Protein AF-0000000084846113 (afdb_homodimer)

Radius of gyration: 29.43 Å; Cα contacts (8 Å, |Δi|>4): 696; chains: 2; bounding box: 89×94×69 Å

InterPro domains:
  IPR036428 Pterin 4 alpha carbinolamine dehydratase superfamily [G3DSA:3.30.1360.20] (74-173)
  IPR036428 Pterin 4 alpha carbinolamine dehydratase superfamily [SSF55248] (79-173)

pLDDT: mean 70.59, std 27.31, range [16.94, 98.5]

Sequence (510 aa):
MQHLRASAIRAGRRCLSQQRISTGSQYIPQLPKPVAGWPSFWVIRKEVEEFLYPLYARGWGVGFYARTNYSSRHDRYVAHLNTDYAFANYSCASQFLADLAVTADEEKHHPSLLFLRNSKRPTLSIYLHTDSALRPRWHEEDPNASPPLSRRVPGITRRDLRFAILLEQLYDQYYHQGRALELRGQILKRYFARPTWEFLVARFIRSSLSLLPATKREEQREHLLQVLAHTGKEDVDLASITNDPDETESTECPAMQHLRASAIRAGRRCLSQQRISTGSQYIPQLPKPVAGWPSFWVIRKEVEEFLYPLYARGWGVGFYARTNYSSRHDRYVAHLNTDYAFANYSCASQFLADLAVTADEEKHHPSLLFLRNSKRPTLSIYLHTDSALRPRWHEEDPNASPPLSRRVPGITRRDLRFAILLEQLYDQYYHQGRALELRGQILKRYFARPTWEFLVARFIRSSLSLLPATKREEQREHLLQVLAHTGKEDVDLASITNDPDETESTECPA

Foldseek 3Di:
DPPPDDDPPPPDPPPDPPDPPPLPLQDQADQDDQDDDPDFEADDQVCCVRFVVSVLLQAKFKDWAADPPPPFNLLGIAIKIKGKFWWQADVLVVVLVVVLVVLCVVSVADFPDWDWDHDNIIMIMTIGKAAFYAYPPPPCQPPPQVVRSRGTHIYHGSSRRNSSSVSVVSSVVCVVVRTTDDRGSPDGDDPVRHDHPLVVLVSNVRSRLVNPPPVVSVVVVVVSVVVVVVVPDPPPPCVVVPPPVVPDDPPPPDD/DPPPPDDDDPPDPPPDPPDCPVLPQQDQADQDDQDDDPDFEADDQVCCVRFVVSVLLQAKFKDWAADPPPVFQLLGIAIKIKGKFWWQADVLVVVLVVVLVVLCVVSVADFPDWDWDHDNIIMIMTIGKAAFYAYPPPDCQPPPQVVRSRGTHIYHGSSRRNSSSVSVVSSVVCVVVRTTDDRGSPDGDDPVRHDHPLVVLVSNVSSRLVRPPPVVSVVVVVVSVVVVVVVPDNPPPCVVVPPPVVPDDPPPPDD

Solvent-accessible surface area (backbone atoms only — not comparable to full-atom values): 29384 Å² total; per-residue (Å²): 136,87,78,76,81,82,74,75,89,64,81,74,82,75,75,76,78,73,84,80,72,84,78,73,78,64,76,74,64,78,78,61,76,82,81,80,77,84,66,44,44,38,63,49,68,68,51,38,65,60,47,48,50,47,38,33,58,45,24,28,28,48,46,74,43,77,45,77,84,42,82,51,78,18,72,15,60,35,43,26,40,34,38,74,45,45,16,56,34,62,68,42,45,52,49,48,52,50,52,47,49,53,51,22,60,74,64,72,51,63,63,35,31,40,38,40,38,54,56,87,57,15,31,39,35,41,30,32,37,36,71,58,14,28,57,66,78,51,85,79,60,53,89,75,39,79,72,50,65,86,41,72,40,47,22,42,24,62,63,42,54,37,50,51,51,54,49,49,54,50,48,49,53,34,31,78,69,62,36,28,68,60,67,64,40,75,58,62,57,56,70,83,28,52,65,50,68,68,52,52,49,48,52,54,46,46,28,59,35,68,65,42,59,74,73,52,31,52,53,48,46,52,47,47,44,46,53,45,42,66,72,66,65,77,79,71,71,59,71,74,73,64,61,54,74,77,72,57,79,82,74,72,73,74,132,136,88,78,79,81,83,77,77,91,66,84,75,83,74,76,76,80,74,84,79,71,86,75,76,79,64,75,72,65,80,80,60,76,82,80,80,78,83,66,44,44,36,62,49,67,70,51,37,64,60,46,48,50,46,38,34,57,45,26,29,29,46,48,74,43,76,44,76,82,42,83,50,77,22,70,16,61,34,44,27,39,34,40,74,46,44,15,55,36,62,68,45,45,52,50,51,51,52,52,47,49,52,52,22,59,76,65,70,51,62,61,35,31,38,38,40,39,53,56,88,57,15,31,39,36,41,29,31,38,37,70,60,14,29,58,64,78,51,85,79,62,56,90,74,41,82,71,51,66,87,41,72,39,47,22,42,24,62,65,41,54,38,50,50,52,54,49,49,55,52,47,50,53,34,31,78,69,62,36,28,67,63,65,64,39,74,57,61,57,56,70,84,28,51,65,49,69,69,52,50,48,49,52,56,42,45,28,59,36,71,66,40,59,75,72,51,30,52,54,48,46,52,46,45,45,47,52,44,42,66,72,67,64,77,80,70,73,59,72,71,73,65,61,54,73,76,69,57,79,80,76,73,72,74,131

Organism: Agaricus bisporus var. burnettii (strain JB137-S8 / ATCC MYA-4627 / FGSC 10392) (NCBI:txid597362)

Structure (mmCIF, N/CA/C/O backbone):
data_AF-0000000084846113-model_v1
#
loop_
_entity.id
_entity.type
_entity.pdbx_description
1 polymer 'Uncharacterized protein'
#
loop_
_atom_site.group_PDB
_atom_site.id
_atom_site.type_symbol
_atom_site.label_atom_id
_atom_site.label_alt_id
_atom_site.label_comp_id
_atom_site.label_asym_id
_atom_site.label_entity_id
_atom_site.label_seq_id
_atom_site.pdbx_PDB_ins_code
_atom_site.Cartn_x
_atom_site.Cartn_y
_atom_site.Cartn_z
_atom_site.occupancy
_atom_site.B_iso_or_equiv
_atom_site.auth_seq_id
_atom_site.auth_comp_id
_atom_site.auth_asym_id
_atom_site.auth_atom_id
_atom_site.pdbx_PDB_model_num
ATOM 1 N N . MET A 1 1 ? -57.844 -31.328 -18.828 1 20.36 1 MET A N 1
ATOM 2 C CA . MET A 1 1 ? -57.812 -31.031 -17.391 1 20.36 1 MET A CA 1
ATOM 3 C C . MET A 1 1 ? -56.531 -30.312 -17 1 20.36 1 MET A C 1
ATOM 5 O O . MET A 1 1 ? -56.406 -29.875 -15.852 1 20.36 1 MET A O 1
ATOM 9 N N . GLN A 1 2 ? -55.406 -30.531 -17.703 1 19.56 2 GLN A N 1
ATOM 10 C CA . GLN A 1 2 ? -54.031 -30.562 -17.266 1 19.56 2 GLN A CA 1
ATOM 11 C C . GLN A 1 2 ? -53.469 -29.156 -17.062 1 19.56 2 GLN A C 1
ATOM 13 O O . GLN A 1 2 ? -52.312 -28.984 -16.734 1 19.56 2 GLN A O 1
ATOM 18 N N . HIS A 1 3 ? -54.094 -28.047 -17.375 1 20.06 3 HIS A N 1
ATOM 19 C CA . HIS A 1 3 ? -53.594 -26.75 -17.797 1 20.06 3 HIS A CA 1
ATOM 20 C C . HIS A 1 3 ? -53.125 -25.922 -16.609 1 20.06 3 HIS A C 1
ATOM 22 O O . HIS A 1 3 ? -52.562 -24.844 -16.781 1 20.06 3 HIS A O 1
ATOM 28 N N . LEU A 1 4 ? -53.656 -26.016 -15.406 1 19.75 4 LEU A N 1
ATOM 29 C CA . LEU A 1 4 ? -53.969 -24.922 -14.484 1 19.75 4 LEU A CA 1
ATOM 30 C C . LEU A 1 4 ? -52.688 -24.453 -13.781 1 19.75 4 LEU A C 1
ATOM 32 O O . LEU A 1 4 ? -52.75 -23.594 -12.891 1 19.75 4 LEU A O 1
ATOM 36 N N . ARG A 1 5 ? -51.594 -25.203 -13.656 1 19.92 5 ARG A N 1
ATOM 37 C CA . ARG A 1 5 ? -50.812 -25.141 -12.438 1 19.92 5 ARG A CA 1
ATOM 38 C C . ARG A 1 5 ? -50 -23.844 -12.375 1 19.92 5 ARG A C 1
ATOM 40 O O . ARG A 1 5 ? -49.125 -23.703 -11.508 1 19.92 5 ARG A O 1
ATOM 47 N N . ALA A 1 6 ? -49.688 -23.047 -13.438 1 19.33 6 ALA A N 1
ATOM 48 C CA . ALA A 1 6 ? -48.438 -22.297 -13.516 1 19.33 6 ALA A CA 1
ATOM 49 C C . ALA A 1 6 ? -48.531 -21.016 -12.672 1 19.33 6 ALA A C 1
ATOM 51 O O . ALA A 1 6 ? -47.531 -20.297 -12.547 1 19.33 6 ALA A O 1
ATOM 52 N N . SER A 1 7 ? -49.594 -20.406 -12.273 1 17.44 7 SER A N 1
ATOM 53 C CA . SER A 1 7 ? -49.812 -18.969 -12.156 1 17.44 7 SER A CA 1
ATOM 54 C C . SER A 1 7 ? -49.188 -18.406 -10.883 1 17.44 7 SER A C 1
ATOM 56 O O . SER A 1 7 ? -48.75 -17.266 -10.852 1 17.44 7 SER A O 1
ATOM 58 N N . ALA A 1 8 ? -49.469 -18.906 -9.672 1 19.38 8 ALA A N 1
ATOM 59 C CA . ALA A 1 8 ? -49.75 -18.125 -8.477 1 19.38 8 ALA A CA 1
ATOM 60 C C . ALA A 1 8 ? -48.469 -17.484 -7.918 1 19.38 8 ALA A C 1
ATOM 62 O O . ALA A 1 8 ? -48.531 -16.516 -7.164 1 19.38 8 ALA A O 1
ATOM 63 N N . ILE A 1 9 ? -47.344 -18.156 -7.957 1 19.95 9 ILE A N 1
ATOM 64 C CA . ILE A 1 9 ? -46.5 -18.016 -6.777 1 19.95 9 ILE A CA 1
ATOM 65 C C . ILE A 1 9 ? -45.781 -16.672 -6.82 1 19.95 9 ILE A C 1
ATOM 67 O O . ILE A 1 9 ? -44.625 -16.578 -7.293 1 19.95 9 ILE A O 1
ATOM 71 N N . ARG A 1 10 ? -46.281 -15.516 -7.422 1 18.7 10 ARG A N 1
ATOM 72 C CA . ARG A 1 10 ? -45.625 -14.242 -7.668 1 18.7 10 ARG A CA 1
ATOM 73 C C . ARG A 1 10 ? -45.375 -13.484 -6.363 1 18.7 10 ARG A C 1
ATOM 75 O O . ARG A 1 10 ? -45.219 -12.266 -6.371 1 18.7 10 ARG A O 1
ATOM 82 N N . ALA A 1 11 ? -45.875 -13.867 -5.262 1 20.97 11 ALA A N 1
ATOM 83 C CA . ALA A 1 11 ? -46.062 -12.914 -4.172 1 20.97 11 ALA A CA 1
ATOM 84 C C . ALA A 1 11 ? -44.781 -12.219 -3.82 1 20.97 11 ALA A C 1
ATOM 86 O O . ALA A 1 11 ? -43.75 -12.875 -3.623 1 20.97 11 ALA A O 1
ATOM 87 N N . GLY A 1 12 ? -44.594 -10.805 -4.137 1 19.86 12 GLY A N 1
ATOM 88 C CA . GLY A 1 12 ? -43.625 -9.742 -4.184 1 19.86 12 GLY A CA 1
ATOM 89 C C . GLY A 1 12 ? -43 -9.438 -2.832 1 19.86 12 GLY A C 1
ATOM 90 O O . GLY A 1 12 ? -43.719 -9.141 -1.871 1 19.86 12 GLY A O 1
ATOM 91 N N . ARG A 1 13 ? -42.062 -10.203 -2.213 1 23.38 13 ARG A N 1
ATOM 92 C CA . ARG A 1 13 ? -41.594 -10.039 -0.841 1 23.38 13 ARG A CA 1
ATOM 93 C C . ARG A 1 13 ? -41.312 -8.57 -0.535 1 23.38 13 ARG A C 1
ATOM 95 O O . ARG A 1 13 ? -40.438 -7.965 -1.158 1 23.38 13 ARG A O 1
ATOM 102 N N . ARG A 1 14 ? -42.25 -7.699 -0.131 1 21.22 14 ARG A N 1
ATOM 103 C CA . ARG A 1 14 ? -42.219 -6.332 0.384 1 21.22 14 ARG A CA 1
ATOM 104 C C . ARG A 1 14 ? -41.125 -6.148 1.427 1 21.22 14 ARG A C 1
ATOM 106 O O . ARG A 1 14 ? -41.125 -6.812 2.467 1 21.22 14 ARG A O 1
ATOM 113 N N . CYS A 1 15 ? -39.906 -5.953 1.016 1 23.12 15 CYS A N 1
ATOM 114 C CA . CYS A 1 15 ? -38.812 -5.547 1.891 1 23.12 15 CYS A CA 1
ATOM 115 C C . CYS A 1 15 ? -39.281 -4.469 2.867 1 23.12 15 CYS A C 1
ATOM 117 O O . CYS A 1 15 ? -39.781 -3.436 2.455 1 23.12 15 CYS A O 1
ATOM 119 N N . LEU A 1 16 ? -39.781 -4.789 3.955 1 23.8 16 LEU A N 1
ATOM 120 C CA . LEU A 1 16 ? -40.281 -3.92 5.012 1 23.8 16 LEU A CA 1
ATOM 121 C C . LEU A 1 16 ? -39.5 -2.625 5.082 1 23.8 16 LEU A C 1
ATOM 123 O O . LEU A 1 16 ? -38.281 -2.627 4.84 1 23.8 16 LEU A O 1
ATOM 127 N N . SER A 1 17 ? -40 -1.391 4.957 1 24.53 17 SER A N 1
ATOM 128 C CA . SER A 1 17 ? -39.781 0.054 5.027 1 24.53 17 SER A CA 1
ATOM 129 C C . SER A 1 17 ? -39.094 0.455 6.32 1 24.53 17 SER A C 1
ATOM 131 O O . SER A 1 17 ? -39.719 0.569 7.367 1 24.53 17 SER A O 1
ATOM 133 N N . GLN A 1 18 ? -38.125 -0.332 6.879 1 27.44 18 GLN A N 1
ATOM 134 C CA . GLN A 1 18 ? -37.812 0.091 8.234 1 27.44 18 GLN A CA 1
ATOM 135 C C . GLN A 1 18 ? -37.594 1.6 8.297 1 27.44 18 GLN A C 1
ATOM 137 O O . GLN A 1 18 ? -37.25 2.229 7.293 1 27.44 18 GLN A O 1
ATOM 142 N N . GLN A 1 19 ? -38 2.393 9.25 1 27.5 19 GLN A N 1
ATOM 143 C CA . GLN A 1 19 ? -37.969 3.773 9.719 1 27.5 19 GLN A CA 1
ATOM 144 C C . GLN A 1 19 ? -36.562 4.379 9.523 1 27.5 19 GLN A C 1
ATOM 146 O O . GLN A 1 19 ? -35.562 3.742 9.828 1 27.5 19 GLN A O 1
ATOM 151 N N . ARG A 1 20 ? -36.281 5.5 8.664 1 29.58 20 ARG A N 1
ATOM 152 C CA . ARG A 1 20 ? -35.281 6.375 8.078 1 29.58 20 ARG A CA 1
ATOM 153 C C . ARG A 1 20 ? -34.344 6.961 9.148 1 29.58 20 ARG A C 1
ATOM 155 O O . ARG A 1 20 ? -34.75 7.867 9.883 1 29.58 20 ARG A O 1
ATOM 162 N N . ILE A 1 21 ? -33.688 6.23 10 1 33 21 ILE A N 1
ATOM 163 C CA . ILE A 1 21 ? -32.844 6.91 10.977 1 33 21 ILE A CA 1
ATOM 164 C C . ILE A 1 21 ? -32.062 8.016 10.289 1 33 21 ILE A C 1
ATOM 166 O O . ILE A 1 21 ? -31.516 7.809 9.203 1 33 21 ILE A O 1
ATOM 170 N N . SER A 1 22 ? -32.219 9.406 10.406 1 33.28 22 SER A N 1
ATOM 171 C CA . SER A 1 22 ? -31.688 10.648 9.828 1 33.28 22 SER A CA 1
ATOM 172 C C . SER A 1 22 ? -30.188 10.539 9.547 1 33.28 22 SER A C 1
ATOM 174 O O . SER A 1 22 ? -29.391 10.375 10.461 1 33.28 22 SER A O 1
ATOM 176 N N . THR A 1 23 ? -29.578 9.938 8.648 1 38.38 23 THR A N 1
ATOM 177 C CA . THR A 1 23 ? -28.266 9.516 8.156 1 38.38 23 THR A CA 1
ATOM 178 C C . THR A 1 23 ? -27.312 10.703 8.062 1 38.38 23 THR A C 1
ATOM 180 O O . THR A 1 23 ? -27.453 11.539 7.16 1 38.38 23 THR A O 1
ATOM 183 N N . GLY A 1 24 ? -27.047 11.633 9.117 1 38.91 24 GLY A N 1
ATOM 184 C CA . GLY A 1 24 ? -26.312 12.883 9.234 1 38.91 24 GLY A CA 1
ATOM 185 C C . GLY A 1 24 ? -25.062 12.914 8.375 1 38.91 24 GLY A C 1
ATOM 186 O O . GLY A 1 24 ? -24.188 12.055 8.508 1 38.91 24 GLY A O 1
ATOM 187 N N . SER A 1 25 ? -25.094 13.234 7.109 1 49.88 25 SER A N 1
ATOM 188 C CA . SER A 1 25 ? -23.953 13.562 6.242 1 49.88 25 SER A CA 1
ATOM 189 C C . SER A 1 25 ? -22.844 14.258 7.016 1 49.88 25 SER A C 1
ATOM 191 O O . SER A 1 25 ? -23.078 15.297 7.633 1 49.88 25 SER A O 1
ATOM 193 N N . GLN A 1 26 ? -21.906 13.609 7.562 1 65.88 26 GLN A N 1
ATOM 194 C CA . GLN A 1 26 ? -20.891 14.086 8.5 1 65.88 26 GLN A CA 1
ATOM 195 C C . GLN A 1 26 ? -20.125 15.266 7.918 1 65.88 26 GLN A C 1
ATOM 197 O O . GLN A 1 26 ? -19.922 15.352 6.703 1 65.88 26 GLN A O 1
ATOM 202 N N . TYR A 1 27 ? -20.031 16.453 8.406 1 83.06 27 TYR A N 1
ATOM 203 C CA . TYR A 1 27 ? -19.438 17.75 8.156 1 83.06 27 TYR A CA 1
ATOM 204 C C . TYR A 1 27 ? -18.031 17.609 7.582 1 83.06 27 TYR A C 1
ATOM 206 O O . TYR A 1 27 ? -17.234 16.812 8.078 1 83.06 27 TYR A O 1
ATOM 214 N N . ILE A 1 28 ? -17.922 18.125 6.27 1 91.94 28 ILE A N 1
ATOM 215 C CA . ILE A 1 28 ? -16.578 18.344 5.75 1 91.94 28 ILE A CA 1
ATOM 216 C C . ILE A 1 28 ? -16.219 19.812 5.863 1 91.94 28 ILE A C 1
ATOM 218 O O . ILE A 1 28 ? -16.953 20.688 5.367 1 91.94 28 ILE A O 1
ATOM 222 N N . PRO A 1 29 ? -15.172 20.047 6.465 1 93 29 PRO A N 1
ATOM 223 C CA . PRO A 1 29 ? -14.812 21.469 6.574 1 93 29 PRO A CA 1
ATOM 224 C C . PRO A 1 29 ? -14.531 22.109 5.219 1 93 29 PRO A C 1
ATOM 226 O O . PRO A 1 29 ? -14.305 21.406 4.23 1 93 29 PRO A O 1
ATOM 229 N N . GLN A 1 30 ? -14.602 23.438 5.27 1 94.25 30 GLN A N 1
ATOM 230 C CA . GLN A 1 30 ? -14.242 24.172 4.062 1 94.25 30 GLN A CA 1
ATOM 231 C C . GLN A 1 30 ? -12.789 23.938 3.686 1 94.25 30 GLN A C 1
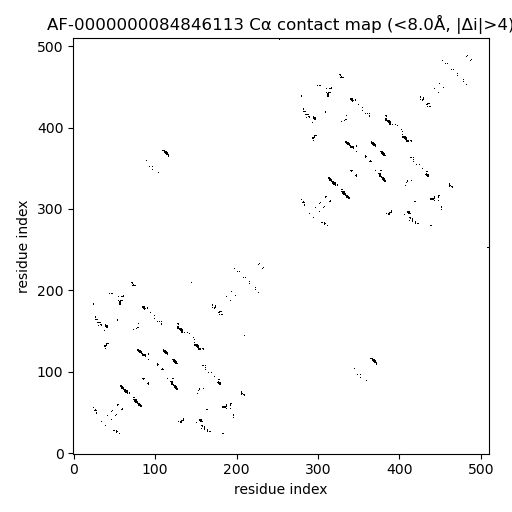ATOM 233 O O . GLN A 1 30 ? -11.922 23.859 4.559 1 94.25 30 GLN A O 1
ATOM 238 N N . LEU A 1 31 ? -12.641 23.906 2.424 1 96.81 31 LEU A N 1
ATOM 239 C CA . LEU A 1 31 ? -11.297 23.672 1.917 1 96.81 31 LEU A CA 1
ATOM 240 C C . LEU A 1 31 ? -10.383 24.844 2.248 1 96.81 31 LEU A C 1
ATOM 242 O O . LEU A 1 31 ? -10.672 25.984 1.877 1 96.81 31 LEU A O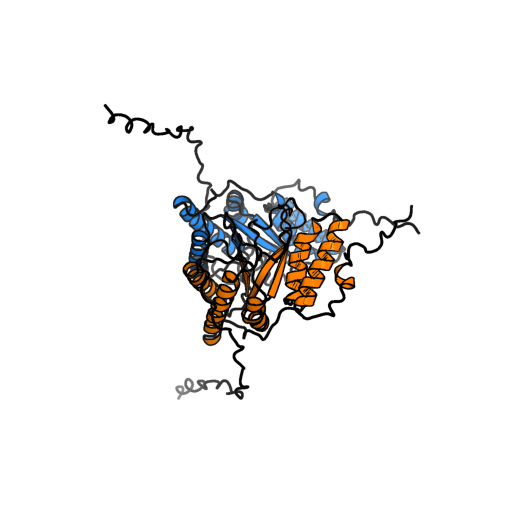 1
ATOM 246 N N . PRO A 1 32 ? -9.328 24.578 2.982 1 95 32 PRO A N 1
ATOM 247 C CA . PRO A 1 32 ? -8.406 25.688 3.234 1 95 32 PRO A CA 1
ATOM 248 C C . PRO A 1 32 ? -7.734 26.203 1.963 1 95 32 PRO A C 1
ATOM 250 O O . PRO A 1 32 ? -7.598 25.453 0.991 1 95 32 PRO A O 1
ATOM 253 N N . LYS A 1 33 ? -7.281 27.406 2.016 1 92 33 LYS A N 1
ATOM 254 C CA . LYS A 1 33 ? -6.574 27.984 0.878 1 92 33 LYS A CA 1
ATOM 255 C C . LYS A 1 33 ? -5.277 27.219 0.594 1 92 33 LYS A C 1
ATOM 257 O O . LYS A 1 33 ? -4.629 26.719 1.517 1 92 33 LYS A O 1
ATOM 262 N N . PRO A 1 34 ? -4.98 27.156 -0.676 1 91.62 34 PRO A N 1
ATOM 263 C CA . PRO A 1 34 ? -3.699 26.516 -0.989 1 91.62 34 PRO A CA 1
ATOM 264 C C . PRO A 1 34 ? -2.514 27.219 -0.324 1 91.62 34 PRO A C 1
ATOM 266 O O . PRO A 1 34 ? -2.568 28.422 -0.072 1 91.62 34 PRO A O 1
ATOM 269 N N . VAL A 1 35 ? -1.599 26.453 0.04 1 86.75 35 VAL A N 1
ATOM 270 C CA . VAL A 1 35 ? -0.404 27 0.667 1 86.75 35 VAL A CA 1
ATOM 271 C C . VAL A 1 35 ? 0.552 27.516 -0.407 1 86.75 35 VAL A C 1
ATOM 273 O O . VAL A 1 35 ? 0.805 26.828 -1.4 1 86.75 35 VAL A O 1
ATOM 276 N N . ALA A 1 36 ? 0.911 28.75 -0.157 1 81.5 36 ALA A N 1
ATOM 277 C CA . ALA A 1 36 ? 1.916 29.344 -1.041 1 81.5 36 ALA A CA 1
ATOM 278 C C . ALA A 1 36 ? 3.299 29.312 -0.395 1 81.5 36 ALA A C 1
ATOM 280 O O . ALA A 1 36 ? 3.426 29.469 0.821 1 81.5 36 ALA A O 1
ATOM 281 N N . GLY A 1 37 ? 4.332 28.969 -1.125 1 76.44 37 GLY A N 1
ATOM 282 C CA . GLY A 1 37 ? 5.695 29.062 -0.622 1 76.44 37 GLY A CA 1
ATOM 283 C C . GLY A 1 37 ? 6.254 27.719 -0.189 1 76.44 37 GLY A C 1
ATOM 284 O O . GLY A 1 37 ? 5.523 26.719 -0.125 1 76.44 37 GLY A O 1
ATOM 285 N N . TRP A 1 38 ? 7.535 27.562 -0.049 1 79.44 38 TRP A N 1
ATOM 286 C CA . TRP A 1 38 ? 8.305 26.406 0.402 1 79.44 38 TRP A CA 1
ATOM 287 C C . TRP A 1 38 ? 9.461 26.844 1.297 1 79.44 38 TRP A C 1
ATOM 289 O O . TRP A 1 38 ? 10.109 27.859 1.033 1 79.44 38 TRP A O 1
ATOM 299 N N . PRO A 1 39 ? 9.516 26.156 2.439 1 83.5 39 PRO A N 1
ATOM 300 C CA . PRO A 1 39 ? 8.789 25.016 3.002 1 83.5 39 PRO A CA 1
ATOM 301 C C . PRO A 1 39 ? 7.52 25.438 3.74 1 83.5 39 PRO A C 1
ATOM 303 O O . PRO A 1 39 ? 7.406 26.578 4.184 1 83.5 39 PRO A O 1
ATOM 306 N N . SER A 1 40 ? 6.609 24.531 3.822 1 86.44 40 SER A N 1
ATOM 307 C CA . SER A 1 40 ? 5.383 24.766 4.578 1 86.44 40 SER A CA 1
ATOM 308 C C . SER A 1 40 ? 5.605 24.562 6.074 1 86.44 40 SER A C 1
ATOM 310 O O . SER A 1 40 ? 6.465 23.766 6.473 1 86.44 40 SER A O 1
ATOM 312 N N . PHE A 1 41 ? 4.844 25.219 6.824 1 84.06 41 PHE A N 1
ATOM 313 C CA . PHE A 1 41 ? 4.969 25.094 8.273 1 84.06 41 PHE A CA 1
ATOM 314 C C . PHE A 1 41 ? 4.074 23.984 8.805 1 84.06 41 PHE A C 1
ATOM 316 O O . PHE A 1 41 ? 3.033 23.688 8.219 1 84.06 41 PHE A O 1
ATOM 323 N N . TRP A 1 42 ? 4.516 23.438 9.938 1 87.62 42 TRP A N 1
ATOM 324 C CA . TRP A 1 42 ? 3.637 22.531 10.664 1 87.62 42 TRP A CA 1
ATOM 325 C C . TRP A 1 42 ? 2.301 23.203 10.977 1 87.62 42 TRP A C 1
ATOM 327 O O . TRP A 1 42 ? 2.217 24.422 11.062 1 87.62 42 TRP A O 1
ATOM 337 N N . VAL A 1 43 ? 1.414 22.375 11.211 1 89.38 43 VAL A N 1
ATOM 338 C CA . VAL A 1 43 ? 0.086 22.891 11.531 1 89.38 43 VAL A CA 1
ATOM 339 C C . VAL A 1 43 ? 0.136 23.672 12.852 1 89.38 43 VAL A C 1
ATOM 341 O O . VAL A 1 43 ? 0.951 23.359 13.727 1 89.38 43 VAL A O 1
ATOM 344 N N . ILE A 1 44 ? -0.786 24.609 12.906 1 83.88 44 ILE A N 1
ATOM 345 C CA . ILE A 1 44 ? -0.947 25.391 14.125 1 83.88 44 ILE A CA 1
ATOM 346 C C . ILE A 1 44 ? -2.285 25.062 14.781 1 83.88 44 ILE A C 1
ATOM 348 O O . ILE A 1 44 ? -3.1 24.328 14.211 1 83.88 44 ILE A O 1
ATOM 352 N N . ARG A 1 45 ? -2.5 25.594 15.945 1 84.75 45 ARG A N 1
ATOM 353 C CA . ARG A 1 45 ? -3.693 25.266 16.719 1 84.75 45 ARG A CA 1
ATOM 354 C C . ARG A 1 45 ? -4.961 25.547 15.922 1 84.75 45 ARG A C 1
ATOM 356 O O . ARG A 1 45 ? -5.875 24.719 15.891 1 84.75 45 ARG A O 1
ATOM 363 N N . LYS A 1 46 ? -5.035 26.688 15.359 1 86.12 46 LYS A N 1
ATOM 364 C CA . LYS A 1 46 ? -6.219 27.078 14.602 1 86.12 46 LYS A CA 1
ATOM 365 C C . LYS A 1 46 ? -6.535 26.062 13.508 1 86.12 46 LYS A C 1
ATOM 367 O O . LYS A 1 46 ? -7.699 25.703 13.297 1 86.12 46 LYS A O 1
ATOM 372 N N . GLU A 1 47 ? -5.543 25.609 12.844 1 90.81 47 GLU A N 1
ATOM 373 C CA . GLU A 1 47 ? -5.727 24.641 11.766 1 90.81 47 GLU A CA 1
ATOM 374 C C . GLU A 1 47 ? -6.16 23.281 12.305 1 90.81 47 GLU A C 1
ATOM 376 O O . GLU A 1 47 ? -6.961 22.594 11.672 1 90.81 47 GLU A O 1
ATOM 381 N N . VAL A 1 48 ? -5.609 22.906 13.391 1 92.38 48 VAL A N 1
ATOM 382 C CA . VAL A 1 48 ? -5.992 21.656 14.023 1 92.38 48 VAL A CA 1
ATOM 383 C C . VAL A 1 48 ? -7.473 21.703 14.398 1 92.38 48 VAL A C 1
ATOM 385 O O . VAL A 1 48 ? -8.227 20.781 14.086 1 92.38 48 VAL A O 1
ATOM 388 N N . GLU A 1 49 ? -7.887 22.719 15 1 91.19 49 GLU A N 1
ATOM 389 C CA . GLU A 1 49 ? -9.266 22.859 15.453 1 91.19 49 GLU A CA 1
ATOM 390 C C . GLU A 1 49 ? -10.219 22.984 14.266 1 91.19 49 GLU A C 1
ATOM 392 O O . GLU A 1 49 ? -11.32 22.422 14.273 1 91.19 49 GLU A O 1
ATOM 397 N N . GLU A 1 50 ? -9.781 23.641 13.312 1 93.81 50 GLU A N 1
ATOM 398 C CA . GLU A 1 50 ? -10.672 23.953 12.195 1 93.81 50 GLU A CA 1
ATOM 399 C C . GLU A 1 50 ? -10.727 22.797 11.195 1 93.81 50 GLU A C 1
ATOM 401 O O . GLU A 1 50 ? -11.773 22.547 10.594 1 93.81 50 GLU A O 1
ATOM 406 N N . PHE A 1 51 ? -9.625 22.141 11.039 1 96.31 51 PHE A N 1
ATOM 407 C CA . PHE A 1 51 ? -9.57 21.188 9.938 1 96.31 51 PHE A CA 1
ATOM 408 C C . PHE A 1 51 ? -9.289 19.781 10.453 1 96.31 51 PHE A C 1
ATOM 410 O O . PHE A 1 51 ? -9.961 18.812 10.055 1 96.31 51 PHE A O 1
ATOM 417 N N . LEU A 1 52 ? -8.344 19.578 11.32 1 96.81 52 LEU A N 1
ATOM 418 C CA . LEU A 1 52 ? -7.918 18.25 11.742 1 96.81 52 LEU A CA 1
ATOM 419 C C . LEU A 1 52 ? -9.008 17.578 12.562 1 96.81 52 LEU A C 1
ATOM 421 O O . LEU A 1 52 ? -9.312 16.406 12.352 1 96.81 52 LEU A O 1
ATOM 425 N N . TYR A 1 53 ? -9.586 18.281 13.508 1 95.12 53 TYR A N 1
ATOM 426 C CA . TYR A 1 53 ? -10.609 17.688 14.367 1 95.12 53 TYR A CA 1
ATOM 427 C C . TYR A 1 53 ? -11.805 17.234 13.547 1 95.12 53 TYR A C 1
ATOM 429 O O . TYR A 1 53 ? -12.281 16.109 13.727 1 95.12 53 TYR A O 1
ATOM 437 N N . PRO A 1 54 ? -12.297 18.062 12.68 1 95.38 54 PRO A N 1
ATOM 438 C CA . PRO A 1 54 ? -13.367 17.547 11.82 1 95.38 54 PRO A CA 1
ATOM 439 C C . PRO A 1 54 ? -12.953 16.297 11.031 1 95.38 54 PRO A C 1
ATOM 441 O O . PRO A 1 54 ? -13.773 15.422 10.781 1 95.38 54 PRO A O 1
ATOM 444 N N . LEU A 1 55 ? -11.75 16.203 10.625 1 96.88 55 LEU A N 1
ATOM 445 C CA . LEU A 1 55 ? -11.266 15.031 9.891 1 96.88 55 LEU A CA 1
ATOM 446 C C . LEU A 1 55 ? -11.242 13.797 10.789 1 96.88 55 LEU A C 1
ATOM 448 O O . LEU A 1 55 ? -11.477 12.68 10.312 1 96.88 55 LEU A O 1
ATOM 452 N N . TYR A 1 56 ? -10.945 14.039 12.086 1 95.31 56 TYR A N 1
ATOM 453 C CA . TYR A 1 56 ? -11.07 12.93 13.023 1 95.31 56 TYR A CA 1
ATOM 454 C C . TYR A 1 56 ? -12.477 12.328 12.977 1 95.31 56 TYR A C 1
ATOM 456 O O . TYR A 1 56 ? -12.633 11.109 12.992 1 95.31 56 TYR A O 1
ATOM 464 N N . ALA A 1 57 ? -13.438 13.148 12.898 1 93.56 57 ALA A N 1
ATOM 465 C CA . ALA A 1 57 ? -14.836 12.742 12.898 1 93.56 57 ALA A CA 1
ATOM 466 C C . ALA A 1 57 ? -15.195 12.023 11.594 1 93.56 57 ALA A C 1
ATOM 468 O O . ALA A 1 57 ? -16.297 11.484 11.461 1 93.56 57 ALA A O 1
ATOM 469 N N . ARG A 1 58 ? -14.242 12 10.742 1 95.88 58 ARG A N 1
ATOM 470 C CA . ARG A 1 58 ? -14.484 11.312 9.477 1 95.88 58 ARG A CA 1
ATOM 471 C C . ARG A 1 58 ? -13.555 10.117 9.312 1 95.88 58 ARG A C 1
ATOM 473 O O . ARG A 1 58 ? -13.383 9.609 8.203 1 95.88 58 ARG A O 1
ATOM 480 N N . GLY A 1 59 ? -12.891 9.781 10.328 1 95.38 59 GLY A N 1
ATOM 481 C CA . GLY A 1 59 ? -12.156 8.531 10.312 1 95.38 59 GLY A CA 1
ATOM 482 C C . GLY A 1 59 ? -10.664 8.719 10.102 1 95.38 59 GLY A C 1
ATOM 483 O O . GLY A 1 59 ? -9.922 7.738 9.977 1 95.38 59 GLY A O 1
ATOM 484 N N . TRP A 1 60 ? -10.242 9.961 10.055 1 97.69 60 TRP A N 1
ATOM 485 C CA . TRP A 1 60 ? -8.805 10.203 9.984 1 97.69 60 TRP A CA 1
ATOM 486 C C . TRP A 1 60 ? -8.164 10.125 11.367 1 97.69 60 TRP A C 1
ATOM 488 O O . TRP A 1 60 ? -8.852 10.273 12.383 1 97.69 60 TRP A O 1
ATOM 498 N N . GLY A 1 61 ? -6.898 9.836 11.375 1 97.31 61 GLY A N 1
ATOM 499 C CA . GLY A 1 61 ? -6.094 9.859 12.586 1 97.31 61 GLY A CA 1
ATOM 500 C C . GLY A 1 61 ? -4.684 10.367 12.352 1 97.31 61 GLY A C 1
ATOM 501 O O . GLY A 1 61 ? -4.316 10.703 11.227 1 97.31 61 GLY A O 1
ATOM 502 N N . VAL A 1 62 ? -3.961 10.516 13.477 1 96.25 62 VAL A N 1
ATOM 503 C CA . VAL A 1 62 ? -2.555 10.906 13.43 1 96.25 62 VAL A CA 1
ATOM 504 C C . VAL A 1 62 ? -1.695 9.789 14.023 1 96.25 62 VAL A C 1
ATOM 506 O O . VAL A 1 62 ? -2.02 9.234 15.078 1 96.25 62 VAL A O 1
ATOM 509 N N . GLY A 1 63 ? -0.722 9.414 13.234 1 93.12 63 GLY A N 1
ATOM 510 C CA . GLY A 1 63 ? 0.287 8.484 13.719 1 93.12 63 GLY A CA 1
ATOM 511 C C . GLY A 1 63 ? 1.673 9.094 13.797 1 93.12 63 GLY A C 1
ATOM 512 O O . GLY A 1 63 ? 1.903 10.195 13.289 1 93.12 63 GLY A O 1
ATOM 513 N N . PHE A 1 64 ? 2.553 8.328 14.531 1 86.69 64 PHE A N 1
ATOM 514 C CA . PHE A 1 64 ? 3.936 8.766 14.688 1 86.69 64 PHE A CA 1
ATOM 515 C C . PHE A 1 64 ? 4.902 7.645 14.336 1 86.69 64 PHE A C 1
ATOM 517 O O . PHE A 1 64 ? 4.688 6.492 14.719 1 86.69 64 PHE A O 1
ATOM 524 N N . TYR A 1 65 ? 5.793 7.941 13.398 1 79.19 65 TYR A N 1
ATOM 525 C CA . TYR A 1 65 ? 6.816 6.934 13.156 1 79.19 65 TYR A CA 1
ATOM 526 C C . TYR A 1 65 ? 8.203 7.488 13.445 1 79.19 65 TYR A C 1
ATOM 528 O O . TYR A 1 65 ? 8.438 8.695 13.336 1 79.19 65 TYR A O 1
ATOM 536 N N . ALA A 1 66 ? 9.062 6.453 13.836 1 70.44 66 ALA A N 1
ATOM 537 C CA . ALA A 1 66 ? 10.438 6.824 14.18 1 70.44 66 ALA A CA 1
ATOM 538 C C . ALA A 1 66 ? 11.305 6.922 12.93 1 70.44 66 ALA A C 1
ATOM 540 O O . ALA A 1 66 ? 11.195 6.098 12.023 1 70.44 66 ALA A O 1
ATOM 541 N N . ARG A 1 67 ? 11.992 7.992 12.812 1 62.94 67 ARG A N 1
ATOM 542 C CA . ARG A 1 67 ? 12.961 8.109 11.734 1 62.94 67 ARG A CA 1
ATOM 543 C C . ARG A 1 67 ? 14.336 7.621 12.18 1 62.94 67 ARG A C 1
ATOM 545 O O . ARG A 1 67 ? 14.789 7.941 13.289 1 62.94 67 ARG A O 1
ATOM 552 N N . THR A 1 68 ? 14.859 6.512 11.664 1 53.88 68 THR A N 1
ATOM 553 C CA . THR A 1 68 ? 16.125 5.91 12.062 1 53.88 68 THR A CA 1
ATOM 554 C C . THR A 1 68 ? 17.281 6.871 11.82 1 53.88 68 THR A C 1
ATOM 556 O O . THR A 1 68 ? 18.281 6.848 12.539 1 53.88 68 THR A O 1
ATOM 559 N N . ASN A 1 69 ? 17.328 7.375 10.664 1 49.03 69 ASN A N 1
ATOM 560 C CA . ASN A 1 69 ? 18.594 7.992 10.25 1 49.03 69 ASN A CA 1
ATOM 561 C C . ASN A 1 69 ? 18.859 9.281 11.023 1 49.03 69 ASN A C 1
ATOM 563 O O . ASN A 1 69 ? 19.781 10.031 10.688 1 49.03 69 ASN A O 1
ATOM 567 N N . TYR A 1 70 ? 17.969 9.57 11.703 1 47.44 70 TYR A N 1
ATOM 568 C CA . TYR A 1 70 ? 18.359 10.82 12.352 1 47.44 70 TYR A CA 1
ATOM 569 C C . TYR A 1 70 ? 19.094 10.562 13.656 1 47.44 70 TYR A C 1
ATOM 571 O O . TYR A 1 70 ? 18.688 9.695 14.438 1 47.44 70 TYR A O 1
ATOM 579 N N . SER A 1 71 ? 20.359 10.641 13.508 1 45 71 SER A N 1
ATOM 580 C CA . SER A 1 71 ? 21.312 10.492 14.609 1 45 71 SER A CA 1
ATOM 581 C C . SER A 1 71 ? 20.688 10.914 15.938 1 45 71 SER A C 1
ATOM 583 O O . SER A 1 71 ? 21.078 10.438 17 1 45 71 SER A O 1
ATOM 585 N N . SER A 1 72 ? 20.109 11.977 15.898 1 42.16 72 SER A N 1
ATOM 586 C CA . SER A 1 72 ? 19.656 12.414 17.203 1 42.16 72 SER A CA 1
ATOM 587 C C . SER A 1 72 ? 18.281 11.828 17.547 1 42.16 72 SER A C 1
ATOM 589 O O . SER A 1 72 ? 17.422 11.727 16.672 1 42.16 72 SER A O 1
ATOM 591 N N . ARG A 1 73 ? 18.188 11.102 18.469 1 47.12 73 ARG A N 1
ATOM 592 C CA . ARG A 1 73 ? 17.031 10.453 19.062 1 47.12 73 ARG A CA 1
ATOM 593 C C . ARG A 1 73 ? 15.797 11.352 18.984 1 47.12 73 ARG A C 1
ATOM 595 O O . ARG A 1 73 ? 14.664 10.883 19.078 1 47.12 73 ARG A O 1
ATOM 602 N N . HIS A 1 74 ? 16 12.695 19.016 1 44.5 74 HIS A N 1
ATOM 603 C CA . HIS A 1 74 ? 14.977 13.703 19.297 1 44.5 74 HIS A CA 1
ATOM 604 C C . HIS A 1 74 ? 14.078 13.922 18.078 1 44.5 74 HIS A C 1
ATOM 606 O O . HIS A 1 74 ? 12.914 14.312 18.219 1 44.5 74 HIS A O 1
ATOM 612 N N . ASP A 1 75 ? 14.625 13.992 16.859 1 48.88 75 ASP A N 1
ATOM 613 C CA . ASP A 1 75 ? 13.93 14.18 15.586 1 48.88 75 ASP A CA 1
ATOM 614 C C . ASP A 1 75 ? 13.383 12.859 15.055 1 48.88 75 ASP A C 1
ATOM 616 O O . ASP A 1 75 ? 13.188 12.695 13.852 1 48.88 75 ASP A O 1
ATOM 620 N N . ARG A 1 76 ? 12.875 12.211 16.062 1 60.47 76 ARG A N 1
ATOM 621 C CA . ARG A 1 76 ? 12.82 10.789 15.758 1 60.47 76 ARG A CA 1
ATOM 622 C C . ARG A 1 76 ? 11.453 10.391 15.219 1 60.47 76 ARG A C 1
ATOM 624 O O . ARG A 1 76 ? 11.312 9.383 14.531 1 60.47 76 ARG A O 1
ATOM 631 N N . TYR A 1 77 ? 10.43 11.43 15.641 1 70.62 77 TYR A N 1
ATOM 632 C CA . TYR A 1 77 ? 9.133 10.938 15.195 1 70.62 77 TYR A CA 1
ATOM 633 C C . TYR A 1 77 ? 8.492 11.891 14.195 1 70.62 77 TYR A C 1
ATOM 635 O O . TYR A 1 77 ? 8.602 13.109 14.336 1 70.62 77 TYR A O 1
ATOM 643 N N . VAL A 1 78 ? 7.988 11.438 13.312 1 78.38 78 VAL A N 1
ATOM 644 C CA . VAL A 1 78 ? 7.27 12.164 12.266 1 78.38 78 VAL A CA 1
ATOM 645 C C . VAL A 1 78 ? 5.777 11.852 12.367 1 78.38 78 VAL A C 1
ATOM 647 O O . VAL A 1 78 ? 5.379 10.688 12.414 1 78.38 78 VAL A O 1
ATOM 650 N N . ALA A 1 79 ? 5.07 13.016 12.523 1 89.5 79 ALA A N 1
ATOM 651 C CA . ALA A 1 79 ? 3.619 12.852 12.523 1 89.5 79 ALA A CA 1
ATOM 652 C C . ALA A 1 79 ? 3.088 12.727 11.094 1 89.5 79 ALA A C 1
ATOM 654 O O . ALA A 1 79 ? 3.559 13.406 10.188 1 89.5 79 ALA A O 1
ATOM 655 N N . HIS A 1 80 ? 2.078 11.812 11 1 95 80 HIS A N 1
ATOM 656 C CA . HIS A 1 80 ? 1.405 11.688 9.711 1 95 80 HIS A CA 1
ATOM 657 C C . HIS A 1 80 ? -0.097 11.492 9.891 1 95 80 HIS A C 1
ATOM 659 O O . HIS A 1 80 ? -0.541 10.938 10.898 1 95 80 HIS A O 1
ATOM 665 N N . LEU A 1 81 ? -0.86 11.977 8.922 1 98.06 81 LEU A N 1
ATOM 666 C CA . LEU A 1 81 ? -2.281 11.664 8.82 1 98.06 81 LEU A CA 1
ATOM 667 C C . LEU A 1 81 ? -2.486 10.273 8.219 1 98.06 81 LEU A C 1
ATOM 669 O O . LEU A 1 81 ? -1.719 9.852 7.352 1 98.06 81 LEU A O 1
ATOM 673 N N . ASN A 1 82 ? -3.523 9.625 8.664 1 98.19 82 ASN A N 1
ATOM 674 C CA . ASN A 1 82 ? -3.84 8.344 8.031 1 98.19 82 ASN A CA 1
ATOM 675 C C . ASN A 1 82 ? -5.34 8.055 8.078 1 98.19 82 ASN A C 1
ATOM 677 O O . ASN A 1 82 ? -6.039 8.531 8.969 1 98.19 82 ASN A O 1
ATOM 681 N N . THR A 1 83 ? -5.797 7.34 7.148 1 98.06 83 THR A N 1
ATOM 682 C CA . THR A 1 83 ? -7.18 6.883 7.059 1 98.06 83 THR A CA 1
ATOM 683 C C . THR A 1 83 ? -7.27 5.59 6.258 1 98.06 83 THR A C 1
ATOM 685 O O . THR A 1 83 ? -6.277 5.141 5.676 1 98.06 83 THR A O 1
ATOM 688 N N . ASP A 1 84 ? -8.43 4.945 6.277 1 97.56 84 ASP A N 1
ATOM 689 C CA . ASP A 1 84 ? -8.75 3.75 5.5 1 97.56 84 ASP A CA 1
ATOM 690 C C . ASP A 1 84 ? -10.047 3.934 4.715 1 97.56 84 ASP A C 1
ATOM 692 O O . ASP A 1 84 ? -11.055 4.379 5.27 1 97.56 84 ASP A O 1
ATOM 696 N N . TYR A 1 85 ? -10.008 3.631 3.506 1 97.94 85 TYR A N 1
ATOM 697 C CA . TYR A 1 85 ? -11.164 3.672 2.623 1 97.94 85 TYR A CA 1
ATOM 698 C C . TYR A 1 85 ? -11.539 2.273 2.143 1 97.94 85 TYR A C 1
ATOM 700 O O . TYR A 1 85 ? -10.68 1.536 1.643 1 97.94 85 TYR A O 1
ATOM 708 N N . ALA A 1 86 ? -12.758 1.931 2.236 1 97.5 86 ALA A N 1
ATOM 709 C CA . ALA A 1 86 ? -13.25 0.638 1.768 1 97.5 86 ALA A CA 1
ATOM 710 C C . ALA A 1 86 ? -14.094 0.797 0.504 1 97.5 86 ALA A C 1
ATOM 712 O O . ALA A 1 86 ? -14.875 1.744 0.386 1 97.5 86 ALA A O 1
ATOM 713 N N . PHE A 1 87 ? -14.016 -0.179 -0.369 1 97.75 87 PHE A N 1
ATOM 714 C CA . PHE A 1 87 ? -14.672 -0.08 -1.669 1 97.75 87 PHE A CA 1
ATOM 715 C C . PHE A 1 87 ? -15.492 -1.333 -1.96 1 97.75 87 PHE A C 1
ATOM 717 O O . PHE A 1 87 ? -15.32 -2.361 -1.302 1 97.75 87 PHE A O 1
ATOM 724 N N . ALA A 1 88 ? -16.281 -1.229 -2.932 1 95.75 88 ALA A N 1
ATOM 725 C CA . ALA A 1 88 ? -17.219 -2.299 -3.271 1 95.75 88 ALA A CA 1
ATOM 726 C C . ALA A 1 88 ? -16.484 -3.463 -3.943 1 95.75 88 ALA A C 1
ATOM 728 O O . ALA A 1 88 ? -16.844 -4.625 -3.736 1 95.75 88 ALA A O 1
ATOM 729 N N . ASN A 1 89 ? -15.641 -3.201 -4.762 1 93.75 89 ASN A N 1
ATOM 730 C CA . ASN A 1 89 ? -14.805 -4.184 -5.441 1 93.75 89 ASN A CA 1
ATOM 731 C C . ASN A 1 89 ? -13.453 -3.59 -5.844 1 93.75 89 ASN A C 1
ATOM 733 O O . ASN A 1 89 ? -13.211 -2.398 -5.645 1 93.75 89 ASN A O 1
ATOM 737 N N . TYR A 1 90 ? -12.656 -4.398 -6.34 1 94.12 90 TYR A N 1
ATOM 738 C CA . TYR A 1 90 ? -11.305 -3.969 -6.672 1 94.12 90 TYR A CA 1
ATOM 739 C C . TYR A 1 90 ? -11.32 -2.895 -7.754 1 94.12 90 TYR A C 1
ATOM 741 O O . TYR A 1 90 ? -10.508 -1.968 -7.73 1 94.12 90 TYR A O 1
ATOM 749 N N . SER A 1 91 ? -12.109 -2.998 -8.703 1 91.88 91 SER A N 1
ATOM 750 C CA . SER A 1 91 ? -12.188 -2.016 -9.773 1 91.88 91 SER A CA 1
ATOM 751 C C . SER A 1 91 ? -12.508 -0.627 -9.234 1 91.88 91 SER A C 1
ATOM 753 O O . SER A 1 91 ? -11.961 0.371 -9.703 1 91.88 91 SER A O 1
ATOM 755 N N . CYS A 1 92 ? -13.391 -0.562 -8.328 1 96 92 CYS A N 1
ATOM 756 C CA . CYS A 1 92 ? -13.734 0.711 -7.707 1 96 92 CYS A CA 1
ATOM 757 C C . CYS A 1 92 ? -12.539 1.297 -6.965 1 96 92 CYS A C 1
ATOM 759 O O . CYS A 1 92 ? -12.273 2.496 -7.062 1 96 92 CYS A O 1
ATOM 761 N N . ALA A 1 93 ? -11.82 0.462 -6.23 1 97.19 93 ALA A N 1
ATOM 762 C CA . ALA A 1 93 ? -10.625 0.904 -5.508 1 97.19 93 ALA A CA 1
ATOM 763 C C . ALA A 1 93 ? -9.562 1.423 -6.469 1 97.19 93 ALA A C 1
ATOM 765 O O . ALA A 1 93 ? -8.953 2.467 -6.227 1 97.19 93 ALA A O 1
ATOM 766 N N . SER A 1 94 ? -9.398 0.696 -7.516 1 94.81 94 SER A N 1
ATOM 767 C CA . SER A 1 94 ? -8.406 1.069 -8.516 1 94.81 94 SER A CA 1
ATOM 768 C C . SER A 1 94 ? -8.758 2.402 -9.172 1 94.81 94 SER A C 1
ATOM 770 O O . SER A 1 94 ? -7.875 3.232 -9.414 1 94.81 94 SER A O 1
ATOM 772 N N . GLN A 1 95 ? -9.945 2.566 -9.477 1 95.25 95 GLN A N 1
ATOM 773 C CA . GLN A 1 95 ? -10.367 3.83 -10.07 1 95.25 95 GLN A CA 1
ATOM 774 C C . GLN A 1 95 ? -10.188 4.984 -9.086 1 95.25 95 GLN A C 1
ATOM 776 O O . GLN A 1 95 ? -9.805 6.09 -9.484 1 95.25 95 GLN A O 1
ATOM 781 N N . PHE A 1 96 ? -10.578 4.77 -7.855 1 97.88 96 PHE A N 1
ATOM 782 C CA . PHE A 1 96 ? -10.352 5.797 -6.848 1 97.88 96 PHE A CA 1
ATOM 783 C C . PHE A 1 96 ? -8.883 6.199 -6.801 1 97.88 96 PHE A C 1
ATOM 785 O O . PHE A 1 96 ? -8.562 7.383 -6.695 1 97.88 96 PHE A O 1
ATOM 792 N N . LEU A 1 97 ? -8.047 5.18 -6.867 1 96.88 97 LEU A N 1
ATOM 793 C CA . LEU A 1 97 ? -6.609 5.422 -6.863 1 96.88 97 LEU A CA 1
ATOM 794 C C . LEU A 1 97 ? -6.203 6.305 -8.039 1 96.88 97 LEU A C 1
ATOM 796 O O . LEU A 1 97 ? -5.371 7.203 -7.891 1 96.88 97 LEU A O 1
ATOM 800 N N . ALA A 1 98 ? -6.773 6.059 -9.141 1 94.62 98 ALA A N 1
ATOM 801 C CA . ALA A 1 98 ? -6.496 6.875 -10.32 1 94.62 98 ALA A CA 1
ATOM 802 C C . ALA A 1 98 ? -6.957 8.312 -10.109 1 94.62 98 ALA A C 1
ATOM 804 O O . ALA A 1 98 ? -6.23 9.258 -10.43 1 94.62 98 ALA A O 1
ATOM 805 N N . ASP A 1 99 ? -8.125 8.484 -9.609 1 97.12 99 ASP A N 1
ATOM 806 C CA . ASP A 1 99 ? -8.656 9.82 -9.359 1 97.12 99 ASP A CA 1
ATOM 807 C C . ASP A 1 99 ? -7.844 10.539 -8.281 1 97.12 99 ASP A C 1
ATOM 809 O O . ASP A 1 99 ? -7.637 11.75 -8.367 1 97.12 99 ASP A O 1
ATOM 813 N N . LEU A 1 100 ? -7.465 9.789 -7.305 1 97.75 100 LEU A N 1
ATOM 814 C CA . LEU A 1 100 ? -6.59 10.328 -6.27 1 97.75 100 LEU A CA 1
ATOM 815 C C . LEU A 1 100 ? -5.301 10.867 -6.875 1 97.75 100 LEU A C 1
ATOM 817 O O . LEU A 1 100 ? -4.809 11.922 -6.469 1 97.75 100 LEU A O 1
ATOM 821 N N . ALA A 1 101 ? -4.785 10.195 -7.777 1 95.75 101 ALA A N 1
ATOM 822 C CA . ALA A 1 101 ? -3.551 10.625 -8.438 1 95.75 101 ALA A CA 1
ATOM 823 C C . ALA A 1 101 ? -3.746 11.953 -9.156 1 95.75 101 ALA A C 1
ATOM 825 O O . ALA A 1 101 ? -2.854 12.805 -9.156 1 95.75 101 ALA A O 1
ATOM 826 N N . VAL A 1 102 ? -4.855 12.07 -9.773 1 95.62 102 VAL A N 1
ATOM 827 C CA . VAL A 1 102 ? -5.18 13.32 -10.453 1 95.62 102 VAL A CA 1
ATOM 828 C C . VAL A 1 102 ? -5.223 14.461 -9.438 1 95.62 102 VAL A C 1
ATOM 830 O O . VAL A 1 102 ? -4.633 15.523 -9.656 1 95.62 102 VAL A O 1
ATOM 833 N N . THR A 1 103 ? -5.898 14.203 -8.336 1 96.5 103 THR A N 1
ATOM 834 C CA . THR A 1 103 ? -5.98 15.188 -7.262 1 96.5 103 THR A CA 1
ATOM 835 C C . THR A 1 103 ? -4.59 15.547 -6.75 1 96.5 103 THR A C 1
ATOM 837 O O . THR A 1 103 ? -4.285 16.719 -6.527 1 96.5 103 THR A O 1
ATOM 840 N N . ALA A 1 104 ? -3.771 14.547 -6.551 1 96.38 104 ALA A N 1
ATOM 841 C CA . ALA A 1 104 ? -2.414 14.75 -6.051 1 96.38 104 ALA A CA 1
ATOM 842 C C . ALA A 1 104 ? -1.604 15.625 -6.996 1 96.38 104 ALA A C 1
ATOM 844 O O . ALA A 1 104 ? -0.877 16.516 -6.555 1 96.38 104 ALA A O 1
ATOM 845 N N . ASP A 1 105 ? -1.771 15.422 -8.25 1 93.38 105 ASP A N 1
ATOM 846 C CA . ASP A 1 105 ? -1.047 16.188 -9.25 1 93.38 105 ASP A CA 1
ATOM 847 C C . ASP A 1 105 ? -1.504 17.656 -9.258 1 93.38 105 ASP A C 1
ATOM 849 O O . ASP A 1 105 ? -0.681 18.562 -9.352 1 93.38 105 ASP A O 1
ATOM 853 N N . GLU A 1 106 ? -2.764 17.859 -9.195 1 93.31 106 GLU A N 1
ATOM 854 C CA . GLU A 1 106 ? -3.318 19.203 -9.172 1 93.31 106 GLU A CA 1
ATOM 855 C C . GLU A 1 106 ? -2.85 19.969 -7.945 1 93.31 106 GLU A C 1
ATOM 857 O O . GLU A 1 106 ? -2.564 21.172 -8.031 1 93.31 106 GLU A O 1
ATOM 862 N N . GLU A 1 107 ? -2.736 19.312 -6.832 1 94 107 GLU A N 1
ATOM 863 C CA . GLU A 1 107 ? -2.361 19.938 -5.566 1 94 107 GLU A CA 1
ATOM 864 C C . GLU A 1 107 ? -0.845 20.016 -5.418 1 94 107 GLU A C 1
ATOM 866 O O . GLU A 1 107 ? -0.338 20.656 -4.504 1 94 107 GLU A O 1
ATOM 871 N N . LYS A 1 108 ? -0.196 19.281 -6.289 1 91.19 108 LYS A N 1
ATOM 872 C CA . LYS A 1 108 ? 1.253 19.141 -6.172 1 91.19 108 LYS A CA 1
ATOM 873 C C . LYS A 1 108 ? 1.65 18.672 -4.777 1 91.19 108 LYS A C 1
ATOM 875 O O . LYS A 1 108 ? 2.547 19.25 -4.156 1 91.19 108 LYS A O 1
ATOM 880 N N . HIS A 1 109 ? 0.958 17.766 -4.297 1 94.25 109 HIS A N 1
ATOM 881 C CA . HIS A 1 109 ? 1.154 17.109 -3.01 1 94.25 109 HIS A CA 1
ATOM 882 C C . HIS A 1 109 ? 0.716 15.648 -3.064 1 94.25 109 HIS A C 1
ATOM 884 O O . HIS A 1 109 ? -0.435 15.352 -3.396 1 94.25 109 HIS A O 1
ATOM 890 N N . HIS A 1 110 ? 1.652 14.781 -2.789 1 95.5 110 HIS A N 1
ATOM 891 C CA . HIS A 1 110 ? 1.426 13.352 -2.986 1 95.5 110 HIS A CA 1
ATOM 892 C C . HIS A 1 110 ? 1.406 12.609 -1.656 1 95.5 110 HIS A C 1
ATOM 894 O O . HIS A 1 110 ? 2.088 13.008 -0.708 1 95.5 110 HIS A O 1
ATOM 900 N N . PRO A 1 111 ? 0.593 11.57 -1.613 1 97.25 111 PRO A N 1
ATOM 901 C CA . PRO A 1 111 ? 0.622 10.75 -0.397 1 97.25 111 PRO A CA 1
ATOM 902 C C . PRO A 1 111 ? 2.002 10.164 -0.116 1 97.25 111 PRO A C 1
ATOM 904 O O . PRO A 1 111 ? 2.752 9.867 -1.05 1 97.25 111 PRO A O 1
ATOM 907 N N . SER A 1 112 ? 2.275 10.062 1.12 1 95.56 112 SER A N 1
ATOM 908 C CA . SER A 1 112 ? 3.543 9.461 1.532 1 95.56 112 SER A CA 1
ATOM 909 C C . SER A 1 112 ? 3.531 7.953 1.343 1 95.56 112 SER A C 1
ATOM 911 O O . SER A 1 112 ? 4.555 7.355 1.008 1 95.56 112 SER A O 1
ATOM 913 N N . LEU A 1 113 ? 2.359 7.398 1.566 1 95.94 113 LEU A N 1
ATOM 914 C CA . LEU A 1 113 ? 2.199 5.953 1.462 1 95.94 113 LEU A CA 1
ATOM 915 C C . LEU A 1 113 ? 0.773 5.59 1.062 1 95.94 113 LEU A C 1
ATOM 917 O O . LEU A 1 113 ? -0.186 6.184 1.561 1 95.94 113 LEU A O 1
ATOM 921 N N . LEU A 1 114 ? 0.64 4.609 0.195 1 98 114 LEU A N 1
ATOM 922 C CA . LEU A 1 114 ? -0.628 3.986 -0.171 1 98 114 LEU A CA 1
ATOM 923 C C . LEU A 1 114 ? -0.556 2.471 -0.02 1 98 114 LEU A C 1
ATOM 925 O O . LEU A 1 114 ? 0.421 1.848 -0.441 1 98 114 LEU A O 1
ATOM 929 N N . PHE A 1 115 ? -1.548 1.956 0.635 1 97.44 115 PHE A N 1
ATOM 930 C CA . PHE A 1 115 ? -1.637 0.515 0.84 1 97.44 115 PHE A CA 1
ATOM 931 C C . PHE A 1 115 ? -3.002 -0.009 0.412 1 97.44 115 PHE A C 1
ATOM 933 O O . PHE A 1 115 ? -4.004 0.233 1.086 1 97.44 115 PHE A O 1
ATOM 940 N N . LEU A 1 116 ? -3.012 -0.744 -0.729 1 97.81 116 LEU A N 1
ATOM 941 C CA . LEU A 1 116 ? -4.254 -1.32 -1.231 1 97.81 116 LEU A CA 1
ATOM 942 C C . LEU A 1 116 ? -4.305 -2.82 -0.963 1 97.81 116 LEU A C 1
ATOM 944 O O . LEU A 1 116 ? -3.484 -3.576 -1.487 1 97.81 116 LEU A O 1
ATOM 948 N N . ARG A 1 117 ? -5.223 -3.197 -0.193 1 96.06 117 ARG A N 1
ATOM 949 C CA . ARG A 1 117 ? -5.469 -4.605 0.107 1 96.06 117 ARG A CA 1
ATOM 950 C C . ARG A 1 117 ? -6.703 -5.109 -0.631 1 96.06 117 ARG A C 1
ATOM 952 O O . ARG A 1 117 ? -7.793 -4.551 -0.488 1 96.06 117 ARG A O 1
ATOM 959 N N . ASN A 1 118 ? -6.402 -6.188 -1.352 1 93.56 118 ASN A N 1
ATOM 960 C CA . ASN A 1 118 ? -7.492 -6.77 -2.131 1 93.56 118 ASN A CA 1
ATOM 961 C C . ASN A 1 118 ? -8.164 -7.918 -1.381 1 93.56 118 ASN A C 1
ATOM 963 O O . ASN A 1 118 ? -7.652 -9.039 -1.368 1 93.56 118 ASN A O 1
ATOM 967 N N . SER A 1 119 ? -9.172 -7.699 -0.758 1 86.62 119 SER A N 1
ATOM 968 C CA . SER A 1 119 ? -10 -8.664 -0.05 1 86.62 119 SER A CA 1
ATOM 969 C C . SER A 1 119 ? -11.445 -8.609 -0.536 1 86.62 119 SER A C 1
ATOM 971 O O . SER A 1 119 ? -11.727 -8.109 -1.627 1 86.62 119 SER A O 1
ATOM 973 N N . LYS A 1 120 ? -12.312 -9.25 0.16 1 86.31 120 LYS A N 1
ATOM 974 C CA . LYS A 1 120 ? -13.727 -9.164 -0.171 1 86.31 120 LYS A CA 1
ATOM 975 C C . LYS A 1 120 ? -14.203 -7.715 -0.179 1 86.31 120 LYS A C 1
ATOM 977 O O . LYS A 1 120 ? -15.07 -7.344 -0.971 1 86.31 120 LYS A O 1
ATOM 982 N N . ARG A 1 121 ? -13.641 -6.961 0.675 1 91.75 121 ARG A N 1
ATOM 983 C CA . ARG A 1 121 ? -13.82 -5.516 0.757 1 91.75 121 ARG A CA 1
ATOM 984 C C . ARG A 1 121 ? -12.5 -4.785 0.562 1 91.75 121 ARG A C 1
ATOM 986 O O . ARG A 1 121 ? -11.805 -4.477 1.534 1 91.75 121 ARG A O 1
ATOM 993 N N . PRO A 1 122 ? -12.211 -4.492 -0.691 1 96.44 122 PRO A N 1
ATOM 994 C CA . PRO A 1 122 ? -10.922 -3.828 -0.914 1 96.44 122 PRO A CA 1
ATOM 995 C C . PRO A 1 122 ? -10.758 -2.561 -0.078 1 96.44 122 PRO A C 1
ATOM 997 O O . PRO A 1 122 ? -11.703 -1.768 0.038 1 96.44 122 PRO A O 1
ATOM 1000 N N . THR A 1 123 ? -9.609 -2.424 0.518 1 97.69 123 THR A N 1
ATOM 1001 C CA . THR A 1 123 ? -9.359 -1.309 1.423 1 97.69 123 THR A CA 1
ATOM 1002 C C . THR A 1 123 ? -8.078 -0.574 1.036 1 97.69 123 THR A C 1
ATOM 1004 O O . THR A 1 123 ? -7.047 -1.202 0.788 1 97.69 123 THR A O 1
ATOM 1007 N N . LEU A 1 124 ? -8.211 0.721 0.964 1 98.19 124 LEU A N 1
ATOM 1008 C CA . LEU A 1 124 ? -7.07 1.593 0.7 1 98.19 124 LEU A CA 1
ATOM 1009 C C . LEU A 1 124 ? -6.691 2.385 1.946 1 98.19 124 LEU A C 1
ATOM 1011 O O . LEU A 1 124 ? -7.504 3.156 2.467 1 98.19 124 LEU A O 1
ATOM 1015 N N . SER A 1 125 ? -5.488 2.146 2.438 1 98.06 125 SER A N 1
ATOM 1016 C CA . SER A 1 125 ? -4.93 2.965 3.508 1 98.06 125 SER A CA 1
ATOM 1017 C C . SER A 1 125 ? -4.043 4.074 2.953 1 98.06 125 SER A C 1
ATOM 1019 O O . SER A 1 125 ? -3.215 3.83 2.072 1 98.06 125 SER A O 1
ATOM 1021 N N . ILE A 1 126 ? -4.258 5.242 3.496 1 98.44 126 ILE A N 1
ATOM 1022 C CA . ILE A 1 126 ? -3.539 6.414 3.006 1 98.44 126 ILE A CA 1
ATOM 1023 C C . ILE A 1 126 ? -2.781 7.074 4.156 1 98.44 126 ILE A C 1
ATOM 1025 O O . ILE A 1 126 ? -3.322 7.238 5.254 1 98.44 126 ILE A O 1
ATOM 1029 N N . TYR A 1 127 ? -1.531 7.453 3.912 1 97.69 127 TYR A N 1
ATOM 1030 C CA . TYR A 1 127 ? -0.697 8.211 4.84 1 97.69 127 TYR A CA 1
ATOM 1031 C C . TYR A 1 127 ? -0.198 9.5 4.199 1 97.69 127 TYR A C 1
ATOM 1033 O O . TYR A 1 127 ? 0.255 9.492 3.053 1 97.69 127 TYR A O 1
ATOM 1041 N N . LEU A 1 128 ? -0.292 10.555 4.988 1 97.69 128 LEU A N 1
ATOM 1042 C CA . LEU A 1 128 ? 0.073 11.859 4.465 1 97.69 128 LEU A CA 1
ATOM 1043 C C . LEU A 1 128 ? 0.983 12.602 5.438 1 97.69 128 LEU A C 1
ATOM 1045 O O . LEU A 1 128 ? 0.689 12.68 6.633 1 97.69 128 LEU A O 1
ATOM 1049 N N . HIS A 1 129 ? 2.049 13.117 4.988 1 95.19 129 HIS A N 1
ATOM 1050 C CA . HIS A 1 129 ? 2.85 14.141 5.641 1 95.19 129 HIS A CA 1
ATOM 1051 C C . HIS A 1 129 ? 3.701 14.906 4.629 1 95.19 129 HIS A C 1
ATOM 1053 O O . HIS A 1 129 ? 3.857 14.461 3.486 1 95.19 129 HIS A O 1
ATOM 1059 N N . THR A 1 130 ? 4.078 16.016 5.008 1 93.31 130 THR A N 1
ATOM 1060 C CA . THR A 1 130 ? 5.012 16.797 4.207 1 93.31 130 THR A CA 1
ATOM 1061 C C . THR A 1 130 ? 6.453 16.453 4.578 1 93.31 130 THR A C 1
ATOM 1063 O O . THR A 1 130 ? 6.824 16.5 5.754 1 93.31 130 THR A O 1
ATOM 1066 N N . ASP A 1 131 ? 7.254 16.141 3.582 1 88.69 131 ASP A N 1
ATOM 1067 C CA . ASP A 1 131 ? 8.617 15.68 3.822 1 88.69 131 ASP A CA 1
ATOM 1068 C C . ASP A 1 131 ? 9.516 16.844 4.262 1 88.69 131 ASP A C 1
ATOM 1070 O O . ASP A 1 131 ? 10.43 16.656 5.062 1 88.69 131 ASP A O 1
ATOM 1074 N N . SER A 1 132 ? 9.32 17.938 3.629 1 86.38 132 SER A N 1
ATOM 1075 C CA . SER A 1 132 ? 10.125 19.125 3.939 1 86.38 132 SER A CA 1
ATOM 1076 C C . SER A 1 132 ? 9.266 20.25 4.508 1 86.38 132 SER A C 1
ATOM 1078 O O . SER A 1 132 ? 8.719 21.047 3.76 1 86.38 132 SER A O 1
ATOM 1080 N N . ALA A 1 133 ? 9.188 20.234 5.809 1 87.88 133 ALA A N 1
ATOM 1081 C CA . ALA A 1 133 ? 8.383 21.234 6.504 1 87.88 133 ALA A CA 1
ATOM 1082 C C . ALA A 1 133 ? 9.203 21.938 7.586 1 87.88 133 ALA A C 1
ATOM 1084 O O . ALA A 1 133 ? 10.359 21.594 7.828 1 87.88 133 ALA A O 1
ATOM 1085 N N . LEU A 1 134 ? 8.594 23.062 8 1 78.56 134 LEU A N 1
ATOM 1086 C CA . LEU A 1 134 ? 9.234 23.812 9.078 1 78.56 134 LEU A CA 1
ATOM 1087 C C . LEU A 1 134 ? 8.391 23.766 10.352 1 78.56 134 LEU A C 1
ATOM 1089 O O . LEU A 1 134 ? 7.16 23.859 10.289 1 78.56 134 LEU A O 1
ATOM 1093 N N . ARG A 1 135 ? 9.055 23.609 11.422 1 71.25 135 ARG A N 1
ATOM 1094 C CA . ARG A 1 135 ? 8.383 23.734 12.711 1 71.25 135 ARG A CA 1
ATOM 1095 C C . ARG A 1 135 ? 8.07 25.188 13.023 1 71.25 135 ARG A C 1
ATOM 1097 O O . ARG A 1 135 ? 8.875 26.078 12.734 1 71.25 135 ARG A O 1
ATOM 1104 N N . PRO A 1 136 ? 6.766 25.391 13.391 1 58.19 136 PRO A N 1
ATOM 1105 C CA . PRO A 1 136 ? 6.488 26.781 13.742 1 58.19 136 PRO A CA 1
ATOM 1106 C C . PRO A 1 136 ? 7.438 27.328 14.812 1 58.19 136 PRO A C 1
ATOM 1108 O O . PRO A 1 136 ? 7.887 26.562 15.68 1 58.19 136 PRO A O 1
ATOM 1111 N N . ARG A 1 137 ? 8.094 28.484 14.398 1 48.5 137 ARG A N 1
ATOM 1112 C CA . ARG A 1 137 ? 8.953 29.156 15.367 1 48.5 137 ARG A CA 1
ATOM 1113 C C . ARG A 1 137 ? 8.266 29.266 16.719 1 48.5 137 ARG A C 1
ATOM 1115 O O . ARG A 1 137 ? 7.246 29.953 16.844 1 48.5 137 ARG A O 1
ATOM 1122 N N . TRP A 1 138 ? 8.023 28.141 17.25 1 43.97 138 TRP A N 1
ATOM 1123 C CA . TRP A 1 138 ? 7.57 28.578 18.562 1 43.97 138 TRP A CA 1
ATOM 1124 C C . TRP A 1 138 ? 8.539 29.578 19.172 1 43.97 138 TRP A C 1
ATOM 1126 O O . TRP A 1 138 ? 9.719 29.609 18.812 1 43.97 138 TRP A O 1
ATOM 1136 N N . HIS A 1 139 ? 8.008 30.516 19.703 1 39.88 139 HIS A N 1
ATOM 1137 C CA . HIS A 1 139 ? 8.766 31.672 20.172 1 39.88 139 HIS A CA 1
ATOM 1138 C C . HIS A 1 139 ? 10.227 31.312 20.406 1 39.88 139 HIS A C 1
ATOM 1140 O O . HIS A 1 139 ? 11.117 32.094 20.062 1 39.88 139 HIS A O 1
ATOM 1146 N N . GLU A 1 140 ? 10.562 30.625 21.484 1 39.28 140 GLU A N 1
ATOM 1147 C CA . GLU A 1 140 ? 11.922 30.641 22.031 1 39.28 140 GLU A CA 1
ATOM 1148 C C . GLU A 1 140 ? 12.812 29.625 21.297 1 39.28 140 GLU A C 1
ATOM 1150 O O . GLU A 1 140 ? 12.781 28.438 21.609 1 39.28 140 GLU A O 1
ATOM 1155 N N . GLU A 1 141 ? 12.828 29.719 20.062 1 43.94 141 GLU A N 1
ATOM 1156 C CA . GLU A 1 141 ? 13.844 28.875 19.438 1 43.94 141 GLU A CA 1
ATOM 1157 C C . GLU A 1 141 ? 15.156 28.938 20.203 1 43.94 141 GLU A C 1
ATOM 1159 O O . GLU A 1 141 ? 15.641 30.031 20.531 1 43.94 141 GLU A O 1
ATOM 1164 N N . ASP A 1 142 ? 15.367 27.984 20.953 1 43.19 142 ASP A N 1
ATOM 1165 C CA . ASP A 1 142 ? 16.703 27.969 21.547 1 43.19 142 ASP A CA 1
ATOM 1166 C C . ASP A 1 142 ? 17.781 28.172 20.484 1 43.19 142 ASP A C 1
ATOM 1168 O O . ASP A 1 142 ? 17.891 27.375 19.547 1 43.19 142 ASP A O 1
ATOM 1172 N N . PRO A 1 143 ? 18.125 29.438 20.359 1 48.16 143 PRO A N 1
ATOM 1173 C CA . PRO A 1 143 ? 19.188 29.719 19.391 1 48.16 143 PRO A CA 1
ATOM 1174 C C . PRO A 1 143 ? 20.234 28.609 19.297 1 48.16 143 PRO A C 1
ATOM 1176 O O . PRO A 1 143 ? 20.969 28.516 18.312 1 48.16 143 PRO A O 1
ATOM 1179 N N . ASN A 1 144 ? 20.266 27.766 20.344 1 45.72 144 ASN A N 1
ATOM 1180 C CA . ASN A 1 144 ? 21.281 26.703 20.375 1 45.72 144 ASN A CA 1
ATOM 1181 C C . ASN A 1 144 ? 20.688 25.344 20.031 1 45.72 144 ASN A C 1
ATOM 1183 O O . ASN A 1 144 ? 21.328 24.312 20.25 1 45.72 144 ASN A O 1
ATOM 1187 N N . ALA A 1 145 ? 19.5 25.406 19.688 1 44.75 145 ALA A N 1
ATOM 1188 C CA . ALA A 1 145 ? 18.844 24.141 19.359 1 44.75 145 ALA A CA 1
ATOM 1189 C C . ALA A 1 145 ? 19.547 23.438 18.203 1 44.75 145 ALA A C 1
ATOM 1191 O O . ALA A 1 145 ? 19.953 24.078 17.234 1 44.75 145 ALA A O 1
ATOM 1192 N N . SER A 1 146 ? 20.25 22.297 18.375 1 43.5 146 SER A N 1
ATOM 1193 C CA . SER A 1 146 ? 20.828 21.422 17.344 1 43.5 146 SER A CA 1
ATOM 1194 C C . SER A 1 146 ? 19.953 20.188 17.125 1 43.5 146 SER A C 1
ATOM 1196 O O . SER A 1 146 ? 19.719 19.406 18.047 1 43.5 146 SER A O 1
ATOM 1198 N N . PRO A 1 147 ? 19.469 19.953 15.812 1 48.66 147 PRO A N 1
ATOM 1199 C CA . PRO A 1 147 ? 19.719 20.906 14.719 1 48.66 147 PRO A CA 1
ATOM 1200 C C . PRO A 1 147 ? 18.906 22.188 14.859 1 48.66 147 PRO A C 1
ATOM 1202 O O . PRO A 1 147 ? 17.922 22.234 15.602 1 48.66 147 PRO A O 1
ATOM 1205 N N . PRO A 1 148 ? 19.422 23.109 14.18 1 51.34 148 PRO A N 1
ATOM 1206 C CA . PRO A 1 148 ? 18.688 24.375 14.234 1 51.34 148 PRO A CA 1
ATOM 1207 C C . PRO A 1 148 ? 17.219 24.219 13.867 1 51.34 148 PRO A C 1
ATOM 1209 O O . PRO A 1 148 ? 16.875 23.391 13.008 1 51.34 148 PRO A O 1
ATOM 1212 N N . LEU A 1 149 ? 16.312 24.609 14.719 1 50.31 149 LEU A N 1
ATOM 1213 C CA . LEU A 1 149 ? 14.867 24.547 14.508 1 50.31 149 LEU A CA 1
ATOM 1214 C C . LEU A 1 149 ? 14.508 24.953 13.086 1 50.31 149 LEU A C 1
ATOM 1216 O O . LEU A 1 149 ? 13.406 24.672 12.617 1 50.31 149 LEU A O 1
ATOM 1220 N N . SER A 1 150 ? 15.438 25.703 12.5 1 54.19 150 SER A N 1
ATOM 1221 C CA . SER A 1 150 ? 15.258 26.141 11.117 1 54.19 150 SER A CA 1
ATOM 1222 C C . SER A 1 150 ? 15.406 24.969 10.141 1 54.19 150 SER A C 1
ATOM 1224 O O . SER A 1 150 ? 15.227 25.141 8.938 1 54.19 150 SER A O 1
ATOM 1226 N N . ARG A 1 151 ? 15.531 23.797 10.828 1 62.47 151 ARG A N 1
ATOM 1227 C CA . ARG A 1 151 ? 15.789 22.703 9.898 1 62.47 151 ARG A CA 1
ATOM 1228 C C . ARG A 1 151 ? 14.484 22.125 9.375 1 62.47 151 ARG A C 1
ATOM 1230 O O . ARG A 1 151 ? 13.453 22.156 10.047 1 62.47 151 ARG A O 1
ATOM 1237 N N . ARG A 1 152 ? 14.523 21.766 8.125 1 74.81 152 ARG A N 1
ATOM 1238 C CA . ARG A 1 152 ? 13.414 21.078 7.477 1 74.81 152 ARG A CA 1
ATOM 1239 C C . ARG A 1 152 ? 13.172 19.703 8.102 1 74.81 152 ARG A C 1
ATOM 1241 O O . ARG A 1 152 ? 14.086 18.875 8.18 1 74.81 152 ARG A O 1
ATOM 1248 N N . VAL A 1 153 ? 11.977 19.609 8.703 1 78.38 153 VAL A N 1
ATOM 1249 C CA . VAL A 1 153 ? 11.555 18.359 9.328 1 78.38 153 VAL A CA 1
ATOM 1250 C C . VAL A 1 153 ? 10.203 17.922 8.766 1 78.38 153 VAL A C 1
ATOM 1252 O O . VAL A 1 153 ? 9.312 18.75 8.578 1 78.38 153 VAL A O 1
ATOM 1255 N N . PRO A 1 154 ? 10.078 16.688 8.539 1 86.88 154 PRO A N 1
ATOM 1256 C CA . PRO A 1 154 ? 8.773 16.234 8.047 1 86.88 154 PRO A CA 1
ATOM 1257 C C . PRO A 1 154 ? 7.664 16.406 9.086 1 86.88 154 PRO A C 1
ATOM 1259 O O . PRO A 1 154 ? 7.938 16.453 10.281 1 86.88 154 PRO A O 1
ATOM 1262 N N . GLY A 1 155 ? 6.477 16.516 8.602 1 90.38 155 GLY A N 1
ATOM 1263 C CA . GLY A 1 155 ? 5.332 16.641 9.492 1 90.38 155 GLY A CA 1
ATOM 1264 C C . GLY A 1 155 ? 4.047 16.984 8.766 1 90.38 155 GLY A C 1
ATOM 1265 O O . GLY A 1 155 ? 4.004 16.969 7.531 1 90.38 155 GLY A O 1
ATOM 1266 N N . ILE A 1 156 ? 3.094 17.203 9.594 1 94.62 156 ILE A N 1
ATOM 1267 C CA . ILE A 1 156 ? 1.79 17.547 9.023 1 94.62 156 ILE A CA 1
ATOM 1268 C C . ILE A 1 156 ? 1.703 19.047 8.781 1 94.62 156 ILE A C 1
ATOM 1270 O O . ILE A 1 156 ? 1.982 19.844 9.68 1 94.62 156 ILE A O 1
ATOM 1274 N N . THR A 1 157 ? 1.325 19.453 7.629 1 93.31 157 THR A N 1
ATOM 1275 C CA . THR A 1 157 ? 1.152 20.844 7.246 1 93.31 157 THR A CA 1
ATOM 1276 C C . THR A 1 157 ? -0.249 21.094 6.688 1 93.31 157 THR A C 1
ATOM 1278 O O . THR A 1 157 ? -1.042 20.156 6.566 1 93.31 157 THR A O 1
ATOM 1281 N N . ARG A 1 158 ? -0.534 22.312 6.383 1 94.5 158 ARG A N 1
ATOM 1282 C CA . ARG A 1 158 ? -1.828 22.656 5.801 1 94.5 158 ARG A CA 1
ATOM 1283 C C . ARG A 1 158 ? -2.039 21.938 4.473 1 94.5 158 ARG A C 1
ATOM 1285 O O . ARG A 1 158 ? -3.176 21.672 4.078 1 94.5 158 ARG A O 1
ATOM 1292 N N . ARG A 1 159 ? -0.953 21.609 3.766 1 96.75 159 ARG A N 1
ATOM 1293 C CA . ARG A 1 159 ? -1.065 20.859 2.518 1 96.75 159 ARG A CA 1
ATOM 1294 C C . ARG A 1 159 ? -1.692 19.5 2.754 1 96.75 159 ARG A C 1
ATOM 1296 O O . ARG A 1 159 ? -2.488 19.016 1.939 1 96.75 159 ARG A O 1
ATOM 1303 N N . ASP A 1 160 ? -1.297 18.906 3.809 1 97.62 160 ASP A N 1
ATOM 1304 C CA . ASP A 1 160 ? -1.824 17.594 4.152 1 97.62 160 ASP A CA 1
ATOM 1305 C C . ASP A 1 160 ? -3.309 17.672 4.508 1 97.62 160 ASP A C 1
ATOM 1307 O O . ASP A 1 160 ? -4.098 16.812 4.09 1 97.62 160 ASP A O 1
ATOM 1311 N N . LEU A 1 161 ? -3.654 18.656 5.285 1 97.88 161 LEU A N 1
ATOM 1312 C CA . LEU A 1 161 ? -5.051 18.844 5.672 1 97.88 161 LEU A CA 1
ATOM 1313 C C . LEU A 1 161 ? -5.922 19.109 4.449 1 97.88 161 LEU A C 1
ATOM 1315 O O . LEU A 1 161 ? -7.008 18.547 4.32 1 97.88 161 LEU A O 1
ATOM 1319 N N . ARG A 1 162 ? -5.441 19.969 3.654 1 97.88 162 ARG A N 1
ATOM 1320 C CA . ARG A 1 162 ? -6.168 20.281 2.428 1 97.88 162 ARG A CA 1
ATOM 1321 C C . ARG A 1 162 ? -6.359 19.031 1.57 1 97.88 162 ARG A C 1
ATOM 1323 O O . ARG A 1 162 ? -7.465 18.766 1.093 1 97.88 162 ARG A O 1
ATOM 1330 N N . PHE A 1 163 ? -5.34 18.297 1.376 1 98.25 163 PHE A N 1
ATOM 1331 C CA . PHE A 1 163 ? -5.402 17.078 0.583 1 98.25 163 PHE A CA 1
ATOM 1332 C C . PHE A 1 163 ? -6.398 16.094 1.186 1 98.25 163 PHE A C 1
ATOM 1334 O O . PHE A 1 163 ? -7.188 15.484 0.463 1 98.25 163 PHE A O 1
ATOM 1341 N N . ALA A 1 164 ? -6.336 15.93 2.447 1 98.5 164 ALA A N 1
ATOM 1342 C CA . ALA A 1 164 ? -7.246 15.031 3.146 1 98.5 164 ALA A CA 1
ATOM 1343 C C . ALA A 1 164 ? -8.703 15.414 2.891 1 98.5 164 ALA A C 1
ATOM 1345 O O . ALA A 1 164 ? -9.555 14.547 2.672 1 98.5 164 ALA A O 1
ATOM 1346 N N . ILE A 1 165 ? -8.977 16.656 2.939 1 98.06 165 ILE A N 1
ATOM 1347 C CA . ILE A 1 165 ? -10.336 17.141 2.725 1 98.06 165 ILE A CA 1
ATOM 1348 C C . ILE A 1 165 ? -10.773 16.844 1.29 1 98.06 165 ILE A C 1
ATOM 1350 O O . ILE A 1 165 ? -11.898 16.406 1.055 1 98.06 165 ILE A O 1
ATOM 1354 N N . LEU A 1 166 ? -9.914 17.062 0.376 1 98.31 166 LEU A N 1
ATOM 1355 C CA . LEU A 1 166 ? -10.211 16.734 -1.016 1 98.31 166 LEU A CA 1
ATOM 1356 C C . LEU A 1 166 ? -10.5 15.25 -1.182 1 98.31 166 LEU A C 1
ATOM 1358 O O . LEU A 1 166 ? -11.398 14.867 -1.935 1 98.31 166 LEU A O 1
ATOM 1362 N N . LEU A 1 167 ? -9.758 14.414 -0.527 1 98.25 167 LEU A N 1
ATOM 1363 C CA . LEU A 1 167 ? -9.977 12.977 -0.604 1 98.25 167 LEU A CA 1
ATOM 1364 C C . LEU A 1 167 ? -11.328 12.602 0.003 1 98.25 167 LEU A C 1
ATOM 1366 O O . LEU A 1 167 ? -12.008 11.703 -0.49 1 98.25 167 LEU A O 1
ATOM 1370 N N . GLU A 1 168 ? -11.641 13.305 1.07 1 97.69 168 GLU A N 1
ATOM 1371 C CA . GLU A 1 168 ? -12.953 13.062 1.66 1 97.69 168 GLU A CA 1
ATOM 1372 C C . GLU A 1 168 ? -14.07 13.398 0.679 1 97.69 168 GLU A C 1
ATOM 1374 O O . GLU A 1 168 ? -15.055 12.664 0.57 1 97.69 168 GLU A O 1
ATOM 1379 N N . GLN A 1 169 ? -13.938 14.477 0.009 1 97.56 169 GLN A N 1
ATOM 1380 C CA . GLN A 1 169 ? -14.914 14.852 -1.003 1 97.56 169 GLN A CA 1
ATOM 1381 C C . GLN A 1 169 ? -14.992 13.805 -2.111 1 97.56 169 GLN A C 1
ATOM 1383 O O . GLN A 1 169 ? -16.078 13.43 -2.549 1 97.56 169 GLN A O 1
ATOM 1388 N N . LEU A 1 170 ? -13.875 13.375 -2.516 1 98 170 LEU A N 1
ATOM 1389 C CA . LEU A 1 170 ? -13.812 12.352 -3.551 1 98 170 LEU A CA 1
ATOM 1390 C C . LEU A 1 170 ? -14.469 11.055 -3.068 1 98 170 LEU A C 1
ATOM 1392 O O . LEU A 1 170 ? -15.258 10.445 -3.795 1 98 170 LEU A O 1
ATOM 1396 N N . TYR A 1 171 ? -14.133 10.648 -1.911 1 98 171 TYR A N 1
ATOM 1397 C CA . TYR A 1 171 ? -14.68 9.406 -1.371 1 98 171 TYR A CA 1
ATOM 1398 C C . TYR A 1 171 ? -16.188 9.492 -1.227 1 98 171 TYR A C 1
ATOM 1400 O O . TYR A 1 171 ? -16.906 8.516 -1.484 1 98 171 TYR A O 1
ATOM 1408 N N . ASP A 1 172 ? -16.656 10.648 -0.781 1 96.69 172 ASP A N 1
ATOM 1409 C CA . ASP A 1 172 ? -18.094 10.852 -0.671 1 96.69 172 ASP A CA 1
ATOM 1410 C C . ASP A 1 172 ? -18.781 10.664 -2.023 1 96.69 172 ASP A C 1
ATOM 1412 O O . ASP A 1 172 ? -19.875 10.094 -2.1 1 96.69 172 ASP A O 1
ATOM 1416 N N . GLN A 1 173 ? -18.203 11.172 -3.045 1 96.75 173 GLN A N 1
ATOM 1417 C CA . GLN A 1 173 ? -18.75 10.977 -4.383 1 96.75 173 GLN A CA 1
ATOM 1418 C C . GLN A 1 173 ? -18.844 9.492 -4.727 1 96.75 173 GLN A C 1
ATOM 1420 O O . GLN A 1 173 ? -19.859 9.039 -5.258 1 96.75 173 GLN A O 1
ATOM 1425 N N . TYR A 1 174 ? -17.812 8.781 -4.41 1 97.44 174 TYR A N 1
ATOM 1426 C CA . TYR A 1 174 ? -17.797 7.344 -4.664 1 97.44 174 TYR A CA 1
ATOM 1427 C C . TYR A 1 174 ? -18.891 6.641 -3.855 1 97.44 174 TYR A C 1
ATOM 1429 O O . TYR A 1 174 ? -19.531 5.723 -4.348 1 97.44 174 TYR A O 1
ATOM 1437 N N . TYR A 1 175 ? -19.016 7.082 -2.66 1 96.19 175 TYR A N 1
ATOM 1438 C CA . TYR A 1 175 ? -20.031 6.484 -1.792 1 96.19 175 TYR A CA 1
ATOM 1439 C C . TYR A 1 175 ? -21.422 6.707 -2.35 1 96.19 175 TYR A C 1
ATOM 1441 O O . TYR A 1 175 ? -22.234 5.781 -2.393 1 96.19 175 TYR A O 1
ATOM 1449 N N . HIS A 1 176 ? -21.703 7.895 -2.789 1 95.19 176 HIS A N 1
ATOM 1450 C CA . HIS A 1 176 ? -23.031 8.227 -3.326 1 95.19 176 HIS A CA 1
ATOM 1451 C C . HIS A 1 176 ? -23.312 7.445 -4.605 1 95.19 176 HIS A C 1
ATOM 1453 O O . HIS A 1 176 ? -24.469 7.172 -4.926 1 95.19 176 HIS A O 1
ATOM 1459 N N . GLN A 1 177 ? -22.281 6.957 -5.27 1 96.44 177 GLN A N 1
ATOM 1460 C CA . GLN A 1 177 ? -22.422 6.188 -6.5 1 96.44 177 GLN A CA 1
ATOM 1461 C C . GLN A 1 177 ? -22.484 4.691 -6.211 1 96.44 177 GLN A C 1
ATOM 1463 O O . GLN A 1 177 ? -22.562 3.877 -7.137 1 96.44 177 GLN A O 1
ATOM 1468 N N . GLY A 1 178 ? -22.328 4.34 -4.992 1 95.25 178 GLY A N 1
ATOM 1469 C CA . GLY A 1 178 ? -22.359 2.936 -4.617 1 95.25 178 GLY A CA 1
ATOM 1470 C C . GLY A 1 178 ? -21.031 2.227 -4.832 1 95.25 178 GLY A C 1
ATOM 1471 O O . GLY A 1 178 ? -20.984 0.995 -4.828 1 95.25 178 GLY A O 1
ATOM 1472 N N . ARG A 1 179 ? -20 2.988 -4.965 1 96.94 179 ARG A N 1
ATOM 1473 C CA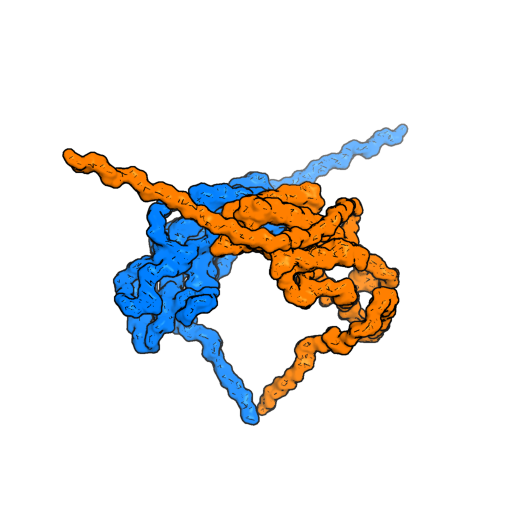 . ARG A 1 179 ? -18.688 2.42 -5.285 1 96.94 179 ARG A CA 1
ATOM 1474 C C . ARG A 1 179 ? -17.812 2.326 -4.039 1 96.94 179 ARG A C 1
ATOM 1476 O O . ARG A 1 179 ? -16.766 1.673 -4.055 1 96.94 179 ARG A O 1
ATOM 1483 N N . ALA A 1 180 ? -18.141 3.021 -2.98 1 96.25 180 ALA A N 1
ATOM 1484 C CA . ALA A 1 180 ? -17.484 2.959 -1.671 1 96.25 180 ALA A CA 1
ATOM 1485 C C . ALA A 1 180 ? -18.438 2.395 -0.618 1 96.25 180 ALA A C 1
ATOM 1487 O O . ALA A 1 180 ? -19.656 2.547 -0.726 1 96.25 180 ALA A O 1
ATOM 1488 N N . LEU A 1 181 ? -17.875 1.78 0.414 1 93.25 181 LEU A N 1
ATOM 1489 C CA . LEU A 1 181 ? -18.703 0.939 1.27 1 93.25 181 LEU A CA 1
ATOM 1490 C C . LEU A 1 181 ? -19.031 1.646 2.584 1 93.25 181 LEU A C 1
ATOM 1492 O O . LEU A 1 181 ? -19.969 1.266 3.285 1 93.25 181 LEU A O 1
ATOM 1496 N N . GLU A 1 182 ? -18.281 2.576 2.893 1 89.88 182 GLU A N 1
ATOM 1497 C CA . GLU A 1 182 ? -18.438 3.133 4.23 1 89.88 182 GLU A CA 1
ATOM 1498 C C . GLU A 1 182 ? -18.922 4.578 4.176 1 89.88 182 GLU A C 1
ATOM 1500 O O . GLU A 1 182 ? -18.438 5.375 3.373 1 89.88 182 GLU A O 1
ATOM 1505 N N . LEU A 1 183 ? -19.922 4.797 5.027 1 87.19 183 LEU A N 1
ATOM 1506 C CA . LEU A 1 183 ? -20.219 6.195 5.332 1 87.19 183 LEU A CA 1
ATOM 1507 C C . LEU A 1 183 ? -19.188 6.777 6.285 1 87.19 183 LEU A C 1
ATOM 1509 O O . LEU A 1 183 ? -19 6.27 7.395 1 87.19 183 LEU A O 1
ATOM 1513 N N . ARG A 1 184 ? -18.594 7.754 5.824 1 90.25 184 ARG A N 1
ATOM 1514 C CA . ARG A 1 184 ? -17.516 8.312 6.621 1 90.25 184 ARG A CA 1
ATOM 1515 C C . ARG A 1 184 ? -18.016 8.836 7.957 1 90.25 184 ARG A C 1
ATOM 1517 O O . ARG A 1 184 ? -19.094 9.445 8.023 1 90.25 184 ARG A O 1
ATOM 1524 N N . GLY A 1 185 ? -17.203 8.609 9.047 1 88.06 185 GLY A N 1
ATOM 1525 C CA . GLY A 1 185 ? -17.594 9 10.391 1 88.06 185 GLY A CA 1
ATOM 1526 C C . GLY A 1 185 ? -18.203 7.863 11.195 1 88.06 185 GLY A C 1
ATOM 1527 O O . GLY A 1 185 ? -18.312 7.949 12.414 1 88.06 185 GLY A O 1
ATOM 1528 N N . GLN A 1 186 ? -18.547 6.781 10.547 1 85.44 186 GLN A N 1
ATOM 1529 C CA . GLN A 1 186 ? -19.109 5.629 11.234 1 85.44 186 GLN A CA 1
ATOM 1530 C C . GLN A 1 186 ? -18.062 4.887 12.039 1 85.44 186 GLN A C 1
ATOM 1532 O O . GLN A 1 186 ? -18.344 4.387 13.133 1 85.44 186 GLN A O 1
ATOM 1537 N N . ILE A 1 187 ? -16.938 4.812 11.469 1 87.5 187 ILE A N 1
ATOM 1538 C CA . ILE A 1 187 ? -15.812 4.184 12.148 1 87.5 187 ILE A CA 1
ATOM 1539 C C . ILE A 1 187 ? -14.734 5.23 12.445 1 87.5 187 ILE A C 1
ATOM 1541 O O . ILE A 1 187 ? -14.227 5.887 11.539 1 87.5 187 ILE A O 1
ATOM 1545 N N . LEU A 1 188 ? -14.492 5.34 13.742 1 91.06 188 LEU A N 1
ATOM 1546 C CA . LEU A 1 188 ? -13.469 6.293 14.148 1 91.06 188 LEU A CA 1
ATOM 1547 C C . LEU A 1 188 ? -12.242 5.57 14.695 1 91.06 188 LEU A C 1
ATOM 1549 O O . LEU A 1 188 ? -12.352 4.453 15.203 1 91.06 188 LEU A O 1
ATOM 1553 N N . LYS A 1 189 ? -11.188 6.262 14.555 1 93.38 189 LYS A N 1
ATOM 1554 C CA . LYS A 1 189 ? -9.969 5.727 15.164 1 93.38 189 LYS A CA 1
ATOM 1555 C C . LYS A 1 189 ? -10.016 5.836 16.688 1 93.38 189 LYS A C 1
ATOM 1557 O O . LYS A 1 189 ? -10.797 6.617 17.234 1 93.38 189 LYS A O 1
ATOM 1562 N N . ARG A 1 190 ? -9.156 5.023 17.219 1 89.75 190 ARG A N 1
ATOM 1563 C CA . ARG A 1 190 ? -9.07 5.047 18.672 1 89.75 190 ARG A CA 1
ATOM 1564 C C . ARG A 1 190 ? -8.555 6.395 19.172 1 89.75 190 ARG A C 1
ATOM 1566 O O . ARG A 1 190 ? -7.934 7.145 18.406 1 89.75 190 ARG A O 1
ATOM 1573 N N . TYR A 1 191 ? -8.742 6.605 20.453 1 85.62 191 TYR A N 1
ATOM 1574 C CA . TYR A 1 191 ? -8.461 7.918 21.016 1 85.62 191 TYR A CA 1
ATOM 1575 C C . TYR A 1 191 ? -6.984 8.266 20.906 1 85.62 191 TYR A C 1
ATOM 1577 O O . TYR A 1 191 ? -6.629 9.43 20.703 1 85.62 191 TYR A O 1
ATOM 1585 N N . PHE A 1 192 ? -6.145 7.336 20.969 1 86.38 192 PHE A N 1
ATOM 1586 C CA . PHE A 1 192 ? -4.715 7.621 20.953 1 86.38 192 PHE A CA 1
ATOM 1587 C C . PHE A 1 192 ? -4.254 7.996 19.547 1 86.38 192 PHE A C 1
ATOM 1589 O O . PHE A 1 192 ? -3.174 8.562 19.375 1 86.38 192 PHE A O 1
ATOM 1596 N N . ALA A 1 193 ? -5.133 7.676 18.625 1 93.81 193 ALA A N 1
ATOM 1597 C CA . ALA A 1 193 ? -4.824 8.031 17.234 1 93.81 193 ALA A CA 1
ATOM 1598 C C . ALA A 1 193 ? -5.52 9.336 16.844 1 93.81 193 ALA A C 1
ATOM 1600 O O . ALA A 1 193 ? -5.543 9.695 15.664 1 93.81 193 ALA A O 1
ATOM 1601 N N . ARG A 1 194 ? -6.125 9.969 17.766 1 94.38 194 ARG A N 1
ATOM 1602 C CA . ARG A 1 194 ? -6.762 11.266 17.578 1 94.38 194 ARG A CA 1
ATOM 1603 C C . ARG A 1 194 ? -6.273 12.273 18.609 1 94.38 194 ARG A C 1
ATOM 1605 O O . ARG A 1 194 ? -7.066 12.812 19.391 1 94.38 194 ARG A O 1
ATOM 1612 N N . PRO A 1 195 ? -5.043 12.578 18.547 1 91.06 195 PRO A N 1
ATOM 1613 C CA . PRO A 1 195 ? -4.484 13.453 19.578 1 91.06 195 PRO A CA 1
ATOM 1614 C C . PRO A 1 195 ? -5.082 14.859 19.547 1 91.06 195 PRO A C 1
ATOM 1616 O O . PRO A 1 195 ? -5.414 15.367 18.484 1 91.06 195 PRO A O 1
ATOM 1619 N N . THR A 1 196 ? -5.117 15.391 20.734 1 89.19 196 THR A N 1
ATOM 1620 C CA . THR A 1 196 ? -5.496 16.797 20.875 1 89.19 196 THR A CA 1
ATOM 1621 C C . THR A 1 196 ? -4.328 17.703 20.531 1 89.19 196 THR A C 1
ATOM 1623 O O . THR A 1 196 ? -3.201 17.234 20.344 1 89.19 196 THR A O 1
ATOM 1626 N N . TRP A 1 197 ? -4.641 18.969 20.406 1 86.56 197 TRP A N 1
ATOM 1627 C CA . TRP A 1 197 ? -3.582 19.938 20.141 1 86.56 197 TRP A CA 1
ATOM 1628 C C . TRP A 1 197 ? -2.494 19.859 21.203 1 86.56 197 TRP A C 1
ATOM 1630 O O . TRP A 1 197 ? -1.303 19.859 20.891 1 86.56 197 TRP A O 1
ATOM 1640 N N . GLU A 1 198 ? -2.893 19.781 22.438 1 79.44 198 GLU A N 1
ATOM 1641 C CA . GLU A 1 198 ? -1.959 19.719 23.562 1 79.44 198 GLU A CA 1
ATOM 1642 C C . GLU A 1 198 ? -1.028 18.516 23.438 1 79.44 198 GLU A C 1
ATOM 1644 O O . GLU A 1 198 ? 0.173 18.625 23.688 1 79.44 198 GLU A O 1
ATOM 1649 N N . PHE A 1 199 ? -1.646 17.469 23.062 1 81.31 199 PHE A N 1
ATOM 1650 C CA . PHE A 1 199 ? -0.848 16.266 22.906 1 81.31 199 PHE A CA 1
ATOM 1651 C C . PHE A 1 199 ? 0.118 16.406 21.734 1 81.31 199 PHE A C 1
ATOM 1653 O O . PHE A 1 199 ? 1.273 15.992 21.812 1 81.31 199 PHE A O 1
ATOM 1660 N N . LEU A 1 200 ? -0.311 16.922 20.656 1 84.06 200 LEU A N 1
ATOM 1661 C CA . LEU A 1 200 ? 0.534 17.125 19.484 1 84.06 200 LEU A CA 1
ATOM 1662 C C . LEU A 1 200 ? 1.73 18.016 19.828 1 84.06 200 LEU A C 1
ATOM 1664 O O . LEU A 1 200 ? 2.867 17.688 19.469 1 84.06 200 LEU A O 1
ATOM 1668 N N . VAL A 1 201 ? 1.5 19.016 20.531 1 75.94 201 VAL A N 1
ATOM 1669 C CA . VAL A 1 201 ? 2.551 19.953 20.922 1 75.94 201 VAL A CA 1
ATOM 1670 C C . VAL A 1 201 ? 3.535 19.266 21.859 1 75.94 201 VAL A C 1
ATOM 1672 O O . VAL A 1 201 ? 4.75 19.438 21.734 1 75.94 201 VAL A O 1
ATOM 1675 N N . ALA A 1 202 ? 3.004 18.562 22.781 1 71.12 202 ALA A N 1
ATOM 1676 C CA . ALA A 1 202 ? 3.857 17.859 23.734 1 71.12 202 ALA A CA 1
ATOM 1677 C C . ALA A 1 202 ? 4.805 16.906 23.016 1 71.12 202 ALA A C 1
ATOM 1679 O O . ALA A 1 202 ? 5.98 16.797 23.359 1 71.12 202 ALA A O 1
ATOM 1680 N N . ARG A 1 203 ? 4.242 16.25 22.094 1 71.88 203 ARG A N 1
ATOM 1681 C CA . ARG A 1 203 ? 5.051 15.305 21.328 1 71.88 203 ARG A CA 1
ATOM 1682 C C . ARG A 1 203 ? 6.102 16.047 20.5 1 71.88 203 ARG A C 1
ATOM 1684 O O . ARG A 1 203 ? 7.234 15.57 20.375 1 71.88 203 ARG A O 1
ATOM 1691 N N . PHE A 1 204 ? 5.699 17.109 19.984 1 65.81 204 PHE A N 1
ATOM 1692 C CA . PHE A 1 204 ? 6.605 17.906 19.172 1 65.81 204 PHE A CA 1
ATOM 1693 C C . PHE A 1 204 ? 7.738 18.469 20.016 1 65.81 204 PHE A C 1
ATOM 1695 O O . PHE A 1 204 ? 8.891 18.5 19.578 1 65.81 204 PHE A O 1
ATOM 1702 N N . ILE A 1 205 ? 7.379 18.906 21.141 1 60.25 205 ILE A N 1
ATOM 1703 C CA . ILE A 1 205 ? 8.359 19.469 22.062 1 60.25 205 ILE A CA 1
ATOM 1704 C C . ILE A 1 205 ? 9.297 18.375 22.562 1 60.25 205 ILE A C 1
ATOM 1706 O O . ILE A 1 205 ? 10.516 18.578 22.609 1 60.25 205 ILE A O 1
ATOM 1710 N N . ARG A 1 206 ? 8.633 17.312 23 1 56.62 206 ARG A N 1
ATOM 1711 C CA . ARG A 1 206 ? 9.445 16.203 23.484 1 56.62 206 ARG A CA 1
ATOM 1712 C C . ARG A 1 206 ? 10.461 15.766 22.422 1 56.62 206 ARG A C 1
ATOM 1714 O O . ARG A 1 206 ? 11.617 15.477 22.734 1 56.62 206 ARG A O 1
ATOM 1721 N N . SER A 1 207 ? 10.008 15.688 21.344 1 55.22 207 SER A N 1
ATOM 1722 C CA . SER A 1 207 ? 10.898 15.297 20.266 1 55.22 207 SER A CA 1
ATOM 1723 C C . SER A 1 207 ? 12.023 16.312 20.078 1 55.22 207 SER A C 1
ATOM 1725 O O . SER A 1 207 ? 13.141 15.953 19.688 1 55.22 207 SER A O 1
ATOM 1727 N N . SER A 1 208 ? 11.695 17.5 20.531 1 50.69 208 SER A N 1
ATOM 1728 C CA . SER A 1 208 ? 12.68 18.562 20.422 1 50.69 208 SER A CA 1
ATOM 1729 C C . SER A 1 208 ? 13.602 18.594 21.641 1 50.69 208 SER A C 1
ATOM 1731 O O . SER A 1 208 ? 14.773 18.969 21.531 1 50.69 208 SER A O 1
ATOM 1733 N N . LEU A 1 209 ? 12.969 18.266 22.922 1 49.59 209 LEU A N 1
ATOM 1734 C CA . LEU A 1 209 ? 13.68 18.406 24.188 1 49.59 209 LEU A CA 1
ATOM 1735 C C . LEU A 1 209 ? 14.641 17.25 24.406 1 49.59 209 LEU A C 1
ATOM 1737 O O . LEU A 1 209 ? 15.648 17.391 25.109 1 49.59 209 LEU A O 1
ATOM 1741 N N . SER A 1 210 ? 14.203 16.062 24.047 1 47.44 210 SER A N 1
ATOM 1742 C CA . SER A 1 210 ? 15.016 14.891 24.359 1 47.44 210 SER A CA 1
ATOM 1743 C C . SER A 1 210 ? 16.469 15.094 23.938 1 47.44 210 SER A C 1
ATOM 1745 O O . SER A 1 210 ? 17.344 14.336 24.344 1 47.44 210 SER A O 1
ATOM 1747 N N . LEU A 1 211 ? 16.703 16.062 23.219 1 45.38 211 LEU A N 1
ATOM 1748 C CA . LEU A 1 211 ? 18.062 16.344 22.781 1 45.38 211 LEU A CA 1
ATOM 1749 C C . LEU A 1 211 ? 18.812 17.203 23.797 1 45.38 211 LEU A C 1
ATOM 1751 O O . LEU A 1 211 ? 20.016 17.438 23.672 1 45.38 211 LEU A O 1
ATOM 1755 N N . LEU A 1 212 ? 18.062 17.656 24.797 1 48.22 212 LEU A N 1
ATOM 1756 C CA . LEU A 1 212 ? 18.672 18.609 25.703 1 48.22 212 LEU A CA 1
ATOM 1757 C C . LEU A 1 212 ? 19.234 17.906 26.938 1 48.22 212 LEU A C 1
ATOM 1759 O O . LEU A 1 212 ? 18.75 16.844 27.328 1 48.22 212 LEU A O 1
ATOM 1763 N N . PRO A 1 213 ? 20.438 18.188 27.344 1 50 213 PRO A N 1
ATOM 1764 C CA . PRO A 1 213 ? 20.938 17.688 28.625 1 50 213 PRO A CA 1
ATOM 1765 C C . PRO A 1 213 ? 19.875 17.766 29.734 1 50 213 PRO A C 1
ATOM 1767 O O . PRO A 1 213 ? 18.969 18.594 29.656 1 50 213 PRO A O 1
ATOM 1770 N N . ALA A 1 214 ? 19.891 16.734 30.672 1 49.44 214 ALA A N 1
ATOM 1771 C CA . ALA A 1 214 ? 18.906 16.531 31.719 1 49.44 214 ALA A CA 1
ATOM 1772 C C . ALA A 1 214 ? 18.484 17.875 32.344 1 49.44 214 ALA A C 1
ATOM 1774 O O . ALA A 1 214 ? 17.297 18.094 32.594 1 49.44 214 ALA A O 1
ATOM 1775 N N . THR A 1 215 ? 19.391 18.672 32.625 1 51.53 215 THR A N 1
ATOM 1776 C CA . THR A 1 215 ? 19.141 19.938 33.281 1 51.53 215 THR A CA 1
ATOM 1777 C C . THR A 1 215 ? 18.281 20.859 32.438 1 51.53 215 THR A C 1
ATOM 1779 O O . THR A 1 215 ? 17.375 21.516 32.938 1 51.53 215 THR A O 1
ATOM 1782 N N . LYS A 1 216 ? 18.547 20.891 31.203 1 52.72 216 LYS A N 1
ATOM 1783 C CA . LYS A 1 216 ? 17.875 21.812 30.312 1 52.72 216 LYS A CA 1
ATOM 1784 C C . LYS A 1 216 ? 16.5 21.266 29.891 1 52.72 216 LYS A C 1
ATOM 1786 O O . LYS A 1 216 ? 15.578 22.031 29.625 1 52.72 216 LYS A O 1
ATOM 1791 N N . ARG A 1 217 ? 16.406 20.031 30 1 51.22 217 ARG A N 1
ATOM 1792 C CA . ARG A 1 217 ? 15.125 19.375 29.719 1 51.22 217 ARG A CA 1
ATOM 1793 C C . ARG A 1 217 ? 14.055 19.844 30.688 1 51.22 217 ARG A C 1
ATOM 1795 O O . ARG A 1 217 ? 12.914 20.094 30.297 1 51.22 217 ARG A O 1
ATOM 1802 N N . GLU A 1 218 ? 14.5 19.875 31.891 1 50.62 218 GLU A N 1
ATOM 1803 C CA . GLU A 1 218 ? 13.562 20.297 32.906 1 50.62 218 GLU A CA 1
ATOM 1804 C C . GLU A 1 218 ? 13.117 21.734 32.688 1 50.62 218 GLU A C 1
ATOM 1806 O O . GLU A 1 218 ? 11.938 22.062 32.844 1 50.62 218 GLU A O 1
ATOM 1811 N N . GLU A 1 219 ? 14.023 22.562 32.375 1 51.25 219 GLU A N 1
ATOM 1812 C CA . GLU A 1 219 ? 13.672 23.969 32.125 1 51.25 219 GLU A CA 1
ATOM 1813 C C . GLU A 1 219 ? 12.766 24.109 30.922 1 51.25 219 GLU A C 1
ATOM 1815 O O . GLU A 1 219 ? 11.781 24.859 30.953 1 51.25 219 GLU A O 1
ATOM 1820 N N . GLN A 1 220 ? 13.078 23.438 29.984 1 49.84 220 GLN A N 1
ATOM 1821 C CA . GLN A 1 220 ? 12.289 23.516 28.766 1 49.84 220 GLN A CA 1
ATOM 1822 C C . GLN A 1 220 ? 10.922 22.875 28.953 1 49.84 220 GLN A C 1
ATOM 1824 O O . GLN A 1 220 ? 9.914 23.359 28.422 1 49.84 220 GLN A O 1
ATOM 1829 N N . ARG A 1 221 ? 11 21.844 29.688 1 50.66 221 ARG A N 1
ATOM 1830 C CA . ARG A 1 221 ? 9.719 21.266 30.094 1 50.66 221 ARG A CA 1
ATOM 1831 C C . ARG A 1 221 ? 8.859 22.297 30.812 1 50.66 221 ARG A C 1
ATOM 1833 O O . ARG A 1 221 ? 7.66 22.406 30.562 1 50.66 221 ARG A O 1
ATOM 1840 N N . GLU A 1 222 ? 9.484 22.891 31.734 1 51.75 222 GLU A N 1
ATOM 1841 C CA . GLU A 1 222 ? 8.758 23.922 32.469 1 51.75 222 GLU A CA 1
ATOM 1842 C C . GLU A 1 222 ? 8.258 25.016 31.531 1 51.75 222 GLU A C 1
ATOM 1844 O O . GLU A 1 222 ? 7.121 25.484 31.672 1 51.75 222 GLU A O 1
ATOM 1849 N N . HIS A 1 223 ? 9.047 25.344 30.656 1 48.97 223 HIS A N 1
ATOM 1850 C CA . HIS A 1 223 ? 8.641 26.359 29.703 1 48.97 223 HIS A CA 1
ATOM 1851 C C . HIS A 1 223 ? 7.531 25.844 28.781 1 48.97 223 HIS A C 1
ATOM 1853 O O . HIS A 1 223 ? 6.566 26.562 28.516 1 48.97 223 HIS A O 1
ATOM 1859 N N . LEU A 1 224 ? 7.77 24.734 28.406 1 49.78 224 LEU A N 1
ATOM 1860 C CA . LEU A 1 224 ? 6.738 24.125 27.578 1 49.78 224 LEU A CA 1
ATOM 1861 C C . LEU A 1 224 ? 5.414 24.031 28.328 1 49.78 224 LEU A C 1
ATOM 1863 O O . LEU A 1 224 ? 4.352 24.297 27.766 1 49.78 224 LEU A O 1
ATOM 1867 N N . LEU A 1 225 ? 5.555 23.688 29.516 1 51.78 225 LEU A N 1
ATOM 1868 C CA . LEU A 1 225 ? 4.375 23.656 30.375 1 51.78 225 LEU A CA 1
ATOM 1869 C C . LEU A 1 225 ? 3.756 25.047 30.5 1 51.78 225 LEU A C 1
ATOM 1871 O O . LEU A 1 225 ? 2.531 25.188 30.5 1 51.78 225 LEU A O 1
ATOM 1875 N N . GLN A 1 226 ? 4.594 25.906 30.547 1 51.28 226 GLN A N 1
ATOM 1876 C CA . GLN A 1 226 ? 4.09 27.281 30.625 1 51.28 226 GLN A CA 1
ATOM 1877 C C . GLN A 1 226 ? 3.381 27.688 29.344 1 51.28 226 GLN A C 1
ATOM 1879 O O . GLN A 1 226 ? 2.334 28.328 29.375 1 51.28 226 GLN A O 1
ATOM 1884 N N . VAL A 1 227 ? 3.977 27.25 28.328 1 47.19 227 VAL A N 1
ATOM 1885 C CA . VAL A 1 227 ? 3.365 27.562 27.047 1 47.19 227 VAL A CA 1
ATOM 1886 C C . VAL A 1 227 ? 2.029 26.828 26.922 1 47.19 227 VAL A C 1
ATOM 1888 O O . VAL A 1 227 ? 1.034 27.422 26.484 1 47.19 227 VAL A O 1
ATOM 1891 N N . LEU A 1 228 ? 2.086 25.625 27.281 1 48.5 228 LEU A N 1
ATOM 1892 C CA . LEU A 1 228 ? 0.845 24.859 27.266 1 48.5 228 LEU A CA 1
ATOM 1893 C C . LEU A 1 228 ? -0.157 25.422 28.266 1 48.5 228 LEU A C 1
ATOM 1895 O O . LEU A 1 228 ? -1.36 25.453 27.984 1 48.5 228 LEU A O 1
ATOM 1899 N N . ALA A 1 229 ? 0.369 25.703 29.453 1 48.09 229 ALA A N 1
ATOM 1900 C CA . ALA A 1 229 ? -0.481 26.359 30.453 1 48.09 229 ALA A CA 1
ATOM 1901 C C . ALA A 1 229 ? -1.094 27.641 29.891 1 48.09 229 ALA A C 1
ATOM 1903 O O . ALA A 1 229 ? -2.236 27.984 30.203 1 48.09 229 ALA A O 1
ATOM 1904 N N . HIS A 1 230 ? -0.328 28.297 29.25 1 42.47 230 HIS A N 1
ATOM 1905 C CA . HIS A 1 230 ? -0.897 29.516 28.672 1 42.47 230 HIS A CA 1
ATOM 1906 C C . HIS A 1 230 ? -1.915 29.172 27.594 1 42.47 230 HIS A C 1
ATOM 1908 O O . HIS A 1 230 ? -2.795 29.984 27.297 1 42.47 230 HIS A O 1
ATOM 1914 N N . THR A 1 231 ? -1.747 28.109 26.906 1 42.44 231 THR A N 1
ATOM 1915 C CA . THR A 1 231 ? -2.734 27.75 25.906 1 42.44 231 THR A CA 1
ATOM 1916 C C . THR A 1 231 ? -4 27.203 26.562 1 42.44 231 THR A C 1
ATOM 1918 O O . THR A 1 231 ? -4.941 26.797 25.859 1 42.44 231 THR A O 1
ATOM 1921 N N . GLY A 1 232 ? -4.445 27.578 27.938 1 39.94 232 GLY A N 1
ATOM 1922 C CA . GLY A 1 232 ? -5.617 27.484 28.797 1 39.94 232 GLY A CA 1
ATOM 1923 C C . GLY A 1 232 ? -5.797 26.109 29.422 1 39.94 232 GLY A C 1
ATOM 1924 O O . GLY A 1 232 ? -6.77 25.875 30.141 1 39.94 232 GLY A O 1
ATOM 1925 N N . LYS A 1 233 ? -5.449 24.875 29.047 1 41.66 233 LYS A N 1
ATOM 1926 C CA . LYS A 1 233 ? -5.914 23.703 29.781 1 41.66 233 LYS A CA 1
ATOM 1927 C C . LYS A 1 233 ? -4.906 23.281 30.844 1 41.66 233 LYS A C 1
ATOM 1929 O O . LYS A 1 233 ? -3.773 22.922 30.531 1 41.66 233 LYS A O 1
ATOM 1934 N N . GLU A 1 234 ? -4.93 23.516 32.156 1 38.72 234 GLU A N 1
ATOM 1935 C CA . GLU A 1 234 ? -4.273 23.234 33.438 1 38.72 234 GLU A CA 1
ATOM 1936 C C . GLU A 1 234 ? -4.133 21.734 33.688 1 38.72 234 GLU A C 1
ATOM 1938 O O . GLU A 1 234 ? -3.205 21.281 34.344 1 38.72 234 GLU A O 1
ATOM 1943 N N . ASP A 1 235 ? -5.121 20.859 33.438 1 34.59 235 ASP A N 1
ATOM 1944 C CA . ASP A 1 235 ? -5.238 19.562 34.094 1 34.59 235 ASP A CA 1
ATOM 1945 C C . ASP A 1 235 ? -4.438 18.484 33.375 1 34.59 235 ASP A C 1
ATOM 1947 O O . ASP A 1 235 ? -4.844 17.328 33.312 1 34.59 235 ASP A O 1
ATOM 1951 N N . VAL A 1 236 ? -3.518 18.734 32.562 1 33.97 236 VAL A N 1
ATOM 1952 C CA . VAL A 1 236 ? -2.797 17.609 31.984 1 33.97 236 VAL A CA 1
ATOM 1953 C C . VAL A 1 236 ? -1.874 16.984 33.031 1 33.97 236 VAL A C 1
ATOM 1955 O O . VAL A 1 236 ? -0.995 17.641 33.562 1 33.97 236 VAL A O 1
ATOM 1958 N N . ASP A 1 237 ? -2.391 15.914 33.781 1 32.47 237 ASP A N 1
ATOM 1959 C CA . ASP A 1 237 ? -1.541 15.109 34.656 1 32.47 237 ASP A CA 1
ATOM 1960 C C . ASP A 1 237 ? -0.28 14.648 33.938 1 32.47 237 ASP A C 1
ATOM 1962 O O . ASP A 1 237 ? -0.35 13.828 33 1 32.47 237 ASP A O 1
ATOM 1966 N N . LEU A 1 238 ? 0.724 15.266 34 1 33.81 238 LEU A N 1
ATOM 1967 C CA . LEU A 1 238 ? 2.049 15.062 33.406 1 33.81 238 LEU A CA 1
ATOM 1968 C C . LEU A 1 238 ? 2.67 13.766 33.906 1 33.81 238 LEU A C 1
ATOM 1970 O O . LEU A 1 238 ? 3.68 13.305 33.375 1 33.81 238 LEU A O 1
ATOM 1974 N N . ALA A 1 239 ? 2.346 13.312 35.094 1 37.56 239 ALA A N 1
ATOM 1975 C CA . ALA A 1 239 ? 2.902 12.078 35.625 1 37.56 239 ALA A CA 1
ATOM 1976 C C . ALA A 1 239 ? 2.691 10.906 34.688 1 37.56 239 ALA A C 1
ATOM 1978 O O . ALA A 1 239 ? 3.529 10.008 34.594 1 37.56 239 ALA A O 1
ATOM 1979 N N . SER A 1 240 ? 1.685 10.844 34 1 33.12 240 SER A N 1
ATOM 1980 C CA . SER A 1 240 ? 1.393 9.711 33.156 1 33.12 240 SER A CA 1
ATOM 1981 C C . SER A 1 240 ? 2.244 9.742 31.875 1 33.12 240 SER A C 1
ATOM 1983 O O . SER A 1 240 ? 2.291 8.766 31.125 1 33.12 240 SER A O 1
ATOM 1985 N N . ILE A 1 241 ? 2.73 10.859 31.5 1 32.81 241 ILE A N 1
ATOM 1986 C CA . ILE A 1 241 ? 3.547 11.016 30.312 1 32.81 241 ILE A CA 1
ATOM 1987 C C . ILE A 1 241 ? 4.953 10.484 30.562 1 32.81 241 ILE A C 1
ATOM 1989 O O . ILE A 1 241 ? 5.66 10.102 29.625 1 32.81 241 ILE A O 1
ATOM 1993 N N . THR A 1 242 ? 5.391 10.445 31.797 1 31.8 242 THR A N 1
ATOM 1994 C CA . THR A 1 242 ? 6.77 10.109 32.156 1 31.8 242 THR A CA 1
ATOM 1995 C C . THR A 1 242 ? 6.941 8.594 32.25 1 31.8 242 THR A C 1
ATOM 1997 O O . THR A 1 242 ? 8.055 8.109 32.5 1 31.8 242 THR A O 1
ATOM 2000 N N . ASN A 1 243 ? 5.836 7.875 32.438 1 31.47 243 ASN A N 1
ATOM 2001 C CA . ASN A 1 243 ? 6.199 6.484 32.719 1 31.47 243 ASN A CA 1
ATOM 2002 C C . ASN A 1 243 ? 6.703 5.789 31.438 1 31.47 243 ASN A C 1
ATOM 2004 O O . ASN A 1 243 ? 5.969 5.664 30.469 1 31.47 243 ASN A O 1
ATOM 2008 N N . ASP A 1 244 ? 7.961 6.004 31.094 1 29.97 244 ASP A N 1
ATOM 2009 C CA . ASP A 1 244 ? 8.648 5.07 30.219 1 29.97 244 ASP A CA 1
ATOM 2010 C C . ASP A 1 244 ? 8.25 3.627 30.516 1 29.97 244 ASP A C 1
ATOM 2012 O O . ASP A 1 244 ? 8.359 3.178 31.656 1 29.97 244 ASP A O 1
ATOM 2016 N N . PRO A 1 245 ? 7.246 3.055 29.797 1 31.36 245 PRO A N 1
ATOM 2017 C CA . PRO A 1 245 ? 7.008 1.679 30.234 1 31.36 245 PRO A CA 1
ATOM 2018 C C . PRO A 1 245 ? 8.305 0.904 30.484 1 31.36 245 PRO A C 1
ATOM 2020 O O . PRO A 1 245 ? 8.281 -0.19 31.047 1 31.36 245 PRO A O 1
ATOM 2023 N N . ASP A 1 246 ? 9.312 1.333 29.812 1 30.06 246 ASP A N 1
ATOM 2024 C CA . ASP A 1 246 ? 10.469 0.463 30.031 1 30.06 246 ASP A CA 1
ATOM 2025 C C . ASP A 1 246 ? 10.961 0.557 31.469 1 30.06 246 ASP A C 1
ATOM 2027 O O . ASP A 1 246 ? 11.953 -0.076 31.844 1 30.06 246 ASP A O 1
ATOM 2031 N N . GLU A 1 247 ? 10.531 1.517 32.156 1 30.89 247 GLU A N 1
ATOM 2032 C CA . GLU A 1 247 ? 11.07 1.426 33.531 1 30.89 247 GLU A CA 1
ATOM 2033 C C . GLU A 1 247 ? 10.391 0.321 34.312 1 30.89 247 GLU A C 1
ATOM 2035 O O . GLU A 1 247 ? 9.844 0.573 35.406 1 30.89 247 GLU A O 1
ATOM 2040 N N . THR A 1 248 ? 9.547 -0.553 33.688 1 29.14 248 THR A N 1
ATOM 2041 C CA . THR A 1 248 ? 9.242 -1.653 34.594 1 29.14 248 THR A CA 1
ATOM 2042 C C . THR A 1 248 ? 10.531 -2.285 35.125 1 29.14 248 THR A C 1
ATOM 2044 O O . THR A 1 248 ? 11.57 -2.229 34.469 1 29.14 248 THR A O 1
ATOM 2047 N N . GLU A 1 249 ? 10.461 -2.873 36.375 1 30.38 249 GLU A N 1
ATOM 2048 C CA . GLU A 1 249 ? 11.352 -3.498 37.344 1 30.38 249 GLU A CA 1
ATOM 2049 C C . GLU A 1 249 ? 12.273 -4.516 36.656 1 30.38 249 GLU A C 1
ATOM 2051 O O . GLU A 1 249 ? 11.828 -5.301 35.812 1 30.38 249 GLU A O 1
ATOM 2056 N N . SER A 1 250 ? 13.625 -4.23 36.562 1 29.12 250 SER A N 1
ATOM 2057 C CA . SER A 1 250 ? 14.734 -5.172 36.531 1 29.12 250 SER A CA 1
ATOM 2058 C C . SER A 1 250 ? 14.461 -6.391 37.406 1 29.12 250 SER A C 1
ATOM 2060 O O . SER A 1 250 ? 14.469 -6.289 38.625 1 29.12 250 SER A O 1
ATOM 2062 N N . THR A 1 251 ? 13.406 -7.18 37.125 1 27.45 251 THR A N 1
ATOM 2063 C CA . THR A 1 251 ? 13.43 -8.438 37.844 1 27.45 251 THR A CA 1
ATOM 2064 C C . THR A 1 251 ? 14.781 -9.125 37.719 1 27.45 251 THR A C 1
ATOM 2066 O O . THR A 1 251 ? 15.203 -9.469 36.594 1 27.45 251 THR A O 1
ATOM 2069 N N . GLU A 1 252 ? 15.68 -8.852 38.688 1 25.62 252 GLU A N 1
ATOM 2070 C CA . GLU A 1 252 ? 16.891 -9.539 39.125 1 25.62 252 GLU A CA 1
ATOM 2071 C C . GLU A 1 252 ? 16.719 -11.055 39.062 1 25.62 252 GLU A C 1
ATOM 2073 O O . GLU A 1 252 ? 15.766 -11.602 39.625 1 25.62 252 GLU A O 1
ATOM 2078 N N . CYS A 1 253 ? 17.031 -11.672 37.906 1 26.91 253 CYS A N 1
ATOM 2079 C CA . CYS A 1 253 ? 17.281 -13.102 38 1 26.91 253 CYS A CA 1
ATOM 2080 C C . CYS A 1 253 ? 18.203 -13.398 39.188 1 26.91 253 CYS A C 1
ATOM 2082 O O . CYS A 1 253 ? 19.219 -12.719 39.375 1 26.91 253 CYS A O 1
ATOM 2084 N N . PRO A 1 254 ? 17.625 -13.953 40.188 1 25.66 254 PRO A N 1
ATOM 2085 C CA . PRO A 1 254 ? 18.531 -14.297 41.281 1 25.66 254 PRO A CA 1
ATOM 2086 C C . PRO A 1 254 ? 19.859 -14.867 40.781 1 25.66 254 PRO A C 1
ATOM 2088 O O . PRO A 1 254 ? 19.922 -15.414 39.688 1 25.66 254 PRO A O 1
ATOM 2091 N N . ALA A 1 255 ? 20.906 -14.664 41.594 1 21.52 255 ALA A N 1
ATOM 2092 C CA . ALA A 1 255 ? 22.141 -15.43 41.469 1 21.52 255 ALA A CA 1
ATOM 2093 C C . ALA A 1 255 ? 21.859 -16.938 41.5 1 21.52 255 ALA A C 1
ATOM 2095 O O . ALA A 1 255 ? 21 -17.391 42.25 1 21.52 255 ALA A O 1
ATOM 2096 N N . MET B 1 1 ? 30.656 53 -27.625 1 19.61 1 MET B N 1
ATOM 2097 C CA . MET B 1 1 ? 31.594 51.906 -27.391 1 19.61 1 MET B CA 1
ATOM 2098 C C . MET B 1 1 ? 30.875 50.719 -26.766 1 19.61 1 MET B C 1
ATOM 2100 O O . MET B 1 1 ? 31.422 49.625 -26.719 1 19.61 1 MET B O 1
ATOM 2104 N N . GLN B 1 2 ? 29.891 50.875 -25.906 1 20.19 2 GLN B N 1
ATOM 2105 C CA . GLN B 1 2 ? 29.562 50.094 -24.734 1 20.19 2 GLN B CA 1
ATOM 2106 C C . GLN B 1 2 ? 28.828 48.812 -25.109 1 20.19 2 GLN B C 1
ATOM 2108 O O . GLN B 1 2 ? 28.312 48.094 -24.234 1 20.19 2 GLN B O 1
ATOM 2113 N N . HIS B 1 3 ? 28.625 48.375 -26.312 1 19.78 3 HIS B N 1
ATOM 2114 C CA . HIS B 1 3 ? 27.594 47.5 -26.875 1 19.78 3 HIS B CA 1
ATOM 2115 C C . HIS B 1 3 ? 27.844 46.062 -26.531 1 19.78 3 HIS B C 1
ATOM 2117 O O . HIS B 1 3 ? 26.969 45.219 -26.703 1 19.78 3 HIS B O 1
ATOM 2123 N N . LEU B 1 4 ? 29.047 45.5 -26.406 1 19.64 4 LEU B N 1
ATOM 2124 C CA . LEU B 1 4 ? 29.5 44.188 -26.922 1 19.64 4 LEU B CA 1
ATOM 2125 C C . LEU B 1 4 ? 29.047 43.062 -26.016 1 19.64 4 LEU B C 1
ATOM 2127 O O . LEU B 1 4 ? 29.438 41.906 -26.234 1 19.64 4 LEU B O 1
ATOM 2131 N N . ARG B 1 5 ? 28.672 43.156 -24.766 1 19.64 5 ARG B N 1
ATOM 2132 C CA . ARG B 1 5 ? 28.984 42.188 -23.734 1 19.64 5 ARG B CA 1
ATOM 2133 C C . ARG B 1 5 ? 28.141 40.906 -23.906 1 19.64 5 ARG B C 1
ATOM 2135 O O . ARG B 1 5 ? 28.156 40.031 -23.047 1 19.64 5 ARG B O 1
ATOM 2142 N N . ALA B 1 6 ? 26.953 40.75 -24.562 1 18.59 6 ALA B N 1
ATOM 2143 C CA . ALA B 1 6 ? 25.875 39.844 -24.156 1 18.59 6 ALA B CA 1
ATOM 2144 C C . ALA B 1 6 ? 26.156 38.406 -24.656 1 18.59 6 ALA B C 1
ATOM 2146 O O . ALA B 1 6 ? 25.391 37.5 -24.359 1 18.59 6 ALA B O 1
ATOM 2147 N N . SER B 1 7 ? 26.953 37.969 -25.531 1 16.94 7 SER B N 1
ATOM 2148 C CA . SER B 1 7 ? 26.781 36.906 -26.516 1 16.94 7 SER B CA 1
ATOM 2149 C C . SER B 1 7 ? 27.094 35.531 -25.906 1 16.94 7 SER B C 1
ATOM 2151 O O . SER B 1 7 ? 26.469 34.531 -26.234 1 16.94 7 SER B O 1
ATOM 2153 N N . ALA B 1 8 ? 28.234 35.156 -25.266 1 18.47 8 ALA B N 1
ATOM 2154 C CA . ALA B 1 8 ? 29.047 33.969 -25.5 1 18.47 8 ALA B CA 1
ATOM 2155 C C . ALA B 1 8 ? 28.469 32.75 -24.766 1 18.47 8 ALA B C 1
ATOM 2157 O O . ALA B 1 8 ? 28.812 31.609 -25.094 1 18.47 8 ALA B O 1
ATOM 2158 N N . ILE B 1 9 ? 27.891 32.781 -23.578 1 19.23 9 ILE B N 1
ATOM 2159 C CA . ILE B 1 9 ? 28.156 31.703 -22.625 1 19.23 9 ILE B CA 1
ATOM 2160 C C . ILE B 1 9 ? 27.328 30.469 -22.984 1 19.23 9 ILE B C 1
ATOM 2162 O O . ILE B 1 9 ? 26.219 30.312 -22.484 1 19.23 9 ILE B O 1
ATOM 2166 N N . ARG B 1 10 ? 26.969 30.031 -24.25 1 18.5 10 ARG B N 1
ATOM 2167 C CA . ARG B 1 10 ? 26.047 28.969 -24.656 1 18.5 10 ARG B CA 1
ATOM 2168 C C . ARG B 1 10 ? 26.672 27.594 -24.438 1 18.5 10 ARG B C 1
ATOM 2170 O O . ARG B 1 10 ? 26.219 26.594 -25 1 18.5 10 ARG B O 1
ATOM 2177 N N . ALA B 1 11 ? 27.875 27.359 -24.156 1 20.98 11 ALA B N 1
ATOM 2178 C CA . ALA B 1 11 ? 28.516 26.094 -24.516 1 20.98 11 ALA B CA 1
ATOM 2179 C C . ALA B 1 11 ? 27.844 24.922 -23.812 1 20.98 11 ALA B C 1
ATOM 2181 O O . ALA B 1 11 ? 27.641 24.969 -22.594 1 20.98 11 ALA B O 1
ATOM 2182 N N . GLY B 1 12 ? 27.094 23.891 -24.562 1 20.55 12 GLY B N 1
ATOM 2183 C CA . GLY B 1 12 ? 26.203 22.75 -24.453 1 20.55 12 GLY B CA 1
ATOM 2184 C C . GLY B 1 12 ? 26.859 21.562 -23.766 1 20.55 12 GLY B C 1
ATOM 2185 O O . GLY B 1 12 ? 27.906 21.078 -24.203 1 20.55 12 GLY B O 1
ATOM 2186 N N . ARG B 1 13 ? 27.031 21.391 -22.453 1 22.66 13 ARG B N 1
ATOM 2187 C CA . ARG B 1 13 ? 27.828 20.375 -21.766 1 22.66 13 ARG B CA 1
ATOM 2188 C C . ARG B 1 13 ? 27.531 18.984 -22.297 1 22.66 13 ARG B C 1
ATOM 2190 O O . ARG B 1 13 ? 26.391 18.516 -22.203 1 22.66 13 ARG B O 1
ATOM 2197 N N . ARG B 1 14 ? 28.188 18.422 -23.328 1 21.69 14 ARG B N 1
ATOM 2198 C CA . ARG B 1 14 ? 28.266 17.094 -23.953 1 21.69 14 ARG B CA 1
ATOM 2199 C C . ARG B 1 14 ? 28.438 16.016 -22.906 1 21.69 14 ARG B C 1
ATOM 2201 O O . ARG B 1 14 ? 29.422 16.016 -22.156 1 21.69 14 ARG B O 1
ATOM 2208 N N . CYS B 1 15 ? 27.344 15.516 -22.328 1 23.38 15 CYS B N 1
ATOM 2209 C CA . CYS B 1 15 ? 27.328 14.328 -21.484 1 23.38 15 CYS B CA 1
ATOM 2210 C C . CYS B 1 15 ? 28.203 13.227 -22.094 1 23.38 15 CYS B C 1
ATOM 2212 O O . CYS B 1 15 ? 28.016 12.852 -23.25 1 23.38 15 CYS B O 1
ATOM 2214 N N . LEU B 1 16 ? 29.391 13.141 -21.797 1 24.09 16 LEU B N 1
ATOM 2215 C CA . LEU B 1 16 ? 30.406 12.195 -22.25 1 24.09 16 LEU B CA 1
ATOM 2216 C C . LEU B 1 16 ? 29.797 10.812 -22.453 1 24.09 16 LEU B C 1
ATOM 2218 O O . LEU B 1 16 ? 28.906 10.398 -21.703 1 24.09 16 LEU B O 1
ATOM 2222 N N . SER B 1 17 ? 29.844 10.164 -23.594 1 24.52 17 SER B N 1
ATOM 2223 C CA . SER B 1 17 ? 29.547 8.922 -24.312 1 24.52 17 SER B CA 1
ATOM 2224 C C . SER B 1 17 ? 30.125 7.719 -23.562 1 24.52 17 SER B C 1
ATOM 2226 O O . SER B 1 17 ? 31.312 7.426 -23.672 1 24.52 17 SER B O 1
ATOM 2228 N N . GLN B 1 18 ? 30.031 7.621 -22.203 1 27.31 18 GLN B N 1
ATOM 2229 C CA . GLN B 1 18 ? 30.797 6.48 -21.688 1 27.31 18 GLN B CA 1
ATOM 2230 C C . GLN B 1 18 ? 30.469 5.215 -22.484 1 27.31 18 GLN B C 1
ATOM 2232 O O . GLN B 1 18 ? 29.391 5.102 -23.062 1 27.31 18 GLN B O 1
ATOM 2237 N N . GLN B 1 19 ? 31.328 4.34 -22.875 1 27.31 19 GLN B N 1
ATOM 2238 C CA . GLN B 1 19 ? 31.422 3.029 -23.516 1 27.31 19 GLN B CA 1
ATOM 2239 C C . GLN B 1 19 ? 30.344 2.084 -22.984 1 27.31 19 GLN B C 1
ATOM 2241 O O . GLN B 1 19 ? 30.109 2.004 -21.781 1 27.31 19 GLN B O 1
ATOM 2246 N N . ARG B 1 20 ? 29.328 1.48 -23.797 1 30.05 20 ARG B N 1
ATOM 2247 C CA . ARG B 1 20 ? 28.125 0.654 -23.891 1 30.05 20 ARG B CA 1
ATOM 2248 C C . ARG B 1 20 ? 28.328 -0.692 -23.203 1 30.05 20 ARG B C 1
ATOM 2250 O O . ARG B 1 20 ? 29 -1.576 -23.75 1 30.05 20 ARG B O 1
ATOM 2257 N N . ILE B 1 21 ? 28.766 -0.798 -21.969 1 32.97 21 ILE B N 1
ATOM 2258 C CA . ILE B 1 21 ? 28.844 -2.164 -21.453 1 32.97 21 ILE B CA 1
ATOM 2259 C C . ILE B 1 21 ? 27.562 -2.924 -21.828 1 32.97 21 ILE B C 1
ATOM 2261 O O . ILE B 1 21 ? 26.469 -2.393 -21.703 1 32.97 21 ILE B O 1
ATOM 2265 N N . SER B 1 22 ? 27.438 -3.943 -22.719 1 33.34 22 SER B N 1
ATOM 2266 C CA . SER B 1 22 ? 26.422 -4.793 -23.312 1 33.34 22 SER B CA 1
ATOM 2267 C C . SER B 1 22 ? 25.359 -5.191 -22.281 1 33.34 22 SER B C 1
ATOM 2269 O O . SER B 1 22 ? 25.641 -5.961 -21.359 1 33.34 22 SER B O 1
ATOM 2271 N N . THR B 1 23 ? 24.562 -4.465 -21.609 1 38.72 23 THR B N 1
ATOM 2272 C CA . THR B 1 23 ? 23.625 -4.477 -20.5 1 38.72 23 THR B CA 1
ATOM 2273 C C . THR B 1 23 ? 22.594 -5.582 -20.688 1 38.72 23 THR B C 1
ATOM 2275 O O . THR B 1 23 ? 21.766 -5.52 -21.594 1 38.72 23 THR B O 1
ATOM 2278 N N . GLY B 1 24 ? 22.875 -6.992 -20.625 1 39.12 24 GLY B N 1
ATOM 2279 C CA . GLY B 1 24 ? 22.141 -8.219 -20.859 1 39.12 24 GLY B CA 1
ATOM 2280 C C . GLY B 1 24 ? 20.672 -8.117 -20.453 1 39.12 24 GLY B C 1
ATOM 2281 O O . GLY B 1 24 ? 20.375 -7.824 -19.281 1 39.12 24 GLY B O 1
ATOM 2282 N N . SER B 1 25 ? 19.781 -7.602 -21.203 1 50.03 25 SER B N 1
ATOM 2283 C CA . SER B 1 25 ? 18.328 -7.648 -21.062 1 50.03 25 SER B CA 1
ATOM 2284 C C . SER B 1 25 ? 17.859 -8.969 -20.453 1 50.03 25 SER B C 1
ATOM 2286 O O . SER B 1 25 ? 18.141 -10.039 -21 1 50.03 25 SER B O 1
ATOM 2288 N N . GLN B 1 26 ? 17.75 -9.133 -19.188 1 66.25 26 GLN B N 1
ATOM 2289 C CA . GLN B 1 26 ? 17.5 -10.359 -18.438 1 66.25 26 GLN B CA 1
ATOM 2290 C C . GLN B 1 26 ? 16.25 -11.07 -18.953 1 66.25 26 GLN B C 1
ATOM 2292 O O . GLN B 1 26 ? 15.312 -10.43 -19.438 1 66.25 26 GLN B O 1
ATOM 2297 N N . TYR B 1 27 ? 16.188 -12.273 -19.375 1 82.81 27 TYR B N 1
ATOM 2298 C CA . TYR B 1 27 ? 15.242 -13.234 -19.938 1 82.81 27 TYR B CA 1
ATOM 2299 C C . TYR B 1 27 ? 13.891 -13.148 -19.234 1 82.81 27 TYR B C 1
ATOM 2301 O O . TYR B 1 27 ? 13.828 -13.102 -18 1 82.81 27 TYR B O 1
ATOM 2309 N N . ILE B 1 28 ? 12.859 -12.742 -20.094 1 91.88 28 ILE B N 1
ATOM 2310 C CA . ILE B 1 28 ? 11.484 -12.938 -19.641 1 91.88 28 ILE B CA 1
ATOM 2311 C C . ILE B 1 28 ? 10.891 -14.18 -20.297 1 91.88 28 ILE B C 1
ATOM 2313 O O . ILE B 1 28 ? 10.891 -14.305 -21.516 1 91.88 28 ILE B O 1
ATOM 2317 N N . PRO B 1 29 ? 10.438 -15.023 -19.516 1 92.81 29 PRO B N 1
ATOM 2318 C CA . PRO B 1 29 ? 9.867 -16.219 -20.125 1 92.81 29 PRO B CA 1
ATOM 2319 C C . PRO B 1 29 ? 8.641 -15.914 -21 1 92.81 29 PRO B C 1
ATOM 2321 O O . PRO B 1 29 ? 8.047 -14.844 -20.875 1 92.81 29 PRO B O 1
ATOM 2324 N N . GLN B 1 30 ? 8.367 -16.891 -21.859 1 94.19 30 GLN B N 1
ATOM 2325 C CA . GLN B 1 30 ? 7.156 -16.766 -22.656 1 94.19 30 GLN B CA 1
ATOM 2326 C C . GLN B 1 30 ? 5.91 -16.75 -21.781 1 94.19 30 GLN B C 1
ATOM 2328 O O . GLN B 1 30 ? 5.836 -17.469 -20.781 1 94.19 30 GLN B O 1
ATOM 2333 N N . LEU B 1 31 ? 5.02 -15.977 -22.25 1 96.75 31 LEU B N 1
ATOM 2334 C CA . LEU B 1 31 ? 3.775 -15.852 -21.5 1 96.75 31 LEU B CA 1
ATOM 2335 C C . LEU B 1 31 ? 2.994 -17.156 -21.516 1 96.75 31 LEU B C 1
ATOM 2337 O O . LEU B 1 31 ? 2.674 -17.688 -22.594 1 96.75 31 LEU B O 1
ATOM 2341 N N . PRO B 1 32 ? 2.748 -17.703 -20.344 1 94.81 32 PRO B N 1
ATOM 2342 C CA . PRO B 1 32 ? 1.931 -18.922 -20.359 1 94.81 32 PRO B CA 1
ATOM 2343 C C . PRO B 1 32 ? 0.508 -18.672 -20.859 1 94.81 32 PRO B C 1
ATOM 2345 O O . PRO B 1 32 ? 0.006 -17.547 -20.766 1 94.81 32 PRO B O 1
ATOM 2348 N N . LYS B 1 33 ? -0.128 -19.688 -21.312 1 91.81 33 LYS B N 1
ATOM 2349 C CA . LYS B 1 33 ? -1.512 -19.578 -21.766 1 91.81 33 LYS B CA 1
ATOM 2350 C C . LYS B 1 33 ? -2.438 -19.203 -20.625 1 91.81 33 LYS B C 1
ATOM 2352 O O . LYS B 1 33 ? -2.213 -19.594 -19.469 1 91.81 33 LYS B O 1
ATOM 2357 N N . PRO B 1 34 ? -3.416 -18.422 -20.984 1 91.31 34 PRO B N 1
ATOM 2358 C CA . PRO B 1 34 ? -4.387 -18.109 -19.938 1 91.31 34 PRO B CA 1
ATOM 2359 C C . PRO B 1 34 ? -5.035 -19.359 -19.328 1 91.31 34 PRO B C 1
ATOM 2361 O O . PRO B 1 34 ? -5.172 -20.375 -20.016 1 91.31 34 PRO B O 1
ATOM 2364 N N . VAL B 1 35 ? -5.285 -19.281 -18.094 1 86.5 35 VAL B N 1
ATOM 2365 C CA . VAL B 1 35 ? -5.93 -20.406 -17.422 1 86.5 35 VAL B CA 1
ATOM 2366 C C . VAL B 1 35 ? -7.438 -20.359 -17.656 1 86.5 35 VAL B C 1
ATOM 2368 O O . VAL B 1 35 ? -8.062 -19.297 -17.547 1 86.5 35 VAL B O 1
ATOM 2371 N N . ALA B 1 36 ? -7.871 -21.516 -18.109 1 81.5 36 ALA B N 1
ATOM 2372 C CA . ALA B 1 36 ? -9.312 -21.656 -18.266 1 81.5 36 ALA B CA 1
ATOM 2373 C C . ALA B 1 36 ? -9.93 -22.406 -17.094 1 81.5 36 ALA B C 1
ATOM 2375 O O . ALA B 1 36 ? -9.32 -23.344 -16.562 1 81.5 36 ALA B O 1
ATOM 2376 N N . GLY B 1 37 ? -11.031 -21.984 -16.562 1 76.25 37 GLY B N 1
ATOM 2377 C CA . GLY B 1 37 ? -11.75 -22.719 -15.539 1 76.25 37 GLY B CA 1
ATOM 2378 C C . GLY B 1 37 ? -11.531 -22.156 -14.141 1 76.25 37 GLY B C 1
ATOM 2379 O O . GLY B 1 37 ? -10.688 -21.281 -13.945 1 76.25 37 GLY B O 1
ATOM 2380 N N . TRP B 1 38 ? -12.328 -22.5 -13.188 1 79.38 38 TRP B N 1
ATOM 2381 C CA . TRP B 1 38 ? -12.305 -22.141 -11.773 1 79.38 38 TRP B CA 1
ATOM 2382 C C . TRP B 1 38 ? -12.727 -23.328 -10.906 1 79.38 38 TRP B C 1
ATOM 2384 O O . TRP B 1 38 ? -13.641 -24.062 -11.266 1 79.38 38 TRP B O 1
ATOM 2394 N N . PRO B 1 39 ? -11.898 -23.562 -9.906 1 83.5 39 PRO B N 1
ATOM 2395 C CA . PRO B 1 39 ? -10.703 -22.906 -9.375 1 83.5 39 PRO B CA 1
ATOM 2396 C C . PRO B 1 39 ? -9.422 -23.328 -10.086 1 83.5 39 PRO B C 1
ATOM 2398 O O . PRO B 1 39 ? -9.375 -24.406 -10.68 1 83.5 39 PRO B O 1
ATOM 2401 N N . SER B 1 40 ? -8.445 -22.484 -10.047 1 86.06 40 SER B N 1
ATOM 2402 C CA . SER B 1 40 ? -7.137 -22.797 -10.602 1 86.06 40 SER B CA 1
ATOM 2403 C C . SER B 1 40 ? -6.316 -23.656 -9.641 1 86.06 40 SER B C 1
ATOM 2405 O O . SER B 1 40 ? -6.488 -23.562 -8.422 1 86.06 40 SER B O 1
ATOM 2407 N N . PHE B 1 41 ? -5.465 -24.391 -10.18 1 83.81 41 PHE B N 1
ATOM 2408 C CA . PHE B 1 41 ? -4.625 -25.25 -9.359 1 83.81 41 PHE B CA 1
ATOM 2409 C C . PHE B 1 41 ? -3.34 -24.531 -8.961 1 83.81 41 PHE B C 1
ATOM 2411 O O . PHE B 1 41 ? -2.859 -23.656 -9.688 1 83.81 41 PHE B O 1
ATOM 2418 N N . TRP B 1 42 ? -2.83 -24.969 -7.805 1 87.44 42 TRP B N 1
ATOM 2419 C CA . TRP B 1 42 ? -1.491 -24.531 -7.438 1 87.44 42 TRP B CA 1
ATOM 2420 C C . TRP B 1 42 ? -0.488 -24.844 -8.539 1 87.44 42 TRP B C 1
ATOM 2422 O O . TRP B 1 42 ? -0.696 -25.781 -9.328 1 87.44 42 TRP B O 1
ATOM 2432 N N . VAL B 1 43 ? 0.537 -24.156 -8.477 1 89 43 VAL B N 1
ATOM 2433 C CA . VAL B 1 43 ? 1.579 -24.375 -9.469 1 89 43 VAL B CA 1
ATOM 2434 C C . VAL B 1 43 ? 2.154 -25.781 -9.32 1 89 43 VAL B C 1
ATOM 2436 O O . VAL B 1 43 ? 2.182 -26.328 -8.211 1 89 43 VAL B O 1
ATOM 2439 N N . ILE B 1 44 ? 2.617 -26.266 -10.453 1 83.44 44 ILE B N 1
ATOM 2440 C CA . ILE B 1 44 ? 3.279 -27.562 -10.484 1 83.44 44 ILE B CA 1
ATOM 2441 C C . ILE B 1 44 ? 4.762 -27.375 -10.805 1 83.44 44 ILE B C 1
ATOM 2443 O O . ILE B 1 44 ? 5.203 -26.266 -11.117 1 83.44 44 ILE B O 1
ATOM 2447 N N . ARG B 1 45 ? 5.508 -28.438 -10.734 1 84.12 45 ARG B N 1
ATOM 2448 C CA . ARG B 1 45 ? 6.953 -28.375 -10.906 1 84.12 45 ARG B CA 1
ATOM 2449 C C . ARG B 1 45 ? 7.316 -27.734 -12.242 1 84.12 45 ARG B C 1
ATOM 2451 O O . ARG B 1 45 ? 8.188 -26.859 -12.312 1 84.12 45 ARG B O 1
ATOM 2458 N N . LYS B 1 46 ? 6.723 -28.172 -13.281 1 85.56 46 LYS B N 1
ATOM 2459 C CA . LYS B 1 46 ? 7.02 -27.672 -14.617 1 85.56 46 LYS B CA 1
ATOM 2460 C C . LYS B 1 46 ? 6.848 -26.156 -14.68 1 85.56 46 LYS B C 1
ATOM 2462 O O . LYS B 1 46 ? 7.672 -25.453 -15.273 1 85.56 46 LYS B O 1
ATOM 2467 N N . GLU B 1 47 ? 5.812 -25.672 -14.07 1 90.5 47 GLU B N 1
ATOM 2468 C CA . GLU B 1 47 ? 5.535 -24.25 -14.078 1 90.5 47 GLU B CA 1
ATOM 2469 C C . GLU B 1 47 ? 6.551 -23.484 -13.242 1 90.5 47 GLU B C 1
ATOM 2471 O O . GLU B 1 47 ? 6.934 -22.359 -13.594 1 90.5 47 GLU B O 1
ATOM 2476 N N . VAL B 1 48 ? 6.922 -24.047 -12.164 1 92.12 48 VAL B N 1
ATOM 2477 C CA . VAL B 1 48 ? 7.938 -23.422 -11.312 1 92.12 48 VAL B CA 1
ATOM 2478 C C . VAL B 1 48 ? 9.25 -23.297 -12.078 1 92.12 48 VAL B C 1
ATOM 2480 O O . VAL B 1 48 ? 9.852 -22.219 -12.109 1 92.12 48 VAL B O 1
ATOM 2483 N N . GLU B 1 49 ? 9.648 -24.297 -12.703 1 90.69 49 GLU B N 1
ATOM 2484 C CA . GLU B 1 49 ? 10.914 -24.312 -13.438 1 90.69 49 GLU B CA 1
ATOM 2485 C C . GLU B 1 49 ? 10.844 -23.406 -14.664 1 90.69 49 GLU B C 1
ATOM 2487 O O . GLU B 1 49 ? 11.805 -22.703 -14.984 1 90.69 49 GLU B O 1
ATOM 2492 N N . GLU B 1 50 ? 9.742 -23.391 -15.25 1 93.5 50 GLU B N 1
ATOM 2493 C CA . GLU B 1 50 ? 9.625 -22.688 -16.516 1 93.5 50 GLU B CA 1
ATOM 2494 C C . GLU B 1 50 ? 9.352 -21.203 -16.281 1 93.5 50 GLU B C 1
ATOM 2496 O O . GLU B 1 50 ? 9.812 -20.344 -17.047 1 93.5 50 GLU B O 1
ATOM 2501 N N . PHE B 1 51 ? 8.633 -20.906 -15.258 1 96.12 51 PHE B N 1
ATOM 2502 C CA . PHE B 1 51 ? 8.156 -19.531 -15.133 1 96.12 51 PHE B CA 1
ATOM 2503 C C . PHE B 1 51 ? 8.648 -18.906 -13.836 1 96.12 51 PHE B C 1
ATOM 2505 O O . PHE B 1 51 ? 9.141 -17.781 -13.828 1 96.12 51 PHE B O 1
ATOM 2512 N N . LEU B 1 52 ? 8.539 -19.578 -12.719 1 96.75 52 LEU B N 1
ATOM 2513 C CA . LEU B 1 52 ? 8.852 -19 -11.414 1 96.75 52 LEU B CA 1
ATOM 2514 C C . LEU B 1 52 ? 10.344 -18.734 -11.281 1 96.75 52 LEU B C 1
ATOM 2516 O O . LEU B 1 52 ? 10.75 -17.656 -10.828 1 96.75 52 LEU B O 1
ATOM 2520 N N . TYR B 1 53 ? 11.164 -19.688 -11.648 1 95.06 53 TYR B N 1
ATOM 2521 C CA . TYR B 1 53 ? 12.609 -19.516 -11.508 1 95.06 53 TYR B CA 1
ATOM 2522 C C . TYR B 1 53 ? 13.109 -18.344 -12.336 1 95.06 53 TYR B C 1
ATOM 2524 O O . TYR B 1 53 ? 13.867 -17.5 -11.844 1 95.06 53 TYR B O 1
ATOM 2532 N N . PRO B 1 54 ? 12.711 -18.266 -13.57 1 95.25 54 PRO B N 1
ATOM 2533 C CA . PRO B 1 54 ? 13.094 -17.062 -14.312 1 95.25 54 PRO B CA 1
ATOM 2534 C C . PRO B 1 54 ? 12.633 -15.773 -13.633 1 95.25 54 PRO B C 1
ATOM 2536 O O . PRO B 1 54 ? 13.32 -14.75 -13.703 1 95.25 54 PRO B O 1
ATOM 2539 N N . LEU B 1 55 ? 11.516 -15.758 -13.016 1 96.81 55 LEU B N 1
ATOM 2540 C CA . LEU B 1 55 ? 11.008 -14.578 -12.312 1 96.81 55 LEU B CA 1
ATOM 2541 C C . LEU B 1 55 ? 11.883 -14.25 -11.109 1 96.81 55 LEU B C 1
ATOM 2543 O O . LEU B 1 55 ? 12.055 -13.078 -10.766 1 96.81 55 LEU B O 1
ATOM 2547 N N . TYR B 1 56 ? 12.414 -15.32 -10.469 1 95.25 56 TYR B N 1
ATOM 2548 C CA . TYR B 1 56 ? 13.383 -15.078 -9.414 1 95.25 56 TYR B CA 1
ATOM 2549 C C . TYR B 1 56 ? 14.547 -14.234 -9.922 1 95.25 56 TYR B C 1
ATOM 2551 O O . TYR B 1 56 ? 15 -13.312 -9.242 1 95.25 56 TYR B O 1
ATOM 2559 N N . ALA B 1 57 ? 14.992 -14.523 -11.078 1 93.44 57 ALA B N 1
ATOM 2560 C CA . ALA B 1 57 ? 16.125 -13.844 -11.688 1 93.44 57 ALA B CA 1
ATOM 2561 C C . ALA B 1 57 ? 15.781 -12.414 -12.07 1 93.44 57 ALA B C 1
ATOM 2563 O O . ALA B 1 57 ? 16.656 -11.633 -12.461 1 93.44 57 ALA B O 1
ATOM 2564 N N . ARG B 1 58 ? 14.555 -12.117 -11.859 1 95.81 58 ARG B N 1
ATOM 2565 C CA . ARG B 1 58 ? 14.133 -10.75 -12.172 1 95.81 58 ARG B CA 1
ATOM 2566 C C . ARG B 1 58 ? 13.656 -10.031 -10.914 1 95.81 58 ARG B C 1
ATOM 2568 O O . ARG B 1 58 ? 12.984 -9 -11 1 95.81 58 ARG B O 1
ATOM 2575 N N . GLY B 1 59 ? 13.891 -10.602 -9.812 1 95.25 59 GLY B N 1
ATOM 2576 C CA . GLY B 1 59 ? 13.68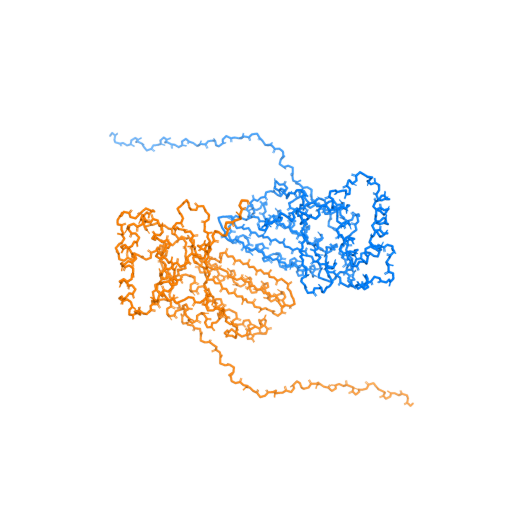 -9.875 -8.57 1 95.25 59 GLY B CA 1
ATOM 2577 C C . GLY B 1 59 ? 12.398 -10.273 -7.855 1 95.25 59 GLY B C 1
ATOM 2578 O O . GLY B 1 59 ? 12.039 -9.68 -6.836 1 95.25 59 GLY B O 1
ATOM 2579 N N . TRP B 1 60 ? 11.727 -11.273 -8.406 1 97.62 60 TRP B N 1
ATOM 2580 C CA . TRP B 1 60 ? 10.555 -11.789 -7.707 1 97.62 60 TRP B CA 1
ATOM 2581 C C . TRP B 1 60 ? 10.969 -12.773 -6.617 1 97.62 60 TRP B C 1
ATOM 2583 O O . TRP B 1 60 ? 12.055 -13.344 -6.664 1 97.62 60 TRP B O 1
ATOM 2593 N N . GLY B 1 61 ? 10.109 -12.898 -5.641 1 97.25 61 GLY B N 1
ATOM 2594 C CA . GLY B 1 61 ? 10.266 -13.891 -4.59 1 97.25 61 GLY B CA 1
ATOM 2595 C C . GLY B 1 61 ? 8.945 -14.5 -4.148 1 97.25 61 GLY B C 1
ATOM 2596 O O . GLY B 1 61 ? 7.883 -14.133 -4.66 1 97.25 61 GLY B O 1
ATOM 2597 N N . VAL B 1 62 ? 9.062 -15.508 -3.271 1 96.25 62 VAL B N 1
ATOM 2598 C CA . VAL B 1 62 ? 7.898 -16.141 -2.66 1 96.25 62 VAL B CA 1
ATOM 2599 C C . VAL B 1 62 ? 7.934 -15.93 -1.148 1 96.25 62 VAL B C 1
ATOM 2601 O O . VAL B 1 62 ? 8.977 -16.109 -0.513 1 96.25 62 VAL B O 1
ATOM 2604 N N . GLY B 1 63 ? 6.82 -15.43 -0.668 1 93.06 63 GLY B N 1
ATOM 2605 C CA . GLY B 1 63 ? 6.625 -15.328 0.77 1 93.06 63 GLY B CA 1
ATOM 2606 C C . GLY B 1 63 ? 5.488 -16.203 1.278 1 93.06 63 GLY B C 1
ATOM 2607 O O . GLY B 1 63 ? 4.703 -16.734 0.49 1 93.06 63 GLY B O 1
ATOM 2608 N N . PHE B 1 64 ? 5.5 -16.359 2.645 1 86.88 64 PHE B N 1
ATOM 2609 C CA . PHE B 1 64 ? 4.457 -17.141 3.295 1 86.88 64 PHE B CA 1
ATOM 2610 C C . PHE B 1 64 ? 3.826 -16.359 4.441 1 86.88 64 PHE B C 1
ATOM 2612 O O . PHE B 1 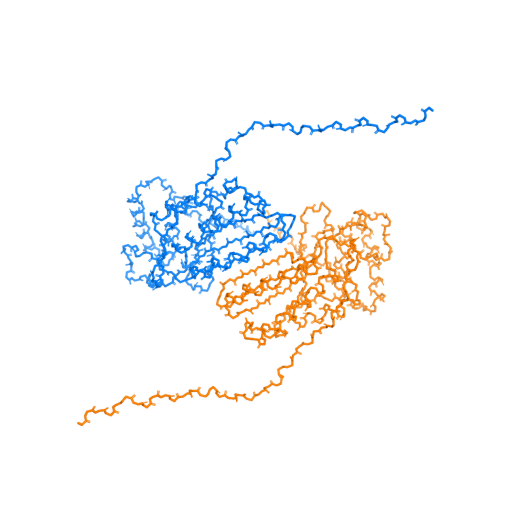64 ? 4.523 -15.68 5.195 1 86.88 64 PHE B O 1
ATOM 2619 N N . TYR B 1 65 ? 2.498 -16.234 4.375 1 79 65 TYR B N 1
ATOM 2620 C CA . TYR B 1 65 ? 1.857 -15.633 5.535 1 79 65 TYR B CA 1
ATOM 2621 C C . TYR B 1 65 ? 0.87 -16.594 6.18 1 79 65 TYR B C 1
ATOM 2623 O O . TYR B 1 65 ? 0.313 -17.469 5.508 1 79 65 TYR B O 1
ATOM 2631 N N . ALA B 1 66 ? 0.753 -16.328 7.543 1 70.44 66 ALA B N 1
ATOM 2632 C CA . ALA B 1 66 ? -0.143 -17.188 8.312 1 70.44 66 ALA B CA 1
ATOM 2633 C C . ALA B 1 66 ? -1.586 -16.688 8.219 1 70.44 66 ALA B C 1
ATOM 2635 O O . ALA B 1 66 ? -1.847 -15.492 8.273 1 70.44 66 ALA B O 1
ATOM 2636 N N . ARG B 1 67 ? -2.461 -17.562 7.895 1 63.09 67 ARG B N 1
ATOM 2637 C CA . ARG B 1 67 ? -3.879 -17.219 7.926 1 63.09 67 ARG B CA 1
ATOM 2638 C C . ARG B 1 67 ? -4.492 -17.562 9.281 1 63.09 67 ARG B C 1
ATOM 2640 O O . ARG B 1 67 ? -4.262 -18.656 9.812 1 63.09 67 ARG B O 1
ATOM 2647 N N . THR B 1 68 ? -4.879 -16.609 10.086 1 53.81 68 THR B N 1
ATOM 2648 C CA . THR B 1 68 ? -5.41 -16.812 11.43 1 53.81 68 THR B CA 1
ATOM 2649 C C . THR B 1 68 ? -6.699 -17.625 11.383 1 53.81 68 THR B C 1
ATOM 2651 O O . THR B 1 68 ? -7.02 -18.344 12.328 1 53.81 68 THR B O 1
ATOM 2654 N N . ASN B 1 69 ? -7.578 -17.234 10.57 1 49.31 69 ASN B N 1
ATOM 2655 C CA . ASN B 1 69 ? -8.938 -17.719 10.734 1 49.31 69 ASN B CA 1
ATOM 2656 C C . ASN B 1 69 ? -9.039 -19.203 10.398 1 49.31 69 ASN B C 1
ATOM 2658 O O . ASN B 1 69 ? -10.141 -19.766 10.328 1 49.31 69 ASN B O 1
ATOM 2662 N N . TYR B 1 70 ? -8.055 -19.641 9.969 1 47.75 70 TYR B N 1
ATOM 2663 C CA . TYR B 1 70 ? -8.297 -21.047 9.68 1 47.75 70 TYR B CA 1
ATOM 2664 C C . TYR B 1 70 ? -8.016 -21.906 10.898 1 47.75 70 TYR B C 1
ATOM 2666 O O . TYR B 1 70 ? -7.012 -21.703 11.594 1 47.75 70 TYR B O 1
ATOM 2674 N N . SER B 1 71 ? -9.102 -22.188 11.523 1 45.19 71 SER B N 1
ATOM 2675 C CA . SER B 1 71 ? -9.125 -23.062 12.695 1 45.19 71 SER B CA 1
ATOM 2676 C C . SER B 1 71 ? -7.98 -24.078 12.648 1 45.19 71 SER B C 1
ATOM 2678 O O . SER B 1 71 ? -7.535 -24.547 13.695 1 45.19 71 SER B O 1
ATOM 2680 N N . SER B 1 72 ? -7.848 -24.625 11.555 1 42.5 72 SER B N 1
ATOM 2681 C CA . SER B 1 72 ? -6.836 -25.672 11.586 1 42.5 72 SER B CA 1
ATOM 2682 C C . SER B 1 72 ? -5.445 -25.109 11.305 1 42.5 72 SER B C 1
ATOM 2684 O O . SER B 1 72 ? -5.281 -24.25 10.438 1 42.5 72 SER B O 1
ATOM 2686 N N . ARG B 1 73 ? -4.586 -25.203 12.156 1 47.25 73 ARG B N 1
ATOM 2687 C CA . ARG B 1 73 ? -3.18 -24.812 12.141 1 47.25 73 ARG B CA 1
ATOM 2688 C C . ARG B 1 73 ? -2.551 -25.078 10.781 1 47.25 73 ARG B C 1
ATOM 2690 O O . ARG B 1 73 ? -1.505 -24.516 10.453 1 47.25 73 ARG B O 1
ATOM 2697 N N . HIS B 1 74 ? -3.031 -26.094 10.062 1 44.91 74 HIS B N 1
ATOM 2698 C CA . HIS B 1 74 ? -2.387 -26.719 8.906 1 44.91 74 HIS B CA 1
ATOM 2699 C C . HIS B 1 74 ? -2.484 -25.812 7.68 1 44.91 74 HIS B C 1
ATOM 2701 O O . HIS B 1 74 ? -1.639 -25.891 6.785 1 44.91 74 HIS B O 1
ATOM 2707 N N . ASP B 1 75 ? -3.609 -25.172 7.469 1 49.28 75 ASP B N 1
ATOM 2708 C CA . ASP B 1 75 ? -3.906 -24.281 6.352 1 49.28 75 ASP B CA 1
ATOM 2709 C C . ASP B 1 75 ? -3.453 -22.844 6.652 1 49.28 75 ASP B C 1
ATOM 2711 O O . ASP B 1 75 ? -3.998 -21.891 6.102 1 49.28 75 ASP B O 1
ATOM 2715 N N . ARG B 1 76 ? -2.258 -22.938 7.27 1 60.47 76 ARG B N 1
ATOM 2716 C CA . ARG B 1 76 ? -2.012 -21.703 8.008 1 60.47 76 ARG B CA 1
ATOM 2717 C C . ARG B 1 76 ? -1.218 -20.703 7.16 1 60.47 76 ARG B C 1
ATOM 2719 O O . ARG B 1 76 ? -1.274 -19.5 7.395 1 60.47 76 ARG B O 1
ATOM 2726 N N . TYR B 1 77 ? -0.463 -21.469 6.074 1 70.62 77 TYR B N 1
ATOM 2727 C CA . TYR B 1 77 ? 0.361 -20.484 5.383 1 70.62 77 TYR B CA 1
ATOM 2728 C C . TYR B 1 77 ? -0.04 -20.359 3.914 1 70.62 77 TYR B C 1
ATOM 2730 O O . TYR B 1 77 ? -0.342 -21.375 3.268 1 70.62 77 TYR B O 1
ATOM 2738 N N . VAL B 1 78 ? -0.091 -19.344 3.49 1 78.06 78 VAL B N 1
ATOM 2739 C CA . VAL B 1 78 ? -0.402 -19.016 2.102 1 78.06 78 VAL B CA 1
ATOM 2740 C C . VAL B 1 78 ? 0.836 -18.438 1.416 1 78.06 78 VAL B C 1
ATOM 2742 O O . VAL B 1 78 ? 1.478 -17.516 1.941 1 78.06 78 VAL B O 1
ATOM 2745 N N . ALA B 1 79 ? 1.146 -19.172 0.314 1 89.5 79 ALA B N 1
ATOM 2746 C CA . ALA B 1 79 ? 2.256 -18.656 -0.481 1 89.5 79 ALA B CA 1
ATOM 2747 C C . ALA B 1 79 ? 1.797 -17.516 -1.39 1 89.5 79 ALA B C 1
ATOM 2749 O O . ALA B 1 79 ? 0.703 -17.578 -1.955 1 89.5 79 ALA B O 1
ATOM 2750 N N . HIS B 1 80 ? 2.719 -16.531 -1.484 1 95 80 HIS B N 1
ATOM 2751 C CA . HIS B 1 80 ? 2.451 -15.438 -2.418 1 95 80 HIS B CA 1
ATOM 2752 C C . HIS B 1 80 ? 3.721 -15.016 -3.148 1 95 80 HIS B C 1
ATOM 2754 O O . HIS B 1 80 ? 4.82 -15.133 -2.607 1 95 80 HIS B O 1
ATOM 2760 N N . LEU B 1 81 ? 3.553 -14.539 -4.375 1 98.06 81 LEU B N 1
ATOM 2761 C CA . LEU B 1 81 ? 4.621 -13.867 -5.105 1 98.06 81 LEU B CA 1
ATOM 2762 C C . LEU B 1 81 ? 4.77 -12.422 -4.637 1 98.06 81 LEU B C 1
ATOM 2764 O O . LEU B 1 81 ? 3.783 -11.773 -4.293 1 98.06 81 LEU B O 1
ATOM 2768 N N . ASN B 1 82 ? 5.984 -11.945 -4.664 1 98.19 82 ASN B N 1
ATOM 2769 C CA . ASN B 1 82 ? 6.168 -10.539 -4.348 1 98.19 82 ASN B CA 1
ATOM 2770 C C . ASN B 1 82 ? 7.375 -9.953 -5.078 1 98.19 82 ASN B C 1
ATOM 2772 O O . ASN B 1 82 ? 8.32 -10.672 -5.398 1 98.19 82 ASN B O 1
ATOM 2776 N N . THR B 1 83 ? 7.332 -8.719 -5.344 1 98.06 83 THR B N 1
ATOM 2777 C CA . THR B 1 83 ? 8.414 -7.961 -5.961 1 98.06 83 THR B CA 1
ATOM 2778 C C . THR B 1 83 ? 8.336 -6.488 -5.57 1 98.06 83 THR B C 1
ATOM 2780 O O . THR B 1 83 ? 7.359 -6.059 -4.949 1 98.06 83 THR B O 1
ATOM 2783 N N . ASP B 1 84 ? 9.367 -5.723 -5.867 1 97.5 84 ASP B N 1
ATOM 2784 C CA . ASP B 1 84 ? 9.43 -4.281 -5.672 1 97.5 84 ASP B CA 1
ATOM 2785 C C . ASP B 1 84 ? 9.852 -3.57 -6.957 1 97.5 84 ASP B C 1
ATOM 2787 O O . ASP B 1 84 ? 10.82 -3.971 -7.605 1 97.5 84 ASP B O 1
ATOM 2791 N N . TYR B 1 85 ? 9.156 -2.6 -7.309 1 97.94 85 TYR B N 1
ATOM 2792 C CA . TYR B 1 85 ? 9.453 -1.763 -8.469 1 97.94 85 TYR B CA 1
ATOM 2793 C C . TYR B 1 85 ? 9.805 -0.343 -8.039 1 97.94 85 TYR B C 1
ATOM 2795 O O . TYR B 1 85 ? 9.062 0.282 -7.273 1 97.94 85 TYR B O 1
ATOM 2803 N N . ALA B 1 86 ? 10.852 0.173 -8.539 1 97.5 86 ALA B N 1
ATOM 2804 C CA . ALA B 1 86 ? 11.273 1.541 -8.25 1 97.5 86 ALA B CA 1
ATOM 2805 C C . ALA B 1 86 ? 11.062 2.449 -9.461 1 97.5 86 ALA B C 1
ATOM 2807 O O . ALA B 1 86 ? 11.312 2.043 -10.594 1 97.5 86 ALA B O 1
ATOM 2808 N N . PHE B 1 87 ? 10.727 3.695 -9.203 1 97.75 87 PHE B N 1
ATOM 2809 C CA . PHE B 1 87 ? 10.375 4.617 -10.273 1 97.75 87 PHE B CA 1
ATOM 2810 C C . PHE B 1 87 ? 11.133 5.934 -10.125 1 97.75 87 PHE B C 1
ATOM 2812 O O . PHE B 1 87 ? 11.688 6.223 -9.062 1 97.75 87 PHE B O 1
ATOM 2819 N N . ALA B 1 88 ? 11.094 6.68 -11.133 1 95.75 88 ALA B N 1
ATOM 2820 C CA . ALA B 1 88 ? 11.859 7.926 -11.195 1 95.75 88 ALA B CA 1
ATOM 2821 C C . ALA B 1 88 ? 11.219 9 -10.328 1 95.75 88 ALA B C 1
ATOM 2823 O O . ALA B 1 88 ? 11.922 9.812 -9.719 1 95.75 88 ALA B O 1
ATOM 2824 N N . ASN B 1 89 ? 10.008 9.102 -10.344 1 93.62 89 ASN B N 1
ATOM 2825 C CA . ASN B 1 89 ? 9.227 10.016 -9.516 1 93.62 89 ASN B CA 1
ATOM 2826 C C . ASN B 1 89 ? 7.828 9.477 -9.242 1 93.62 89 ASN B C 1
ATOM 2828 O O . ASN B 1 89 ? 7.457 8.422 -9.75 1 93.62 89 ASN B O 1
ATOM 2832 N N . TYR B 1 90 ? 7.152 10.156 -8.469 1 94 90 TYR B N 1
ATOM 2833 C CA . TYR B 1 90 ? 5.836 9.688 -8.055 1 94 90 TYR B CA 1
ATOM 2834 C C . TYR B 1 90 ? 4.887 9.602 -9.242 1 94 90 TYR B C 1
ATOM 2836 O O . TYR B 1 90 ? 4.051 8.695 -9.312 1 94 90 TYR B O 1
ATOM 2844 N N . SER B 1 91 ? 4.895 10.5 -10.102 1 91.88 91 SER B N 1
ATOM 2845 C CA . SER B 1 91 ? 4.02 10.484 -11.273 1 91.88 91 SER B CA 1
ATOM 2846 C C . SER B 1 91 ? 4.219 9.219 -12.094 1 91.88 91 SER B C 1
ATOM 2848 O O . SER B 1 91 ? 3.254 8.641 -12.594 1 91.88 91 SER B O 1
ATOM 2850 N N . CYS B 1 92 ? 5.43 8.844 -12.273 1 95.94 92 CYS B N 1
ATOM 2851 C CA . CYS B 1 92 ? 5.73 7.617 -13 1 95.94 92 CYS B CA 1
ATOM 2852 C C . CYS B 1 92 ? 5.152 6.402 -12.281 1 95.94 92 CYS B C 1
ATOM 2854 O O . CYS B 1 92 ? 4.574 5.52 -12.914 1 95.94 92 CYS B O 1
ATOM 2856 N N . ALA B 1 93 ? 5.293 6.34 -10.961 1 97.19 93 ALA B N 1
ATOM 2857 C CA . ALA B 1 93 ? 4.75 5.246 -10.164 1 97.19 93 ALA B CA 1
ATOM 2858 C C . ALA B 1 93 ? 3.229 5.188 -10.281 1 97.19 93 ALA B C 1
ATOM 2860 O O . ALA B 1 93 ? 2.652 4.109 -10.445 1 97.19 93 ALA B O 1
ATOM 2861 N N . SER B 1 94 ? 2.648 6.34 -10.195 1 94.75 94 SER B N 1
ATOM 2862 C CA . SER B 1 94 ? 1.195 6.43 -10.281 1 94.75 94 SER B CA 1
ATOM 2863 C C . SER B 1 94 ? 0.691 5.969 -11.648 1 94.75 94 SER B C 1
ATOM 2865 O O . SER B 1 94 ? -0.327 5.277 -11.734 1 94.75 94 SER B O 1
ATOM 2867 N N . GLN B 1 95 ? 1.346 6.352 -12.633 1 95.25 95 GLN B N 1
ATOM 2868 C CA . GLN B 1 95 ? 0.95 5.918 -13.961 1 95.25 95 GLN B CA 1
ATOM 2869 C C . GLN B 1 95 ? 1.121 4.41 -14.125 1 95.25 95 GLN B C 1
ATOM 2871 O O . GLN B 1 95 ? 0.3 3.754 -14.773 1 95.25 95 GLN B O 1
ATOM 2876 N N . PHE B 1 96 ? 2.234 3.893 -13.664 1 97.94 96 PHE B N 1
ATOM 2877 C CA . PHE B 1 96 ? 2.418 2.445 -13.703 1 97.94 96 PHE B CA 1
ATOM 2878 C C . PHE B 1 96 ? 1.257 1.732 -13.023 1 97.94 96 PHE B C 1
ATOM 2880 O O . PHE B 1 96 ? 0.765 0.719 -13.523 1 97.94 96 PHE B O 1
ATOM 2887 N N . LEU B 1 97 ? 0.868 2.285 -11.891 1 96.88 97 LEU B N 1
ATOM 2888 C CA . LEU B 1 97 ? -0.253 1.72 -11.148 1 96.88 97 LEU B CA 1
ATOM 2889 C C . LEU B 1 97 ? -1.52 1.714 -12 1 96.88 97 LEU B C 1
ATOM 2891 O O . LEU B 1 97 ? -2.279 0.743 -11.977 1 96.88 97 LEU B O 1
ATOM 2895 N N . ALA B 1 98 ? -1.726 2.752 -12.703 1 94.62 98 ALA B N 1
ATOM 2896 C CA . ALA B 1 98 ? -2.883 2.828 -13.594 1 94.62 98 ALA B CA 1
ATOM 2897 C C . ALA B 1 98 ? -2.799 1.772 -14.688 1 94.62 98 ALA B C 1
ATOM 2899 O O . ALA B 1 98 ? -3.787 1.095 -14.984 1 94.62 98 ALA B O 1
ATOM 2900 N N . ASP B 1 99 ? -1.664 1.644 -15.289 1 97.19 99 ASP B N 1
ATOM 2901 C CA . ASP B 1 99 ? -1.479 0.654 -16.344 1 97.19 99 ASP B CA 1
ATOM 2902 C C . ASP B 1 99 ? -1.604 -0.766 -15.797 1 97.19 99 ASP B C 1
ATOM 2904 O O . ASP B 1 99 ? -2.133 -1.652 -16.469 1 97.19 99 ASP B O 1
ATOM 2908 N N . LEU B 1 100 ? -1.082 -0.951 -14.641 1 97.81 100 LEU B N 1
ATOM 2909 C CA . LEU B 1 100 ? -1.229 -2.232 -13.953 1 97.81 100 LEU B CA 1
ATOM 2910 C C . LEU B 1 100 ? -2.701 -2.586 -13.773 1 97.81 100 LEU B C 1
ATOM 2912 O O . LEU B 1 100 ? -3.092 -3.742 -13.945 1 97.81 100 LEU B O 1
ATOM 2916 N N . ALA B 1 101 ? -3.455 -1.659 -13.453 1 95.81 101 ALA B N 1
ATOM 2917 C CA . ALA B 1 101 ? -4.887 -1.883 -13.266 1 95.81 101 ALA B CA 1
ATOM 2918 C C . ALA B 1 101 ? -5.547 -2.344 -14.555 1 95.81 101 ALA B C 1
ATOM 2920 O O . ALA B 1 101 ? -6.43 -3.203 -14.539 1 95.81 101 ALA B O 1
ATOM 2921 N N . VAL B 1 102 ? -5.145 -1.744 -15.617 1 95.62 102 VAL B N 1
ATOM 2922 C CA . VAL B 1 102 ? -5.66 -2.148 -16.922 1 95.62 102 VAL B CA 1
ATOM 2923 C C . VAL B 1 102 ? -5.301 -3.607 -17.188 1 95.62 102 VAL B C 1
ATOM 2925 O O . VAL B 1 102 ? -6.152 -4.398 -17.594 1 95.62 102 VAL B O 1
ATOM 2928 N N . THR B 1 103 ? -4.043 -3.928 -16.938 1 96.56 103 THR B N 1
ATOM 2929 C CA . THR B 1 103 ? -3.576 -5.297 -17.109 1 96.56 103 THR B CA 1
ATOM 2930 C C . THR B 1 103 ? -4.379 -6.254 -16.234 1 96.56 103 THR B C 1
ATOM 2932 O O . THR B 1 103 ? -4.777 -7.332 -16.672 1 96.56 103 THR B O 1
ATOM 2935 N N . ALA B 1 104 ? -4.602 -5.879 -15 1 96.38 104 ALA B N 1
ATOM 2936 C CA . ALA B 1 104 ? -5.344 -6.703 -14.047 1 96.38 104 ALA B CA 1
ATOM 2937 C C . ALA B 1 104 ? -6.766 -6.965 -14.547 1 96.38 104 ALA B C 1
ATOM 2939 O O . ALA B 1 104 ? -7.262 -8.086 -14.453 1 96.38 104 ALA B O 1
ATOM 2940 N N . ASP B 1 105 ? -7.359 -5.969 -15.102 1 93.44 105 ASP B N 1
ATOM 2941 C CA . ASP B 1 105 ? -8.719 -6.094 -15.609 1 93.44 105 ASP B CA 1
ATOM 2942 C C . ASP B 1 105 ? -8.773 -7.031 -16.812 1 93.44 105 ASP B C 1
ATOM 2944 O O . ASP B 1 105 ? -9.68 -7.863 -16.922 1 93.44 105 ASP B O 1
ATOM 2948 N N . GLU B 1 106 ? -7.867 -6.879 -17.703 1 93.38 106 GLU B N 1
ATOM 2949 C CA . GLU B 1 106 ? -7.801 -7.727 -18.891 1 93.38 106 GLU B CA 1
ATOM 2950 C C . GLU B 1 106 ? -7.59 -9.188 -18.516 1 93.38 106 GLU B C 1
ATOM 2952 O O . GLU B 1 106 ? -8.164 -10.086 -19.125 1 93.38 106 GLU B O 1
ATOM 2957 N N . GLU B 1 107 ? -6.801 -9.438 -17.516 1 94.06 107 GLU B N 1
ATOM 2958 C CA . GLU B 1 107 ? -6.457 -10.789 -17.078 1 94.06 107 GLU B CA 1
ATOM 2959 C C . GLU B 1 107 ? -7.508 -11.352 -16.125 1 94.06 107 GLU B C 1
ATOM 2961 O O . GLU B 1 107 ? -7.484 -12.531 -15.789 1 94.06 107 GLU B O 1
ATOM 2966 N N . LYS B 1 108 ? -8.328 -10.438 -15.672 1 91.25 108 LYS B N 1
ATOM 2967 C CA . LYS B 1 108 ? -9.289 -10.805 -14.633 1 91.25 108 LYS B CA 1
ATOM 2968 C C . LYS B 1 108 ? -8.586 -11.445 -13.438 1 91.25 108 LYS B C 1
ATOM 2970 O O . LYS B 1 108 ? -9.016 -12.492 -12.953 1 91.25 108 LYS B O 1
ATOM 2975 N N . HIS B 1 109 ? -7.539 -10.898 -13.055 1 94.25 109 HIS B N 1
ATOM 2976 C CA . HIS B 1 109 ? -6.703 -11.281 -11.922 1 94.25 109 HIS B CA 1
ATOM 2977 C C . HIS B 1 109 ? -6.027 -10.07 -11.289 1 94.25 109 HIS B C 1
ATOM 2979 O O . HIS B 1 109 ? -5.309 -9.336 -11.977 1 94.25 109 HIS B O 1
ATOM 2985 N N . HIS B 1 110 ? -6.316 -9.875 -10.047 1 95.56 110 HIS B N 1
ATOM 2986 C CA . HIS B 1 110 ? -5.891 -8.656 -9.375 1 95.56 110 HIS B CA 1
ATOM 2987 C C . HIS B 1 110 ? -4.852 -8.945 -8.297 1 95.56 110 HIS B C 1
ATOM 2989 O O . HIS B 1 110 ? -4.867 -10.016 -7.688 1 95.56 110 HIS B O 1
ATOM 2995 N N . PRO B 1 111 ? -3.951 -7.996 -8.125 1 97.25 111 PRO B N 1
ATOM 2996 C CA . PRO B 1 111 ? -3 -8.18 -7.023 1 97.25 111 PRO B CA 1
ATOM 2997 C C . PRO B 1 111 ? -3.686 -8.297 -5.664 1 97.25 111 PRO B C 1
ATOM 2999 O O . PRO B 1 111 ? -4.742 -7.695 -5.445 1 97.25 111 PRO B O 1
ATOM 3002 N N . SER B 1 112 ? -3.092 -9.062 -4.848 1 95.56 112 SER B N 1
ATOM 3003 C CA . SER B 1 112 ? -3.609 -9.227 -3.492 1 95.56 112 SER B CA 1
ATOM 3004 C C . SER B 1 112 ? -3.312 -8 -2.633 1 95.56 112 SER B C 1
ATOM 3006 O O . SER B 1 112 ? -4.125 -7.617 -1.786 1 95.56 112 SER B O 1
ATOM 3008 N N . LEU B 1 113 ? -2.15 -7.434 -2.896 1 95.88 113 LEU B N 1
ATOM 3009 C CA . LEU B 1 113 ? -1.719 -6.262 -2.143 1 95.88 113 LEU B CA 1
ATOM 3010 C C . LEU B 1 113 ? -0.83 -5.363 -2.996 1 95.88 113 LEU B C 1
ATOM 3012 O O . LEU B 1 113 ? 0.025 -5.852 -3.738 1 95.88 113 LEU B O 1
ATOM 3016 N N . LEU B 1 114 ? -1.002 -4.062 -2.842 1 98 114 LEU B N 1
ATOM 3017 C CA . LEU B 1 114 ? -0.131 -3.041 -3.412 1 98 114 LEU B CA 1
ATOM 3018 C C . LEU B 1 114 ? 0.319 -2.051 -2.344 1 98 114 LEU B C 1
ATOM 3020 O O . LEU B 1 114 ? -0.494 -1.584 -1.542 1 98 114 LEU B O 1
ATOM 3024 N N . PHE B 1 115 ? 1.591 -1.827 -2.338 1 97.38 115 PHE B N 1
ATOM 3025 C CA . PHE B 1 115 ? 2.176 -0.883 -1.393 1 97.38 115 PHE B CA 1
ATOM 3026 C C . PHE B 1 115 ? 3.049 0.137 -2.115 1 97.38 115 PHE B C 1
ATOM 3028 O O . PHE B 1 115 ? 4.137 -0.196 -2.592 1 97.38 115 PHE B O 1
ATOM 3035 N N . LEU B 1 116 ? 2.535 1.392 -2.178 1 97.81 116 LEU B N 1
ATOM 3036 C CA . LEU B 1 116 ? 3.291 2.461 -2.822 1 97.81 116 LEU B CA 1
ATOM 3037 C C . LEU B 1 116 ? 3.893 3.402 -1.786 1 97.81 116 LEU B C 1
ATOM 3039 O O . LEU B 1 116 ? 3.162 4.074 -1.053 1 97.81 116 LEU B O 1
ATOM 3043 N N . ARG B 1 117 ? 5.141 3.439 -1.746 1 96.06 117 ARG B N 1
ATOM 3044 C CA . ARG B 1 117 ? 5.887 4.34 -0.871 1 96.06 117 ARG B CA 1
ATOM 3045 C C . ARG B 1 117 ? 6.473 5.504 -1.658 1 96.06 117 ARG B C 1
ATOM 3047 O O . ARG B 1 117 ? 7.211 5.301 -2.625 1 96.06 117 ARG B O 1
ATOM 3054 N N . ASN B 1 118 ? 6.102 6.656 -1.125 1 93.75 118 ASN B N 1
ATOM 3055 C CA . ASN B 1 118 ? 6.582 7.863 -1.786 1 93.75 118 ASN B CA 1
ATOM 3056 C C . ASN B 1 118 ? 7.859 8.391 -1.135 1 93.75 118 ASN B C 1
ATOM 3058 O O . ASN B 1 118 ? 7.805 9.031 -0.081 1 93.75 118 ASN B O 1
ATOM 3062 N N . SER B 1 119 ? 8.914 8.117 -1.638 1 87 119 SER B N 1
ATOM 3063 C CA . SER B 1 119 ? 10.234 8.578 -1.217 1 87 119 SER B CA 1
ATOM 3064 C C . SER B 1 119 ? 10.984 9.234 -2.373 1 87 119 SER B C 1
ATOM 3066 O O . SER B 1 119 ? 10.375 9.625 -3.371 1 87 119 SER B O 1
ATOM 3068 N N . LYS B 1 120 ? 12.227 9.484 -2.182 1 86.31 120 LYS B N 1
ATOM 3069 C CA . LYS B 1 120 ? 13.047 10.008 -3.271 1 86.31 120 LYS B CA 1
ATOM 3070 C C . LYS B 1 120 ? 12.992 9.094 -4.488 1 86.31 120 LYS B C 1
ATOM 3072 O O . LYS B 1 120 ? 13.023 9.562 -5.629 1 86.31 120 LYS B O 1
ATOM 3077 N N . ARG B 1 121 ? 12.914 7.855 -4.211 1 91.88 121 ARG B N 1
ATOM 3078 C CA . ARG B 1 121 ? 12.711 6.805 -5.203 1 91.88 121 ARG B CA 1
ATOM 3079 C C . ARG B 1 121 ? 11.414 6.039 -4.926 1 91.88 121 ARG B C 1
ATOM 3081 O O . ARG B 1 121 ? 11.43 5.02 -4.238 1 91.88 121 ARG B O 1
ATOM 3088 N N . PRO B 1 122 ? 10.344 6.551 -5.508 1 96.38 122 PRO B N 1
ATOM 3089 C CA . PRO B 1 122 ? 9.086 5.863 -5.227 1 96.38 122 PRO B CA 1
ATOM 3090 C C . PRO B 1 122 ? 9.141 4.371 -5.539 1 96.38 122 PRO B C 1
ATOM 3092 O O . PRO B 1 122 ? 9.695 3.971 -6.566 1 96.38 122 PRO B O 1
ATOM 3095 N N . THR B 1 123 ? 8.633 3.586 -4.633 1 97.69 123 THR B N 1
ATOM 3096 C CA . THR B 1 123 ? 8.711 2.135 -4.758 1 97.69 123 THR B CA 1
ATOM 3097 C C . THR B 1 123 ? 7.328 1.502 -4.613 1 97.69 123 THR B C 1
ATOM 3099 O O . THR B 1 123 ? 6.582 1.838 -3.689 1 97.69 123 THR B O 1
ATOM 3102 N N . LEU B 1 124 ? 7.035 0.644 -5.547 1 98.19 124 LEU B N 1
ATOM 3103 C CA . LEU B 1 124 ? 5.797 -0.13 -5.516 1 98.19 124 LEU B CA 1
ATOM 3104 C C . LEU B 1 124 ? 6.082 -1.595 -5.199 1 98.19 124 LEU B C 1
ATOM 3106 O O . LEU B 1 124 ? 6.801 -2.268 -5.945 1 98.19 124 LEU B O 1
ATOM 3110 N N . SER B 1 125 ? 5.562 -2.047 -4.066 1 98.06 125 SER B N 1
ATOM 3111 C CA . SER B 1 125 ? 5.598 -3.469 -3.736 1 98.06 125 SER B CA 1
ATOM 3112 C C . SER B 1 125 ? 4.305 -4.164 -4.141 1 98.06 125 SER B C 1
ATOM 3114 O O . SER B 1 125 ? 3.213 -3.658 -3.879 1 98.06 125 SER B O 1
ATOM 3116 N N . ILE B 1 126 ? 4.488 -5.301 -4.766 1 98.44 126 ILE B N 1
ATOM 3117 C CA . ILE B 1 126 ? 3.344 -6.035 -5.285 1 98.44 126 ILE B CA 1
ATOM 3118 C C . ILE B 1 126 ? 3.324 -7.445 -4.695 1 98.44 126 ILE B C 1
ATOM 3120 O O . ILE B 1 126 ? 4.359 -8.109 -4.625 1 98.44 126 ILE B O 1
ATOM 3124 N N . TYR B 1 127 ? 2.15 -7.898 -4.262 1 97.69 127 TYR B N 1
ATOM 3125 C CA . TYR B 1 127 ? 1.911 -9.258 -3.793 1 97.69 127 TYR B CA 1
ATOM 3126 C C . TYR B 1 127 ? 0.802 -9.93 -4.598 1 97.69 127 TYR B C 1
ATOM 3128 O O . TYR B 1 127 ? -0.243 -9.32 -4.844 1 97.69 127 TYR B O 1
ATOM 3136 N N . LEU B 1 128 ? 1.074 -11.172 -4.953 1 97.69 128 LEU B N 1
ATOM 3137 C CA . LEU B 1 128 ? 0.128 -11.891 -5.797 1 97.69 128 LEU B CA 1
ATOM 3138 C C . LEU B 1 128 ? -0.135 -13.289 -5.25 1 97.69 128 LEU B C 1
ATOM 3140 O O . LEU B 1 128 ? 0.803 -14.023 -4.926 1 97.69 128 LEU B O 1
ATOM 3144 N N . HIS B 1 129 ? -1.335 -13.664 -5.121 1 95.19 129 HIS B N 1
ATOM 3145 C CA . HIS B 1 129 ? -1.794 -15.039 -4.973 1 95.19 129 HIS B CA 1
ATOM 3146 C C . HIS B 1 129 ? -3.252 -15.188 -5.395 1 95.19 129 HIS B C 1
ATOM 3148 O O . HIS B 1 129 ? -3.961 -14.188 -5.547 1 95.19 129 HIS B O 1
ATOM 3154 N N . THR B 1 130 ? -3.586 -16.328 -5.684 1 93.31 130 THR B N 1
ATOM 3155 C CA . THR B 1 130 ? -4.98 -16.641 -5.973 1 93.31 130 THR B CA 1
ATOM 3156 C C . THR B 1 130 ? -5.723 -17.031 -4.695 1 93.31 130 THR B C 1
ATOM 3158 O O . THR B 1 130 ? -5.277 -17.906 -3.949 1 93.31 130 THR B O 1
ATOM 3161 N N . ASP B 1 131 ? -6.84 -16.375 -4.465 1 88.56 131 ASP B N 1
ATOM 3162 C CA . ASP B 1 131 ? -7.578 -16.562 -3.219 1 88.56 131 ASP B CA 1
ATOM 3163 C C . ASP B 1 131 ? -8.273 -17.922 -3.195 1 88.56 131 ASP B C 1
ATOM 3165 O O . ASP B 1 131 ? -8.398 -18.547 -2.139 1 88.56 131 ASP B O 1
ATOM 3169 N N . SER B 1 132 ? -8.828 -18.281 -4.301 1 86.19 132 SER B N 1
ATOM 3170 C CA . SER B 1 132 ? -9.547 -19.562 -4.402 1 86.19 132 SER B CA 1
ATOM 3171 C C . SER B 1 132 ? -8.852 -20.5 -5.379 1 86.19 132 SER B C 1
ATOM 3173 O O . SER B 1 132 ? -9.117 -20.469 -6.582 1 86.19 132 SER B O 1
ATOM 3175 N N . ALA B 1 133 ? -8 -21.297 -4.82 1 87.75 133 ALA B N 1
ATOM 3176 C CA . ALA B 1 133 ? -7.234 -22.25 -5.625 1 87.75 133 ALA B CA 1
ATOM 3177 C C . ALA B 1 133 ? -7.348 -23.656 -5.059 1 87.75 133 ALA B C 1
ATOM 3179 O O . ALA B 1 133 ? -7.969 -23.859 -4.012 1 87.75 133 ALA B O 1
ATOM 3180 N N . LEU B 1 134 ? -6.926 -24.578 -5.949 1 78.19 134 LEU B N 1
ATOM 3181 C CA . LEU B 1 134 ? -6.918 -25.969 -5.523 1 78.19 134 LEU B CA 1
ATOM 3182 C C . LEU B 1 134 ? -5.492 -26.5 -5.422 1 78.19 134 LEU B C 1
ATOM 3184 O O . LEU B 1 134 ? -4.648 -26.188 -6.266 1 78.19 134 LEU B O 1
ATOM 3188 N N . ARG B 1 135 ? -5.266 -27.219 -4.395 1 71.12 135 ARG B N 1
ATOM 3189 C CA . ARG B 1 135 ? -3.996 -27.938 -4.293 1 71.12 135 ARG B CA 1
ATOM 3190 C C . ARG B 1 135 ? -3.947 -29.109 -5.262 1 71.12 135 ARG B C 1
ATOM 3192 O O . ARG B 1 135 ? -4.953 -29.797 -5.469 1 71.12 135 ARG B O 1
ATOM 3199 N N . PRO B 1 136 ? -2.818 -29.141 -6.016 1 58.38 136 PRO B N 1
ATOM 3200 C CA . PRO B 1 136 ? -2.752 -30.297 -6.902 1 58.38 136 PRO B CA 1
ATOM 3201 C C . PRO B 1 136 ? -2.916 -31.625 -6.16 1 58.38 136 PRO B C 1
ATOM 3203 O O . PRO B 1 136 ? -2.527 -31.734 -4.992 1 58.38 136 PRO B O 1
ATOM 3206 N N . ARG B 1 137 ? -3.961 -32.406 -6.688 1 48.28 137 ARG B N 1
ATOM 3207 C CA . ARG B 1 137 ? -4.152 -33.75 -6.129 1 48.28 137 ARG B CA 1
ATOM 3208 C C . ARG B 1 137 ? -2.814 -34.469 -5.941 1 48.28 137 ARG B C 1
ATOM 3210 O O . ARG B 1 137 ? -2.111 -34.75 -6.918 1 48.28 137 ARG B O 1
ATOM 3217 N N . TRP B 1 138 ? -2.072 -33.844 -5.082 1 44.06 138 TRP B N 1
ATOM 3218 C CA . TRP B 1 138 ? -1.009 -34.844 -5.016 1 44.06 138 TRP B CA 1
ATOM 3219 C C . TRP B 1 138 ? -1.588 -36.25 -4.918 1 44.06 138 TRP B C 1
ATOM 3221 O O . TRP B 1 138 ? -2.727 -36.438 -4.48 1 44.06 138 TRP B O 1
ATOM 3231 N N . HIS B 1 139 ? -1.017 -37.156 -5.512 1 40.06 139 HIS B N 1
ATOM 3232 C CA . HIS B 1 139 ? -1.561 -38.5 -5.656 1 40.06 139 HIS B CA 1
ATOM 3233 C C . HIS B 1 139 ? -2.584 -38.781 -4.566 1 40.06 139 HIS B C 1
ATOM 3235 O O . HIS B 1 139 ? -3.678 -39.281 -4.855 1 40.06 139 HIS B O 1
ATOM 3241 N N . GLU B 1 140 ? -2.115 -39.312 -3.363 1 38.66 140 GLU B N 1
ATOM 3242 C CA . GLU B 1 140 ? -2.961 -40.062 -2.449 1 38.66 140 GLU B CA 1
ATOM 3243 C C . GLU B 1 140 ? -3.797 -39.125 -1.569 1 38.66 140 GLU B C 1
ATOM 3245 O O . GLU B 1 140 ? -3.279 -38.531 -0.625 1 38.66 140 GLU B O 1
ATOM 3250 N N . GLU B 1 141 ? -4.543 -38.344 -2.178 1 43.28 141 GLU B N 1
ATOM 3251 C CA . GLU B 1 141 ? -5.457 -37.625 -1.282 1 43.28 141 GLU B CA 1
ATOM 3252 C C . GLU B 1 141 ? -5.969 -38.562 -0.178 1 43.28 141 GLU B C 1
ATOM 3254 O O . GLU B 1 141 ? -6.414 -39.656 -0.45 1 43.28 141 GLU B O 1
ATOM 3259 N N . ASP B 1 142 ? -5.395 -38.406 0.918 1 42.56 142 ASP B N 1
ATOM 3260 C CA . ASP B 1 142 ? -6.012 -39.188 2 1 42.56 142 ASP B CA 1
ATOM 3261 C C . ASP B 1 142 ? -7.52 -38.938 2.047 1 42.56 142 ASP B C 1
ATOM 3263 O O . ASP B 1 142 ? -7.969 -37.812 2.225 1 42.56 142 ASP B O 1
ATOM 3267 N N . PRO B 1 143 ? -8.203 -39.844 1.409 1 47.88 143 PRO B N 1
ATOM 3268 C CA . PRO B 1 143 ? -9.656 -39.719 1.421 1 47.88 143 PRO B CA 1
ATOM 3269 C C . PRO B 1 143 ? -10.195 -39.188 2.744 1 47.88 143 PRO B C 1
ATOM 3271 O O . PRO B 1 143 ? -11.328 -38.719 2.805 1 47.88 143 PRO B O 1
ATOM 3274 N N . ASN B 1 144 ? -9.344 -39.25 3.777 1 45.62 144 ASN B N 1
ATOM 3275 C CA . ASN B 1 144 ? -9.781 -38.844 5.102 1 45.62 144 ASN B CA 1
ATOM 3276 C C . ASN B 1 144 ? -9.211 -37.469 5.48 1 45.62 144 ASN B C 1
ATOM 3278 O O . ASN B 1 144 ? -9.289 -37.062 6.641 1 45.62 144 ASN B O 1
ATOM 3282 N N . ALA B 1 145 ? -8.562 -36.969 4.566 1 44.25 145 ALA B N 1
ATOM 3283 C CA . ALA B 1 145 ? -7.945 -35.656 4.855 1 44.25 145 ALA B CA 1
ATOM 3284 C C . ALA B 1 145 ? -9 -34.625 5.23 1 44.25 145 ALA B C 1
ATOM 3286 O O . ALA B 1 145 ? -10.062 -34.562 4.605 1 44.25 145 ALA B O 1
ATOM 3287 N N . SER B 1 146 ? -9.109 -34.125 6.5 1 43.06 146 SER B N 1
ATOM 3288 C CA . SER B 1 146 ? -9.938 -33 6.973 1 43.06 146 SER B CA 1
ATOM 3289 C C . SER B 1 146 ? -9.109 -31.75 7.176 1 43.06 146 SER B C 1
ATOM 3291 O O . SER B 1 146 ? -8.164 -31.734 7.969 1 43.06 146 SER B O 1
ATOM 3293 N N . PRO B 1 147 ? -9.477 -30.547 6.449 1 47.75 147 PRO B N 1
ATOM 3294 C CA . PRO B 1 147 ? -10.578 -30.562 5.48 1 47.75 147 PRO B CA 1
ATOM 3295 C C . PRO B 1 147 ? -10.227 -31.312 4.195 1 47.75 147 PRO B C 1
ATOM 3297 O O . PRO B 1 147 ? -9.047 -31.547 3.922 1 47.75 147 PRO B O 1
ATOM 3300 N N . PRO B 1 148 ? -11.281 -31.641 3.57 1 50.66 148 PRO B N 1
ATOM 3301 C CA . PRO B 1 148 ? -11.023 -32.344 2.311 1 50.66 148 PRO B CA 1
ATOM 3302 C C . PRO B 1 148 ? -10.117 -31.562 1.369 1 50.66 148 PRO B C 1
ATOM 3304 O O . PRO B 1 148 ? -10.164 -30.344 1.331 1 50.66 148 PRO B O 1
ATOM 3307 N N . LEU B 1 149 ? -9.023 -32.125 0.948 1 49.59 149 LEU B N 1
ATOM 3308 C CA . LEU B 1 149 ? -8.047 -31.531 0.037 1 49.59 149 LEU B CA 1
ATOM 3309 C C . LEU B 1 149 ? -8.742 -30.797 -1.104 1 49.59 149 LEU B C 1
ATOM 3311 O O . LEU B 1 149 ? -8.133 -29.984 -1.783 1 49.59 149 LEU B O 1
ATOM 3315 N N . SER B 1 150 ? -9.992 -31.234 -1.326 1 53.5 150 SER B N 1
ATOM 3316 C CA . SER B 1 150 ? -10.82 -30.594 -2.344 1 53.5 150 SER B CA 1
ATOM 3317 C C . SER B 1 150 ? -11.211 -29.172 -1.938 1 53.5 150 SER B C 1
ATOM 3319 O O . SER B 1 150 ? -11.898 -28.469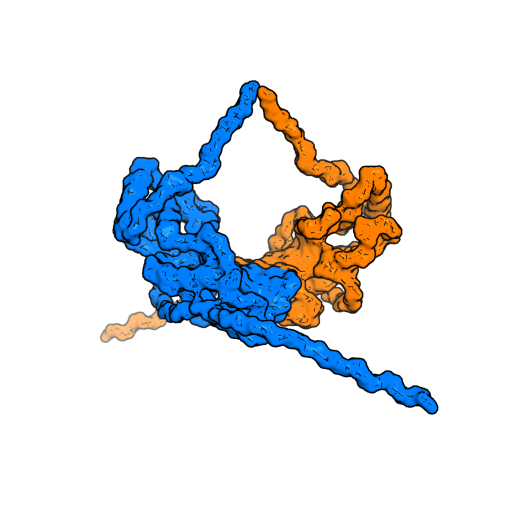 -2.686 1 53.5 150 SER B O 1
ATOM 3321 N N . ARG B 1 151 ? -10.484 -28.797 -0.819 1 62.34 151 ARG B N 1
ATOM 3322 C CA . ARG B 1 151 ? -10.93 -27.484 -0.363 1 62.34 151 ARG B CA 1
ATOM 3323 C C . ARG B 1 151 ? -10.156 -26.375 -1.053 1 62.34 151 ARG B C 1
ATOM 3325 O O . ARG B 1 151 ? -8.992 -26.562 -1.419 1 62.34 151 ARG B O 1
ATOM 3332 N N . ARG B 1 152 ? -10.859 -25.312 -1.372 1 74.88 152 ARG B N 1
ATOM 3333 C CA . ARG B 1 152 ? -10.266 -24.109 -1.93 1 74.88 152 ARG B CA 1
ATOM 3334 C C . ARG B 1 152 ? -9.336 -23.438 -0.924 1 74.88 152 ARG B C 1
ATOM 3336 O O . ARG B 1 152 ? -9.742 -23.141 0.2 1 74.88 152 ARG B O 1
ATOM 3343 N N . VAL B 1 153 ? -8.062 -23.422 -1.33 1 78.31 153 VAL B N 1
ATOM 3344 C CA . VAL B 1 153 ? -7.031 -22.797 -0.513 1 78.31 153 VAL B CA 1
ATOM 3345 C C . VAL B 1 153 ? -6.27 -21.766 -1.343 1 78.31 153 VAL B C 1
ATOM 3347 O O . VAL B 1 153 ? -5.941 -22.016 -2.506 1 78.31 153 VAL B O 1
ATOM 3350 N N . PRO B 1 154 ? -6.008 -20.688 -0.746 1 86.81 154 PRO B N 1
ATOM 3351 C CA . PRO B 1 154 ? -5.234 -19.688 -1.5 1 86.81 154 PRO B CA 1
ATOM 3352 C C . PRO B 1 154 ? -3.814 -20.156 -1.81 1 86.81 154 PRO B C 1
ATOM 3354 O O . PRO B 1 154 ? -3.281 -21.031 -1.111 1 86.81 154 PRO B O 1
ATOM 3357 N N . GLY B 1 155 ? -3.258 -19.609 -2.844 1 90.31 155 GLY B N 1
ATOM 3358 C CA . GLY B 1 155 ? -1.895 -19.953 -3.219 1 90.31 155 GLY B CA 1
ATOM 3359 C C . GLY B 1 155 ? -1.493 -19.406 -4.574 1 90.31 155 GLY B C 1
ATOM 3360 O O . GLY B 1 155 ? -2.221 -18.594 -5.164 1 90.31 155 GLY B O 1
ATOM 3361 N N . ILE B 1 156 ? -0.339 -19.844 -4.934 1 94.62 156 ILE B N 1
ATOM 3362 C CA . ILE B 1 156 ? 0.184 -19.375 -6.215 1 94.62 156 ILE B CA 1
ATOM 3363 C C . ILE B 1 156 ? -0.305 -20.297 -7.332 1 94.62 156 ILE B C 1
ATOM 3365 O O . ILE B 1 156 ? -0.168 -21.516 -7.246 1 94.62 156 ILE B O 1
ATOM 3369 N N . THR B 1 157 ? -0.848 -19.75 -8.359 1 93.19 157 THR B N 1
ATOM 3370 C CA . THR B 1 157 ? -1.331 -20.484 -9.523 1 93.19 157 THR B CA 1
ATOM 3371 C C . THR B 1 157 ? -0.708 -19.922 -10.805 1 93.19 157 THR B C 1
ATOM 3373 O O . THR B 1 157 ? 0.048 -18.953 -10.766 1 93.19 157 THR B O 1
ATOM 3376 N N . ARG B 1 158 ? -1.018 -20.547 -11.891 1 94.44 158 ARG B N 1
ATOM 3377 C CA . ARG B 1 158 ? -0.519 -20.078 -13.18 1 94.44 158 ARG B CA 1
ATOM 3378 C C . ARG B 1 158 ? -0.997 -18.656 -13.477 1 94.44 158 ARG B C 1
ATOM 3380 O O . ARG B 1 158 ? -0.336 -17.906 -14.195 1 94.44 158 ARG B O 1
ATOM 3387 N N . ARG B 1 159 ? -2.152 -18.281 -12.914 1 96.75 159 ARG B N 1
ATOM 3388 C CA . ARG B 1 159 ? -2.646 -16.922 -13.094 1 96.75 159 ARG B CA 1
ATOM 3389 C C . ARG B 1 159 ? -1.674 -15.898 -12.508 1 96.75 159 ARG B C 1
ATOM 3391 O O . ARG B 1 159 ? -1.469 -14.82 -13.078 1 96.75 159 ARG B O 1
ATOM 3398 N N . ASP B 1 160 ? -1.149 -16.25 -11.398 1 97.56 160 ASP B N 1
ATOM 3399 C CA . ASP B 1 160 ? -0.196 -15.359 -10.734 1 97.56 160 ASP B CA 1
ATOM 3400 C C . ASP B 1 160 ? 1.096 -15.242 -11.539 1 97.56 160 ASP B C 1
ATOM 3402 O O . ASP B 1 160 ? 1.642 -14.148 -11.688 1 97.56 160 ASP B O 1
ATOM 3406 N N . LEU B 1 161 ? 1.568 -16.359 -12.031 1 97.88 161 LEU B N 1
ATOM 3407 C CA . LEU B 1 161 ? 2.787 -16.359 -12.828 1 97.88 161 LEU B CA 1
ATOM 3408 C C . LEU B 1 161 ? 2.602 -15.555 -14.109 1 97.88 161 LEU B C 1
ATOM 3410 O O . LEU B 1 161 ? 3.473 -14.766 -14.484 1 97.88 161 LEU B O 1
ATOM 3414 N N . ARG B 1 162 ? 1.521 -15.812 -14.727 1 97.88 162 ARG B N 1
ATOM 3415 C CA . ARG B 1 162 ? 1.211 -15.07 -15.945 1 97.88 162 ARG B CA 1
ATOM 3416 C C . ARG B 1 162 ? 1.153 -13.57 -15.68 1 97.88 162 ARG B C 1
ATOM 3418 O O . ARG B 1 162 ? 1.742 -12.781 -16.422 1 97.88 162 ARG B O 1
ATOM 3425 N N . PHE B 1 163 ? 0.48 -13.188 -14.656 1 98.25 163 PHE B N 1
ATOM 3426 C CA . PHE B 1 163 ? 0.36 -11.781 -14.289 1 98.25 163 PHE B CA 1
ATOM 3427 C C . PHE B 1 163 ? 1.729 -11.18 -14.008 1 98.25 163 PHE B C 1
ATOM 3429 O O . PHE B 1 163 ? 2.027 -10.062 -14.445 1 98.25 163 PHE B O 1
ATOM 3436 N N . ALA B 1 164 ? 2.512 -11.867 -13.289 1 98.5 164 ALA B N 1
ATOM 3437 C CA . ALA B 1 164 ? 3.857 -11.406 -12.953 1 98.5 164 ALA B CA 1
ATOM 3438 C C . ALA B 1 164 ? 4.672 -11.141 -14.219 1 98.5 164 ALA B C 1
ATOM 3440 O O . ALA B 1 164 ? 5.391 -10.141 -14.297 1 98.5 164 ALA B O 1
ATOM 3441 N N . ILE B 1 165 ? 4.574 -11.992 -15.156 1 98.12 165 ILE B N 1
ATOM 3442 C CA . ILE B 1 165 ? 5.316 -11.844 -16.406 1 98.12 165 ILE B CA 1
ATOM 3443 C C . ILE B 1 165 ? 4.824 -10.609 -17.141 1 98.12 165 ILE B C 1
ATOM 3445 O O . ILE B 1 165 ? 5.629 -9.844 -17.688 1 98.12 165 ILE B O 1
ATOM 3449 N N . LEU B 1 166 ? 3.568 -10.422 -17.172 1 98.31 166 LEU B N 1
ATOM 3450 C CA . LEU B 1 166 ? 3.012 -9.234 -17.812 1 98.31 166 LEU B CA 1
ATOM 3451 C C . LEU B 1 166 ? 3.518 -7.965 -17.125 1 98.31 166 LEU B C 1
ATOM 3453 O O . LEU B 1 166 ? 3.809 -6.973 -17.797 1 98.31 166 LEU B O 1
ATOM 3457 N N . LEU B 1 167 ? 3.596 -7.98 -15.828 1 98.25 167 LEU B N 1
ATOM 3458 C CA . LEU B 1 167 ? 4.098 -6.824 -15.094 1 98.25 167 LEU B CA 1
ATOM 3459 C C . LEU B 1 167 ? 5.566 -6.57 -15.414 1 98.25 167 LEU B C 1
ATOM 3461 O O . LEU B 1 167 ? 6 -5.422 -15.5 1 98.25 167 LEU B O 1
ATOM 3465 N N . GLU B 1 168 ? 6.273 -7.664 -15.562 1 97.69 168 GLU B N 1
ATOM 3466 C CA . GLU B 1 168 ? 7.672 -7.512 -15.945 1 97.69 168 GLU B CA 1
ATOM 3467 C C . GLU B 1 168 ? 7.797 -6.836 -17.312 1 97.69 168 GLU B C 1
ATOM 3469 O O . GLU B 1 168 ? 8.648 -5.973 -17.516 1 97.69 168 GLU B O 1
ATOM 3474 N N . GLN B 1 169 ? 6.988 -7.234 -18.219 1 97.56 169 GLN B N 1
ATOM 3475 C CA . GLN B 1 169 ? 6.984 -6.605 -19.547 1 97.56 169 GLN B CA 1
ATOM 3476 C C . GLN B 1 169 ? 6.633 -5.125 -19.438 1 97.56 169 GLN B C 1
ATOM 3478 O O . GLN B 1 169 ? 7.266 -4.285 -20.078 1 97.56 169 GLN B O 1
ATOM 3483 N N . LEU B 1 170 ? 5.672 -4.855 -18.656 1 98 170 LEU B N 1
ATOM 3484 C CA . LEU B 1 170 ? 5.262 -3.469 -18.453 1 98 170 LEU B CA 1
ATOM 3485 C C . LEU B 1 170 ? 6.387 -2.658 -17.812 1 98 170 LEU B C 1
ATOM 3487 O O . LEU B 1 170 ? 6.68 -1.543 -18.25 1 98 170 LEU B O 1
ATOM 3491 N N . TYR B 1 171 ? 6.969 -3.184 -16.812 1 98 171 TYR B N 1
ATOM 3492 C CA . TYR B 1 171 ? 8.039 -2.477 -16.125 1 98 171 TYR B CA 1
ATOM 3493 C C . TYR B 1 171 ? 9.219 -2.223 -17.047 1 98 171 TYR B C 1
ATOM 3495 O O . TYR B 1 171 ? 9.844 -1.161 -17 1 98 171 TYR B O 1
ATOM 3503 N N . ASP B 1 172 ? 9.523 -3.225 -17.859 1 96.62 172 ASP B N 1
ATOM 3504 C CA . ASP B 1 172 ? 10.594 -3.053 -18.828 1 96.62 172 ASP B CA 1
ATOM 3505 C C . ASP B 1 172 ? 10.312 -1.881 -19.766 1 96.62 172 ASP B C 1
ATOM 3507 O O . ASP B 1 172 ? 11.219 -1.127 -20.125 1 96.62 172 ASP B O 1
ATOM 3511 N N . GLN B 1 173 ? 9.125 -1.769 -20.203 1 96.69 173 GLN B N 1
ATOM 3512 C CA . GLN B 1 173 ? 8.742 -0.635 -21.031 1 96.69 173 GLN B CA 1
ATOM 3513 C C . GLN B 1 173 ? 9 0.688 -20.328 1 96.69 173 GLN B C 1
ATOM 3515 O O . GLN B 1 173 ? 9.539 1.626 -20.922 1 96.69 173 GLN B O 1
ATOM 3520 N N . TYR B 1 174 ? 8.625 0.732 -19.078 1 97.5 174 TYR B N 1
ATOM 3521 C CA . TYR B 1 174 ? 8.844 1.938 -18.297 1 97.5 174 TYR B CA 1
ATOM 3522 C C . TYR B 1 174 ? 10.336 2.229 -18.141 1 97.5 174 TYR B C 1
ATOM 3524 O O . TYR B 1 174 ? 10.758 3.385 -18.203 1 97.5 174 TYR B O 1
ATOM 3532 N N . TYR B 1 175 ? 11.047 1.186 -17.953 1 96.19 175 TYR B N 1
ATOM 3533 C CA . TYR B 1 175 ? 12.492 1.343 -17.797 1 96.19 175 TYR B CA 1
ATOM 3534 C C . TYR B 1 175 ? 13.117 1.906 -19.062 1 96.19 175 TYR B C 1
ATOM 3536 O O . TYR B 1 175 ? 13.938 2.824 -19.016 1 96.19 175 TYR B O 1
ATOM 3544 N N . HIS B 1 176 ? 12.742 1.397 -20.188 1 95.19 176 HIS B N 1
ATOM 3545 C CA . HIS B 1 176 ? 13.289 1.85 -21.469 1 95.19 176 HIS B CA 1
ATOM 3546 C C . HIS B 1 176 ? 12.914 3.303 -21.75 1 95.19 176 HIS B C 1
ATOM 3548 O O . HIS B 1 176 ? 13.641 4.016 -22.438 1 95.19 176 HIS B O 1
ATOM 3554 N N . GLN B 1 177 ? 11.875 3.803 -21.109 1 96.38 177 GLN B N 1
ATOM 3555 C CA . GLN B 1 177 ? 11.422 5.18 -21.281 1 96.38 177 GLN B CA 1
ATOM 3556 C C . GLN B 1 177 ? 12.047 6.098 -20.234 1 96.38 177 GLN B C 1
ATOM 3558 O O . GLN B 1 177 ? 11.75 7.293 -20.188 1 96.38 177 GLN B O 1
ATOM 3563 N N . GLY B 1 178 ? 12.781 5.551 -19.344 1 95.38 178 GLY B N 1
ATOM 3564 C CA . GLY B 1 178 ? 13.414 6.344 -18.297 1 95.38 178 GLY B CA 1
ATOM 3565 C C . GLY B 1 178 ? 12.492 6.641 -17.141 1 95.38 178 GLY B C 1
ATOM 3566 O O . GLY B 1 178 ? 12.781 7.516 -16.312 1 95.38 178 GLY B O 1
ATOM 3567 N N . ARG B 1 179 ? 11.43 5.895 -17.047 1 96.94 179 ARG B N 1
ATOM 3568 C CA . ARG B 1 179 ? 10.422 6.156 -16.016 1 96.94 179 ARG B CA 1
ATOM 3569 C C . ARG B 1 179 ? 10.578 5.203 -14.836 1 96.94 179 ARG B C 1
ATOM 3571 O O . ARG B 1 179 ? 9.984 5.418 -13.781 1 96.94 179 ARG B O 1
ATOM 3578 N N . ALA B 1 180 ? 11.273 4.105 -14.992 1 96.25 180 ALA B N 1
ATOM 3579 C CA . ALA B 1 180 ? 11.633 3.15 -13.945 1 96.25 180 ALA B CA 1
ATOM 3580 C C . ALA B 1 180 ? 13.141 3.154 -13.695 1 96.25 180 ALA B C 1
ATOM 3582 O O . ALA B 1 180 ? 13.922 3.439 -14.602 1 96.25 180 ALA B O 1
ATOM 3583 N N . LEU B 1 181 ? 13.539 2.803 -12.477 1 93.25 181 LEU B N 1
ATOM 3584 C CA . LEU B 1 181 ? 14.906 3.1 -12.078 1 93.25 181 LEU B CA 1
ATOM 3585 C C . LEU B 1 181 ? 15.766 1.841 -12.109 1 93.25 181 LEU B C 1
ATOM 3587 O O . LEU B 1 181 ? 17 1.926 -12.141 1 93.25 181 LEU B O 1
ATOM 3591 N N . GLU B 1 182 ? 15.164 0.761 -12.062 1 89.75 182 GLU B N 1
ATOM 3592 C CA . GLU B 1 182 ? 15.969 -0.447 -11.891 1 89.75 182 GLU B CA 1
ATOM 3593 C C . GLU B 1 182 ? 15.906 -1.335 -13.125 1 89.75 182 GLU B C 1
ATOM 3595 O O . GLU B 1 182 ? 14.828 -1.541 -13.695 1 89.75 182 GLU B O 1
ATOM 3600 N N . LEU B 1 183 ? 17.094 -1.753 -13.484 1 86.62 183 LEU B N 1
ATOM 3601 C CA . LEU B 1 183 ? 17.141 -2.877 -14.414 1 86.62 183 LEU B CA 1
ATOM 3602 C C . LEU B 1 183 ? 16.812 -4.184 -13.695 1 86.62 183 LEU B C 1
ATOM 3604 O O . LEU B 1 183 ? 17.5 -4.566 -12.75 1 86.62 183 LEU B O 1
ATOM 3608 N N . ARG B 1 184 ? 15.828 -4.758 -14.172 1 90.12 184 ARG B N 1
ATOM 3609 C CA . ARG B 1 184 ? 15.367 -5.961 -13.477 1 90.12 184 ARG B CA 1
ATOM 3610 C C . ARG B 1 184 ? 16.438 -7.047 -13.508 1 90.12 184 ARG B C 1
ATOM 3612 O O . ARG B 1 184 ? 17.109 -7.246 -14.523 1 90.12 184 ARG B O 1
ATOM 3619 N N . GLY B 1 185 ? 16.578 -7.781 -12.352 1 87.88 185 GLY B N 1
ATOM 3620 C CA . GLY B 1 185 ? 17.594 -8.812 -12.219 1 87.88 185 GLY B CA 1
ATOM 3621 C C . GLY B 1 185 ? 18.844 -8.328 -11.5 1 87.88 185 GLY B C 1
ATOM 3622 O O . GLY B 1 185 ? 19.672 -9.133 -11.062 1 87.88 185 GLY B O 1
ATOM 3623 N N . GLN B 1 186 ? 18.984 -7.043 -11.336 1 85.44 186 GLN B N 1
ATOM 3624 C CA . GLN B 1 186 ? 20.141 -6.48 -10.648 1 85.44 186 GLN B CA 1
ATOM 3625 C C . GLN B 1 186 ? 20.062 -6.734 -9.148 1 85.44 186 GLN B C 1
ATOM 3627 O O . GLN B 1 186 ? 21.078 -6.988 -8.5 1 85.44 186 GLN B O 1
ATOM 3632 N N . ILE B 1 187 ? 18.891 -6.613 -8.664 1 87.62 187 ILE B N 1
ATOM 3633 C CA . ILE B 1 187 ? 18.656 -6.891 -7.25 1 87.62 187 ILE B CA 1
ATOM 3634 C C . ILE B 1 187 ? 17.766 -8.125 -7.105 1 87.62 187 ILE B C 1
ATOM 3636 O O . ILE B 1 187 ? 16.656 -8.164 -7.625 1 87.62 187 ILE B O 1
ATOM 3640 N N . LEU B 1 188 ? 18.375 -9.086 -6.426 1 91.19 188 LEU B N 1
ATOM 3641 C CA . LEU B 1 188 ? 17.625 -10.312 -6.199 1 91.19 188 LEU B CA 1
ATOM 3642 C C . LEU B 1 188 ? 17.25 -10.453 -4.727 1 91.19 188 LEU B C 1
ATOM 3644 O O . LEU B 1 188 ? 17.953 -9.938 -3.852 1 91.19 188 LEU B O 1
ATOM 3648 N N . LYS B 1 189 ? 16.203 -11.141 -4.57 1 93.44 189 LYS B N 1
ATOM 3649 C CA . LYS B 1 189 ? 15.82 -11.461 -3.193 1 93.44 189 LYS B CA 1
ATOM 3650 C C . LYS B 1 189 ? 16.766 -12.484 -2.586 1 93.44 189 LYS B C 1
ATOM 3652 O O . LYS B 1 189 ? 17.484 -13.188 -3.311 1 93.44 189 LYS B O 1
ATOM 3657 N N . ARG B 1 190 ? 16.703 -12.461 -1.288 1 89.81 190 ARG B N 1
ATOM 3658 C CA . ARG B 1 190 ? 17.531 -13.422 -0.576 1 89.81 190 ARG B CA 1
ATOM 3659 C C . ARG B 1 190 ? 17.109 -14.852 -0.876 1 89.81 190 ARG B C 1
ATOM 3661 O O . ARG B 1 190 ? 15.984 -15.086 -1.321 1 89.81 190 ARG B O 1
ATOM 3668 N N . TYR B 1 191 ? 17.984 -15.773 -0.539 1 85.75 191 TYR B N 1
ATOM 3669 C CA . TYR B 1 191 ? 17.781 -17.156 -0.934 1 85.75 191 TYR B CA 1
ATOM 3670 C C . TYR B 1 191 ? 16.531 -17.75 -0.284 1 85.75 191 TYR B C 1
ATOM 3672 O O . TYR B 1 191 ? 15.836 -18.562 -0.89 1 85.75 191 TYR B O 1
ATOM 3680 N N . PHE B 1 192 ? 16.203 -17.328 0.859 1 86.38 192 PHE B N 1
ATOM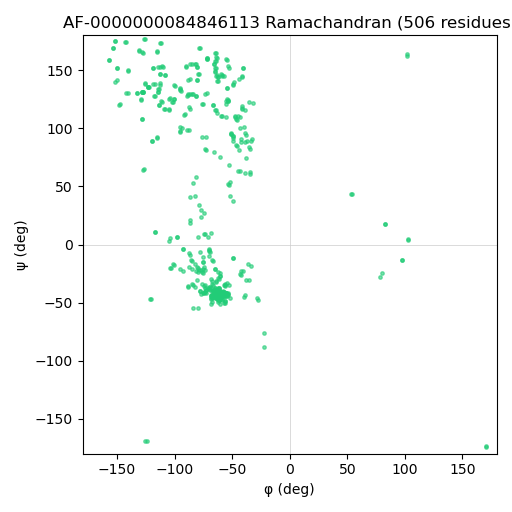 3681 C CA . PHE B 1 192 ? 15.062 -17.906 1.562 1 86.38 192 PHE B CA 1
ATOM 3682 C C . PHE B 1 192 ? 13.75 -17.422 0.963 1 86.38 192 PHE B C 1
ATOM 3684 O O . PHE B 1 192 ? 12.695 -18.016 1.202 1 86.38 192 PHE B O 1
ATOM 3691 N N . ALA B 1 193 ? 13.891 -16.375 0.183 1 93.81 193 ALA B N 1
ATOM 3692 C CA . ALA B 1 193 ? 12.711 -15.852 -0.493 1 93.81 193 ALA B CA 1
ATOM 3693 C C . ALA B 1 193 ? 12.625 -16.359 -1.93 1 93.81 193 ALA B C 1
ATOM 3695 O O . ALA B 1 193 ? 11.82 -15.867 -2.725 1 93.81 193 ALA B O 1
ATOM 3696 N N . ARG B 1 194 ? 13.477 -17.234 -2.275 1 94.31 194 ARG B N 1
ATOM 3697 C CA . ARG B 1 194 ? 13.484 -17.891 -3.58 1 94.31 194 ARG B CA 1
ATOM 3698 C C . ARG B 1 194 ? 13.5 -19.406 -3.434 1 94.31 194 ARG B C 1
ATOM 3700 O O . ARG B 1 194 ? 14.422 -20.078 -3.902 1 94.31 194 ARG B O 1
ATOM 3707 N N . PRO B 1 195 ? 12.469 -19.922 -2.893 1 91.12 195 PRO B N 1
ATOM 3708 C CA . PRO B 1 195 ? 12.469 -21.359 -2.615 1 91.12 195 PRO B CA 1
ATOM 3709 C C . PRO B 1 195 ? 12.516 -22.203 -3.887 1 91.12 195 PRO B C 1
ATOM 3711 O O . PRO B 1 195 ? 11.953 -21.812 -4.91 1 91.12 195 PRO B O 1
ATOM 3714 N N . THR B 1 196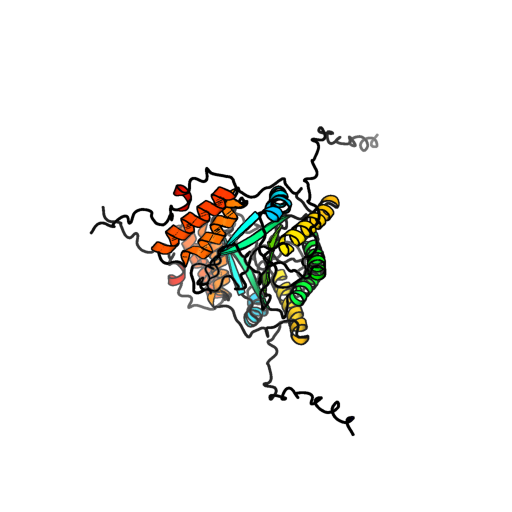 ? 13.148 -23.328 -3.695 1 89 196 THR B N 1
ATOM 3715 C CA . THR B 1 196 ? 13.141 -24.344 -4.75 1 89 196 THR B CA 1
ATOM 3716 C C . THR B 1 196 ? 11.812 -25.094 -4.766 1 89 196 THR B C 1
ATOM 3718 O O . THR B 1 196 ? 10.992 -24.938 -3.859 1 89 196 THR B O 1
ATOM 3721 N N . TRP B 1 197 ? 11.633 -25.859 -5.809 1 86.25 197 TRP B N 1
ATOM 3722 C CA . TRP B 1 197 ? 10.43 -26.688 -5.887 1 86.25 197 TRP B CA 1
ATOM 3723 C C . TRP B 1 197 ? 10.312 -27.594 -4.664 1 86.25 197 TRP B C 1
ATOM 3725 O O . TRP B 1 197 ? 9.234 -27.703 -4.078 1 86.25 197 TRP B O 1
ATOM 3735 N N . GLU B 1 198 ? 11.391 -28.203 -4.281 1 79.12 198 GLU B N 1
ATOM 3736 C CA . GLU B 1 198 ? 11.406 -29.109 -3.145 1 79.12 198 GLU B CA 1
ATOM 3737 C C . GLU B 1 198 ? 10.969 -28.406 -1.864 1 79.12 198 GLU B C 1
ATOM 3739 O O . GLU B 1 198 ? 10.211 -28.969 -1.067 1 79.12 198 GLU B O 1
ATOM 3744 N N . PHE B 1 199 ? 11.461 -27.25 -1.756 1 81.12 199 PHE B N 1
ATOM 3745 C CA . PHE B 1 199 ? 11.094 -26.484 -0.576 1 81.12 199 PHE B CA 1
ATOM 3746 C C . PHE B 1 199 ? 9.617 -26.109 -0.615 1 81.12 199 PHE B C 1
ATOM 3748 O O . PHE B 1 199 ? 8.93 -26.156 0.407 1 81.12 199 PHE B O 1
ATOM 3755 N N . LEU B 1 200 ? 9.133 -25.672 -1.716 1 84.06 200 LEU B N 1
ATOM 3756 C CA . LEU B 1 200 ? 7.727 -25.312 -1.873 1 84.06 200 LEU B CA 1
ATOM 3757 C C . LEU B 1 200 ? 6.82 -26.5 -1.524 1 84.06 200 LEU B C 1
ATOM 3759 O O . LEU B 1 200 ? 5.852 -26.344 -0.779 1 84.06 200 LEU B O 1
ATOM 3763 N N . VAL B 1 201 ? 7.164 -27.609 -1.974 1 75.62 201 VAL B N 1
ATOM 3764 C CA . VAL B 1 201 ? 6.379 -28.828 -1.733 1 75.62 201 VAL B CA 1
ATOM 3765 C C . VAL B 1 201 ? 6.422 -29.172 -0.248 1 75.62 201 VAL B C 1
ATOM 3767 O O . VAL B 1 201 ? 5.398 -29.547 0.335 1 75.62 201 VAL B O 1
ATOM 3770 N N . ALA B 1 202 ? 7.578 -29.109 0.291 1 70.88 202 ALA B N 1
ATOM 3771 C CA . ALA B 1 202 ? 7.723 -29.406 1.712 1 70.88 202 ALA B CA 1
ATOM 3772 C C . ALA B 1 202 ? 6.828 -28.516 2.561 1 70.88 202 ALA B C 1
ATOM 3774 O O . ALA B 1 202 ? 6.211 -28.969 3.525 1 70.88 202 ALA B O 1
ATOM 3775 N N . ARG B 1 203 ? 6.836 -27.297 2.191 1 71.88 203 ARG B N 1
ATOM 3776 C CA . ARG B 1 203 ? 6.008 -26.344 2.92 1 71.88 203 ARG B CA 1
ATOM 3777 C C . ARG B 1 203 ? 4.527 -26.641 2.713 1 71.88 203 ARG B C 1
ATOM 3779 O O . ARG B 1 203 ? 3.729 -26.516 3.645 1 71.88 203 ARG B O 1
ATOM 3786 N N . PHE B 1 204 ? 4.223 -26.984 1.543 1 65.56 204 PHE B N 1
ATOM 3787 C CA . PHE B 1 204 ? 2.836 -27.297 1.208 1 65.56 204 PHE B CA 1
ATOM 3788 C C . PHE B 1 204 ? 2.367 -28.547 1.947 1 65.56 204 PHE B C 1
ATOM 3790 O O . PHE B 1 204 ? 1.232 -28.609 2.426 1 65.56 204 PHE B O 1
ATOM 3797 N N . ILE B 1 205 ? 3.234 -29.484 1.979 1 59.59 205 ILE B N 1
ATOM 3798 C CA . ILE B 1 205 ? 2.932 -30.734 2.652 1 59.59 205 ILE B CA 1
ATOM 3799 C C . ILE B 1 205 ? 2.848 -30.5 4.16 1 59.59 205 ILE B C 1
ATOM 3801 O O . ILE B 1 205 ? 1.933 -31 4.82 1 59.59 205 ILE B O 1
ATOM 3805 N N . ARG B 1 206 ? 3.92 -29.859 4.629 1 56.22 206 ARG B N 1
ATOM 3806 C CA . ARG B 1 206 ? 3.922 -29.562 6.059 1 56.22 206 ARG B CA 1
ATOM 3807 C C . ARG B 1 206 ? 2.639 -28.859 6.48 1 56.22 206 ARG B C 1
ATOM 3809 O O . ARG B 1 206 ? 2.064 -29.172 7.523 1 56.22 206 ARG B O 1
ATOM 3816 N N . SER B 1 207 ? 2.334 -28 5.777 1 54.38 207 SER B N 1
ATOM 3817 C CA . SER B 1 207 ? 1.101 -27.281 6.078 1 54.38 207 SER B CA 1
ATOM 3818 C C . SER B 1 207 ? -0.105 -28.203 6.051 1 54.38 207 SER B C 1
ATOM 3820 O O . SER B 1 207 ? -1.062 -28.016 6.801 1 54.38 207 SER B O 1
ATOM 3822 N N . SER B 1 208 ? 0.115 -29.266 5.297 1 49.94 208 SER B N 1
ATOM 3823 C CA . SER B 1 208 ? -0.961 -30.25 5.184 1 49.94 208 SER B CA 1
ATOM 3824 C C . SER B 1 208 ? -0.876 -31.297 6.289 1 49.94 208 SER B C 1
ATOM 3826 O O . SER B 1 208 ? -1.899 -31.812 6.738 1 49.94 208 SER B O 1
ATOM 3828 N N . LEU B 1 209 ? 0.469 -31.703 6.691 1 48.91 209 LEU B N 1
ATOM 3829 C CA . LEU B 1 209 ? 0.719 -32.812 7.613 1 48.91 209 LEU B CA 1
ATOM 3830 C C . LEU B 1 209 ? 0.466 -32.375 9.055 1 48.91 209 LEU B C 1
ATOM 3832 O O . LEU B 1 209 ? 0.135 -33.188 9.906 1 48.91 209 LEU B O 1
ATOM 3836 N N . SER B 1 210 ? 0.871 -31.172 9.375 1 47.34 210 SER B N 1
ATOM 3837 C CA . SER B 1 210 ? 0.794 -30.75 10.766 1 47.34 210 SER B CA 1
ATOM 3838 C C . SER B 1 210 ? -0.58 -31.031 11.359 1 47.34 210 SER B C 1
ATOM 3840 O O . SER B 1 210 ? -0.758 -31 12.578 1 47.34 210 SER B O 1
ATOM 3842 N N . LEU B 1 211 ? -1.459 -31.344 10.57 1 45.34 211 LEU B N 1
ATOM 3843 C CA . LEU B 1 211 ? -2.811 -31.656 11.031 1 45.34 211 LEU B CA 1
ATOM 3844 C C . LEU B 1 211 ? -2.939 -33.125 11.43 1 45.34 211 LEU B C 1
ATOM 3846 O O . LEU B 1 211 ? -3.967 -33.531 11.969 1 45.34 211 LEU B O 1
ATOM 3850 N N . LEU B 1 212 ? -1.912 -33.844 11.109 1 48.12 212 LEU B N 1
ATOM 3851 C CA . LEU B 1 212 ? -2.057 -35.312 11.289 1 48.12 212 LEU B CA 1
ATOM 3852 C C . LEU B 1 212 ? -1.505 -35.719 12.648 1 48.12 212 LEU B C 1
ATOM 3854 O O . LEU B 1 212 ? -0.595 -35.094 13.18 1 48.12 212 LEU B O 1
ATOM 3858 N N . PRO B 1 213 ? -2.219 -36.5 13.406 1 50.16 213 PRO B N 1
ATOM 3859 C CA . PRO B 1 213 ? -1.638 -37.094 14.609 1 50.16 213 PRO B CA 1
ATOM 3860 C C . PRO B 1 213 ? -0.205 -37.594 14.391 1 50.16 213 PRO B C 1
ATOM 3862 O O . PRO B 1 213 ? 0.181 -37.906 13.258 1 50.16 213 PRO B O 1
ATOM 3865 N N . ALA B 1 214 ? 0.667 -37.438 15.477 1 49.78 214 ALA B N 1
ATOM 3866 C CA . ALA B 1 214 ? 2.1 -37.719 15.445 1 49.78 214 ALA B CA 1
ATOM 3867 C C . ALA B 1 214 ? 2.396 -38.969 14.617 1 49.78 214 ALA B C 1
ATOM 3869 O O . ALA B 1 214 ? 3.357 -39 13.844 1 49.78 214 ALA B O 1
ATOM 3870 N N . THR B 1 215 ? 1.646 -39.938 14.805 1 52.03 215 THR B N 1
ATOM 3871 C CA . THR B 1 215 ? 1.873 -41.219 14.156 1 52.03 215 THR B CA 1
ATOM 3872 C C . THR B 1 215 ? 1.711 -41.094 12.641 1 52.03 215 THR B C 1
ATOM 3874 O O . THR B 1 215 ? 2.49 -41.688 11.875 1 52.03 215 THR B O 1
ATOM 3877 N N . LYS B 1 216 ? 0.747 -40.406 12.242 1 52.69 216 LYS B N 1
ATOM 3878 C CA . LYS B 1 216 ? 0.427 -40.281 10.82 1 52.69 216 LYS B CA 1
ATOM 3879 C C . LYS B 1 216 ? 1.326 -39.281 10.125 1 52.69 216 LYS B C 1
ATOM 3881 O O . LYS B 1 216 ? 1.615 -39.406 8.93 1 52.69 216 LYS B O 1
ATOM 3886 N N . ARG B 1 217 ? 1.829 -38.438 10.891 1 51.72 217 ARG B N 1
ATOM 3887 C CA . ARG B 1 217 ? 2.777 -37.469 10.375 1 51.72 217 ARG B CA 1
ATOM 3888 C C . ARG B 1 217 ? 4.035 -38.125 9.844 1 51.72 217 ARG B C 1
ATOM 3890 O O . ARG B 1 217 ? 4.559 -37.75 8.797 1 51.72 217 ARG B O 1
ATOM 3897 N N . GLU B 1 218 ? 4.414 -39.062 10.656 1 51.25 218 GLU B N 1
ATOM 3898 C CA . GLU B 1 218 ? 5.613 -39.781 10.258 1 51.25 218 GLU B CA 1
ATOM 3899 C C . GLU B 1 218 ? 5.387 -40.562 8.953 1 51.25 218 GLU B C 1
ATOM 3901 O O . GLU B 1 218 ? 6.254 -40.562 8.078 1 51.25 218 GLU B O 1
ATOM 3906 N N . GLU B 1 219 ? 4.281 -41.156 8.836 1 51.25 219 GLU B N 1
ATOM 3907 C CA . GLU B 1 219 ? 3.98 -41.906 7.613 1 51.25 219 GLU B CA 1
ATOM 3908 C C . GLU B 1 219 ? 3.861 -40.969 6.414 1 51.25 219 GLU B C 1
ATOM 3910 O O . GLU B 1 219 ? 4.387 -41.25 5.336 1 51.25 219 GLU B O 1
ATOM 3915 N N . GLN B 1 220 ? 3.248 -39.969 6.629 1 49.94 220 GLN B N 1
ATOM 3916 C CA . GLN B 1 220 ? 3.062 -39 5.531 1 49.94 220 GLN B CA 1
ATOM 3917 C C . GLN B 1 220 ? 4.375 -38.312 5.176 1 49.94 220 GLN B C 1
ATOM 3919 O O . GLN B 1 220 ? 4.645 -38.062 4.004 1 49.94 220 GLN B O 1
ATOM 3924 N N . ARG B 1 221 ? 5.082 -38.094 6.207 1 50.81 221 ARG B N 1
ATOM 3925 C CA . ARG B 1 221 ? 6.441 -37.625 5.961 1 50.81 221 ARG B CA 1
ATOM 3926 C C . ARG B 1 221 ? 7.207 -38.594 5.078 1 50.81 221 ARG B C 1
ATOM 3928 O O . ARG B 1 221 ? 7.898 -38.188 4.141 1 50.81 221 ARG B O 1
ATOM 3935 N N . GLU B 1 222 ? 7.137 -39.781 5.496 1 52 222 GLU B N 1
ATOM 3936 C CA . GLU B 1 222 ? 7.816 -40.812 4.703 1 52 222 GLU B CA 1
ATOM 3937 C C . GLU B 1 222 ? 7.289 -40.844 3.27 1 52 222 GLU B C 1
ATOM 3939 O O . GLU B 1 222 ? 8.07 -40.969 2.32 1 52 222 GLU B O 1
ATOM 3944 N N . HIS B 1 223 ? 6.074 -40.688 3.174 1 48.88 223 HIS B N 1
ATOM 3945 C CA . HIS B 1 223 ? 5.484 -40.656 1.84 1 48.88 223 HIS B CA 1
ATOM 3946 C C . HIS B 1 223 ? 5.902 -39.406 1.075 1 48.88 223 HIS B C 1
ATOM 3948 O O . HIS B 1 223 ? 6.234 -39.5 -0.11 1 48.88 223 HIS B O 1
ATOM 3954 N N . LEU B 1 224 ? 5.828 -38.438 1.784 1 49.53 224 LEU B N 1
ATOM 3955 C CA . LEU B 1 224 ? 6.27 -37.219 1.164 1 49.53 224 LEU B CA 1
ATOM 3956 C C . LEU B 1 224 ? 7.727 -37.312 0.722 1 49.53 224 LEU B C 1
ATOM 3958 O O . LEU B 1 224 ? 8.086 -36.844 -0.363 1 49.53 224 LEU B O 1
ATOM 3962 N N . LEU B 1 225 ? 8.453 -37.875 1.552 1 52.09 225 LEU B N 1
ATOM 3963 C CA . LEU B 1 225 ? 9.852 -38.094 1.206 1 52.09 225 LEU B CA 1
ATOM 3964 C C . LEU B 1 225 ? 9.961 -39 -0.022 1 52.09 225 LEU B C 1
ATOM 3966 O O . LEU B 1 225 ? 10.82 -38.781 -0.875 1 52.09 225 LEU B O 1
ATOM 3970 N N . GLN B 1 226 ? 9.125 -39.875 -0.021 1 51.41 226 GLN B N 1
ATOM 3971 C CA . GLN B 1 226 ? 9.133 -40.75 -1.182 1 51.41 226 GLN B CA 1
ATOM 3972 C C . GLN B 1 226 ? 8.75 -40 -2.451 1 51.41 226 GLN B C 1
ATOM 3974 O O . GLN B 1 226 ? 9.352 -40.219 -3.508 1 51.41 226 GLN B O 1
ATOM 3979 N N . VAL B 1 227 ? 7.824 -39.188 -2.236 1 47.31 227 VAL B N 1
ATOM 3980 C CA . VAL B 1 227 ? 7.398 -38.406 -3.389 1 47.31 227 VAL B CA 1
ATOM 3981 C C . VAL B 1 227 ? 8.523 -37.469 -3.814 1 47.31 227 VAL B C 1
ATOM 3983 O O . VAL B 1 227 ? 8.812 -37.312 -5.004 1 47.31 227 VAL B O 1
ATOM 3986 N N . LEU B 1 228 ? 9.055 -36.875 -2.836 1 48.69 228 LEU B N 1
ATOM 3987 C CA . LEU B 1 228 ? 10.188 -36 -3.121 1 48.69 228 LEU B CA 1
ATOM 3988 C C . LEU B 1 228 ? 11.359 -36.812 -3.678 1 48.69 228 LEU B C 1
ATOM 3990 O O . LEU B 1 228 ? 12.078 -36.312 -4.562 1 48.69 228 LEU B O 1
ATOM 3994 N N . ALA B 1 229 ? 11.625 -37.938 -3.018 1 48.03 229 ALA B N 1
ATOM 3995 C CA . ALA B 1 229 ? 12.656 -38.844 -3.533 1 48.03 229 ALA B CA 1
ATOM 3996 C C . ALA B 1 229 ? 12.391 -39.219 -4.988 1 48.03 229 ALA B C 1
ATOM 3998 O O . ALA B 1 229 ? 13.32 -39.344 -5.781 1 48.03 229 ALA B O 1
ATOM 3999 N N . HIS B 1 230 ? 11.219 -39.438 -5.199 1 42.28 230 HIS B N 1
ATOM 4000 C CA . HIS B 1 230 ? 10.93 -39.75 -6.59 1 42.28 230 HIS B CA 1
ATOM 4001 C C . HIS B 1 230 ? 11.133 -38.531 -7.488 1 42.28 230 HIS B C 1
ATOM 4003 O O . HIS B 1 230 ? 11.375 -38.688 -8.688 1 42.28 230 HIS B O 1
ATOM 4009 N N . THR B 1 231 ? 10.938 -37.406 -6.977 1 42.78 231 THR B N 1
ATOM 4010 C CA . THR B 1 231 ? 11.172 -36.219 -7.801 1 42.78 231 THR B CA 1
ATOM 4011 C C . THR B 1 231 ? 12.672 -35.938 -7.922 1 42.78 231 THR B C 1
ATOM 4013 O O . THR B 1 231 ? 13.07 -34.906 -8.516 1 42.78 231 THR B O 1
ATOM 4016 N N . GLY B 1 232 ? 13.734 -36.969 -7.746 1 39.78 232 GLY B N 1
ATOM 4017 C CA . GLY B 1 232 ? 15.164 -37.156 -7.984 1 39.78 232 GLY B CA 1
ATOM 4018 C C . GLY B 1 232 ? 16.031 -36.5 -6.914 1 39.78 232 GLY B C 1
ATOM 4019 O O . GLY B 1 232 ? 17.25 -36.531 -7.008 1 39.78 232 GLY B O 1
ATOM 4020 N N . LYS B 1 233 ? 15.836 -35.5 -6.082 1 41.59 233 LYS B N 1
ATOM 4021 C CA . LYS B 1 233 ? 16.922 -34.969 -5.25 1 41.59 233 LYS B CA 1
ATOM 4022 C C . LYS B 1 233 ? 16.906 -35.594 -3.865 1 41.59 233 LYS B C 1
ATOM 4024 O O . LYS B 1 233 ? 15.938 -35.469 -3.115 1 41.59 233 LYS B O 1
ATOM 4029 N N . GLU B 1 234 ? 17.703 -36.594 -3.404 1 38.5 234 GLU B N 1
ATOM 4030 C CA . GLU B 1 234 ? 18.047 -37.375 -2.225 1 38.5 234 GLU B CA 1
ATOM 4031 C C . GLU B 1 234 ? 18.469 -36.5 -1.066 1 38.5 234 GLU B C 1
ATOM 4033 O O . GLU B 1 234 ? 18.297 -36.844 0.101 1 38.5 234 GLU B O 1
ATOM 4038 N N . ASP B 1 235 ? 19.281 -35.438 -1.219 1 34.47 235 ASP B N 1
ATOM 4039 C CA . ASP B 1 235 ? 20.109 -34.875 -0.153 1 34.47 235 ASP B CA 1
ATOM 4040 C C . ASP B 1 235 ? 19.328 -33.844 0.674 1 34.47 235 ASP B C 1
ATOM 4042 O O . ASP B 1 235 ? 19.922 -32.906 1.22 1 34.47 235 ASP B O 1
ATOM 4046 N N . VAL B 1 236 ? 18.094 -33.812 0.704 1 34.38 236 VAL B N 1
ATOM 4047 C CA . VAL B 1 236 ? 17.469 -32.812 1.578 1 34.38 236 VAL B CA 1
ATOM 4048 C C . VAL B 1 236 ? 17.578 -33.281 3.033 1 34.38 236 VAL B C 1
ATOM 4050 O O . VAL B 1 236 ? 17.125 -34.344 3.398 1 34.38 236 VAL B O 1
ATOM 4053 N N . ASP B 1 237 ? 18.734 -32.812 3.777 1 32.66 237 ASP B N 1
ATOM 4054 C CA . ASP B 1 237 ? 18.844 -33.031 5.219 1 32.66 237 ASP B CA 1
ATOM 4055 C C . ASP B 1 237 ? 17.562 -32.562 5.938 1 32.66 237 ASP B C 1
ATOM 4057 O O . ASP B 1 237 ? 17.266 -31.375 5.984 1 32.66 237 ASP B O 1
ATOM 4061 N N . LEU B 1 238 ? 16.703 -33.344 6.18 1 33.88 238 LEU B N 1
ATOM 4062 C CA . LEU B 1 238 ? 15.422 -33.188 6.84 1 33.88 238 LEU B CA 1
ATOM 4063 C C . LEU B 1 238 ? 15.602 -32.719 8.289 1 33.88 238 LEU B C 1
ATOM 4065 O O . LEU B 1 238 ? 14.641 -32.312 8.938 1 33.88 238 LEU B O 1
ATOM 4069 N N . ALA B 1 239 ? 16.688 -33.062 8.914 1 37.84 239 ALA B N 1
ATOM 4070 C CA . ALA B 1 239 ? 16.938 -32.656 10.297 1 37.84 239 ALA B CA 1
ATOM 4071 C C . ALA B 1 239 ? 16.797 -31.141 10.469 1 37.84 239 ALA B C 1
ATOM 4073 O O . ALA B 1 239 ? 16.344 -30.672 11.516 1 37.84 239 ALA B O 1
ATOM 4074 N N . SER B 1 240 ? 17.141 -30.406 9.57 1 33.38 240 SER B N 1
ATOM 4075 C CA . SER B 1 240 ? 17.094 -28.953 9.711 1 33.38 240 SER B CA 1
ATOM 4076 C C . SER B 1 240 ? 15.672 -28.422 9.617 1 33.38 240 SER B C 1
ATOM 4078 O O . SER B 1 240 ? 15.414 -27.266 9.914 1 33.38 240 SER B O 1
ATOM 4080 N N . ILE B 1 241 ? 14.805 -29.156 9.039 1 33.31 241 ILE B N 1
ATOM 4081 C CA . ILE B 1 241 ? 13.406 -28.766 8.875 1 33.31 241 ILE B CA 1
ATOM 4082 C C . ILE B 1 241 ? 12.672 -28.938 10.203 1 33.31 241 ILE B C 1
ATOM 4084 O O . ILE B 1 241 ? 11.648 -28.281 10.43 1 33.31 241 ILE B O 1
ATOM 4088 N N . THR B 1 242 ? 13.141 -29.781 11.078 1 31.95 242 THR B N 1
ATOM 4089 C CA . THR B 1 242 ? 12.422 -30.125 12.305 1 31.95 242 THR B CA 1
ATOM 4090 C C . THR B 1 242 ? 12.766 -29.141 13.422 1 31.95 242 THR B C 1
ATOM 4092 O O . THR B 1 242 ? 12.203 -29.203 14.516 1 31.95 242 THR B O 1
ATOM 4095 N N . ASN B 1 243 ? 13.891 -28.438 13.273 1 31.7 243 ASN B N 1
ATOM 4096 C CA . ASN B 1 243 ? 14.148 -27.656 14.484 1 31.7 243 ASN B CA 1
ATOM 4097 C C . ASN B 1 243 ? 13.211 -26.469 14.602 1 31.7 243 ASN B C 1
ATOM 4099 O O . ASN B 1 243 ? 13.227 -25.578 13.75 1 31.7 243 ASN B O 1
ATOM 4103 N N . ASP B 1 244 ? 12.016 -26.703 15.094 1 30.23 244 ASP B N 1
ATOM 4104 C CA . ASP B 1 244 ? 11.219 -25.594 15.648 1 30.23 244 ASP B CA 1
ATOM 4105 C C . ASP B 1 244 ? 12.094 -24.625 16.422 1 30.23 244 ASP B C 1
ATOM 4107 O O . ASP B 1 244 ? 12.82 -25.031 17.344 1 30.23 244 ASP B O 1
ATOM 4111 N N . PRO B 1 245 ? 12.555 -23.531 15.797 1 31.36 245 PRO B N 1
ATOM 4112 C CA . PRO B 1 245 ? 13.375 -22.719 16.719 1 31.36 245 PRO B CA 1
ATOM 4113 C C . PRO B 1 245 ? 12.758 -22.594 18.109 1 31.36 245 PRO B C 1
ATOM 4115 O O . PRO B 1 245 ? 13.414 -22.125 19.031 1 31.36 245 PRO B O 1
ATOM 4118 N N . ASP B 1 246 ? 11.484 -22.734 18.156 1 30.27 246 ASP B N 1
ATOM 4119 C CA . ASP B 1 246 ? 11.008 -22.5 19.516 1 30.27 246 ASP B CA 1
ATOM 4120 C C . ASP B 1 246 ? 11.5 -23.594 20.453 1 30.27 246 ASP B C 1
ATOM 4122 O O . ASP B 1 246 ? 11.156 -23.609 21.641 1 30.27 246 ASP B O 1
ATOM 4126 N N . GLU B 1 247 ? 11.992 -24.641 19.922 1 31.08 247 GLU B N 1
ATOM 4127 C CA . GLU B 1 247 ? 12.453 -25.547 20.984 1 31.08 247 GLU B CA 1
ATOM 4128 C C . GLU B 1 247 ? 13.742 -25.047 21.609 1 31.08 247 GLU B C 1
ATOM 4130 O O . GLU B 1 247 ? 14.695 -25.828 21.781 1 31.08 247 GLU B O 1
ATOM 4135 N N . THR B 1 248 ? 14.234 -23.797 21.312 1 29.5 248 THR B N 1
ATOM 4136 C CA . THR B 1 248 ? 15.312 -23.484 22.25 1 29.5 248 THR B CA 1
ATOM 4137 C C . THR B 1 248 ? 14.844 -23.641 23.688 1 29.5 248 THR B C 1
ATOM 4139 O O . THR B 1 248 ? 13.648 -23.531 23.984 1 29.5 248 THR B O 1
ATOM 4142 N N . GLU B 1 249 ? 15.82 -23.938 24.625 1 30.77 249 GLU B N 1
ATOM 4143 C CA . GLU B 1 249 ? 15.922 -24.266 26.047 1 30.77 249 GLU B CA 1
ATOM 4144 C C . GLU B 1 249 ? 15.102 -23.312 26.891 1 30.77 249 GLU B C 1
ATOM 4146 O O . GLU B 1 249 ? 15.133 -22.094 26.688 1 30.77 249 GLU B O 1
ATOM 4151 N N . SER B 1 250 ? 13.969 -23.766 27.5 1 29.38 250 SER B N 1
ATOM 4152 C CA . SER B 1 250 ? 13.367 -23.297 28.734 1 29.38 250 SER B CA 1
ATOM 4153 C C . SER B 1 250 ? 14.422 -22.859 29.75 1 29.38 250 SER B C 1
ATOM 4155 O O . SER B 1 250 ? 15.141 -23.688 30.297 1 29.38 250 SER B O 1
ATOM 4157 N N . THR B 1 251 ? 15.25 -21.828 29.484 1 27.44 251 THR B N 1
ATOM 4158 C CA . THR B 1 251 ? 16.016 -21.359 30.625 1 27.44 251 THR B CA 1
ATOM 4159 C C . THR B 1 251 ? 15.102 -21.094 31.812 1 27.44 251 THR B C 1
ATOM 4161 O O . THR B 1 251 ? 14.203 -20.25 31.75 1 27.44 251 THR B O 1
ATOM 4164 N N . GLU B 1 252 ? 14.977 -22.094 32.688 1 25.95 252 GLU B N 1
ATOM 4165 C CA . GLU B 1 252 ? 14.516 -22.125 34.062 1 25.95 252 GLU B CA 1
ATOM 4166 C C . GLU B 1 252 ? 14.992 -20.906 34.844 1 25.95 252 GLU B C 1
ATOM 4168 O O . GLU B 1 252 ? 16.188 -20.609 34.875 1 25.95 252 GLU B O 1
ATOM 4173 N N . CYS B 1 253 ? 14.203 -19.781 34.812 1 27.28 253 CYS B N 1
ATOM 4174 C CA . CYS B 1 253 ? 14.469 -18.828 35.875 1 27.28 253 CYS B CA 1
ATOM 4175 C C . CYS B 1 253 ? 14.555 -19.547 37.219 1 27.28 253 CYS B C 1
ATOM 4177 O O . CYS B 1 253 ? 13.719 -20.391 37.531 1 27.28 253 CYS B O 1
ATOM 4179 N N . PRO B 1 254 ? 15.734 -19.641 37.719 1 26.25 254 PRO B N 1
ATOM 4180 C CA . PRO B 1 254 ? 15.781 -20.266 39.031 1 26.25 254 PRO B CA 1
ATOM 4181 C C . PRO B 1 254 ? 14.641 -19.812 39.938 1 26.25 254 PRO B C 1
ATOM 4183 O O . PRO B 1 254 ? 14.07 -18.734 39.75 1 26.25 254 PRO B O 1
ATOM 4186 N N . ALA B 1 255 ? 14.266 -20.719 40.875 1 21.61 255 ALA B N 1
ATOM 4187 C CA . ALA B 1 255 ? 13.461 -20.328 42.031 1 21.61 255 ALA B CA 1
ATOM 4188 C C . ALA B 1 255 ? 14.102 -19.156 42.781 1 21.61 255 ALA B C 1
ATOM 4190 O O . ALA B 1 255 ? 15.328 -19.109 42.938 1 21.61 255 ALA B O 1
#

Secondary structure (DSSP, 8-state):
----TTS--------------------PPPPPPPPPSSSEEBP-HHHIIIIIHHHHTTT-EEEEEE-SS-SSGGG-EEEEEEEEEEBSSHHHHHHHHHHHHHHHHHHT---SEEEEE-SSS-EEEEEE-EEEEE----S---TT-SSPTTSEEEE-BHHHHHHHHHHHHHHHHHHHTT-B---TTSS---GGGS--HHHHHHHHHHHHHTTS-HHHHHHHHHHHHHHHHHTT-----GGGGS--GGGS-------/----TTS--------------------PPPPPPPPPSSSEEBP-HHHIIIIIHHHHTTT-EEEEEE-SS-SSGGG-EEEEEEEEEEBSSHHHHHHHHHHHHHHHHHHT---SEEEEE-SSS-EEEEEE-EEEEE----S---TT-SSPTTSEEEE-BHHHHHHHHHHHHHHHHHHHTT-B---TTSS---GGGS--HHHHHHHHHHHHHTTS-HHHHHHHHHHHHHHHHHTT-----GGGGS--GGGS-------

Nearest PDB structures (foldseek):
  4low-assembly1_A  TM=8.148E-01  e=2.075E-02  Thiomonas intermedia K12
  3ab4-assembly3_K  TM=6.567E-01  e=4.931E+00  Corynebacterium glutamicum
  3c1m-assembly3_C  TM=4.722E-01  e=1.352E+00  Methanocaldococcus jannaschii
  4go5-assembly1_X-2  TM=5.039E-01  e=8.373E+00  Mycobacterium tuberculosis
  5wvd-assembly1_A  TM=3.437E-01  e=8.373E+00  Homo sapiens